Protein AF-A0A935Q345-F1 (afdb_monomer_lite)

Secondary structure (DSSP, 8-state):
--HHHHHHHHHHHHHHHHHHHHHHHHTTSTTSSSTT-HHHHHHHHHHHHHHHHHHHH--TTHHHHHHHHHHHHHHHHHHHHH---S----S-----S-HHHHHHHHHHHHHHHHHHHHHHHHHHHHHHHHHHHTTSPPPHHHHHHHHHHHHHHHHHHHHHHHHHHTTTTTSHHHHHHHHHHHHHHHHHHHHHHHHHTT--HHHHHHHHHHHHHHHHHHHHTSSS--TTHHHHHHHHHHHHHHHHHHHHHHHHHHHHHHHHS-------PPPPTTHHHHHHHTHHHHTTGGGGGGS---HHHHHHHHHHHHHHHHHHHHHHHHHHHHHHHHHHHHHHHHHHTTT----GGGS-HHHHHHHHHTSHHHHHHHHHHHHHHHHHHH---SS---SPPPPPPPSSS-EEEEE--SS-TTHHHHHHHHHHHHHHTT-EEEEGGG---SS-HHHHHHHHHHH-SEEEEE-GGG-HHHHHHHHHHHHTT--EEEEES-GGGS-GGGTTS-EEE-S-SSS-HHHHHHHHHHHHHHHHHHTT-

pLDDT: mean 76.47, std 15.44, range [29.83, 96.5]

Organism: NCBI:txid2954385

Structure (mmCIF, N/CA/C/O backbone):
data_AF-A0A935Q345-F1
#
_entry.id   AF-A0A935Q345-F1
#
loop_
_atom_site.group_PDB
_atom_site.id
_atom_site.type_symbol
_atom_site.label_atom_id
_atom_site.label_alt_id
_atom_site.label_comp_id
_atom_site.label_asym_id
_atom_site.label_entity_id
_atom_site.label_seq_id
_atom_site.pdbx_PDB_ins_code
_atom_site.Cartn_x
_atom_site.Cartn_y
_atom_site.Cartn_z
_atom_site.occupancy
_atom_site.B_iso_or_equiv
_atom_site.auth_seq_id
_atom_site.auth_comp_id
_atom_site.auth_asym_id
_atom_site.auth_atom_id
_atom_site.pdbx_PDB_model_num
ATOM 1 N N . MET A 1 1 ? -4.707 6.059 -9.493 1.00 51.16 1 MET A N 1
ATOM 2 C CA . MET A 1 1 ? -4.215 7.279 -10.174 1.00 51.16 1 MET A CA 1
ATOM 3 C C . MET A 1 1 ? -5.322 8.318 -10.155 1.00 51.16 1 MET A C 1
ATOM 5 O O . MET A 1 1 ? -6.465 7.948 -10.414 1.00 51.16 1 MET A O 1
ATOM 9 N N . THR A 1 2 ? -5.017 9.573 -9.818 1.00 56.34 2 THR A N 1
ATOM 10 C CA . THR A 1 2 ? -6.005 10.661 -9.893 1.00 56.34 2 THR A CA 1
ATOM 11 C C . THR A 1 2 ? -6.375 10.921 -11.357 1.00 56.34 2 THR A C 1
ATOM 13 O O . THR A 1 2 ? -5.609 10.601 -12.268 1.00 56.34 2 THR A O 1
ATOM 16 N N . GLU A 1 3 ? -7.572 11.448 -11.599 1.00 61.59 3 GLU A N 1
ATOM 17 C CA . GLU A 1 3 ? -8.110 11.727 -12.940 1.00 61.59 3 GLU A CA 1
ATOM 18 C C . GLU A 1 3 ? -7.173 12.623 -13.765 1.00 61.59 3 GLU A C 1
ATOM 20 O O . GLU A 1 3 ? -6.855 12.332 -14.916 1.00 61.59 3 GLU A O 1
ATOM 25 N N . SER A 1 4 ? -6.576 13.622 -13.115 1.00 62.12 4 SER A N 1
ATOM 26 C CA . SER A 1 4 ? -5.604 14.514 -13.744 1.00 62.12 4 SER A CA 1
ATOM 27 C C . SER A 1 4 ? -4.287 13.825 -14.150 1.00 62.12 4 SER A C 1
ATOM 29 O O . SER A 1 4 ? -3.643 14.272 -15.095 1.00 62.12 4 SER A O 1
ATOM 31 N N . THR A 1 5 ? -3.866 12.737 -13.488 1.00 59.00 5 THR A N 1
ATOM 32 C CA . THR A 1 5 ? -2.689 11.953 -13.923 1.00 59.00 5 THR A CA 1
ATOM 33 C C . THR A 1 5 ? -3.000 11.140 -15.176 1.00 59.00 5 THR A C 1
ATOM 35 O O . THR A 1 5 ? -2.144 11.012 -16.045 1.00 59.00 5 THR A O 1
ATOM 38 N N . ARG A 1 6 ? -4.227 10.617 -15.299 1.00 65.06 6 ARG A N 1
ATOM 39 C CA . ARG A 1 6 ? -4.654 9.886 -16.502 1.00 65.06 6 ARG A CA 1
ATOM 40 C C . ARG A 1 6 ? -4.692 10.804 -17.722 1.00 65.06 6 ARG A C 1
ATOM 42 O O . ARG A 1 6 ? -4.179 10.422 -18.763 1.00 65.06 6 ARG A O 1
ATOM 49 N N . LEU A 1 7 ? -5.199 12.027 -17.558 1.00 74.88 7 LEU A N 1
ATOM 50 C CA . LEU A 1 7 ? -5.238 13.037 -18.623 1.00 74.88 7 LEU A CA 1
ATOM 51 C C . LEU A 1 7 ? -3.841 13.441 -19.119 1.00 74.88 7 LEU A C 1
ATOM 53 O O . LEU A 1 7 ? -3.642 13.592 -20.317 1.00 74.88 7 LEU A O 1
ATOM 57 N N . GLN A 1 8 ? -2.853 13.574 -18.230 1.00 67.88 8 GLN A N 1
ATOM 58 C CA . GLN A 1 8 ? -1.482 13.923 -18.628 1.00 67.88 8 GLN A CA 1
ATOM 59 C C . GLN A 1 8 ? -0.756 12.778 -19.334 1.00 67.88 8 GLN A C 1
ATOM 61 O O . GLN A 1 8 ? -0.097 13.012 -20.341 1.00 67.88 8 GLN A O 1
ATOM 66 N N . VAL A 1 9 ? -0.888 11.544 -18.835 1.00 69.88 9 VAL A N 1
ATOM 67 C CA . VAL A 1 9 ? -0.326 10.367 -19.517 1.00 69.88 9 VAL A CA 1
ATOM 68 C C . VAL A 1 9 ? -0.977 10.195 -20.889 1.00 69.88 9 VAL A C 1
ATOM 70 O O . VAL A 1 9 ? -0.273 9.947 -21.860 1.00 69.88 9 VAL A O 1
ATOM 73 N N . ALA A 1 10 ? -2.293 10.412 -20.992 1.00 75.06 10 ALA A N 1
ATOM 74 C CA . ALA A 1 10 ? -2.999 10.410 -22.269 1.00 75.06 10 ALA A CA 1
ATOM 75 C C . ALA A 1 10 ? -2.509 11.525 -23.207 1.00 75.06 10 ALA A C 1
ATOM 77 O O . ALA A 1 10 ? -2.316 11.269 -24.388 1.00 75.06 10 ALA A O 1
ATOM 78 N N . ALA A 1 11 ? -2.246 12.732 -22.694 1.00 80.75 11 ALA A N 1
ATOM 79 C CA . ALA A 1 11 ? -1.710 13.834 -23.491 1.00 80.75 11 ALA A CA 1
ATOM 80 C C . ALA A 1 11 ? -0.290 13.547 -24.012 1.00 80.75 11 ALA A C 1
ATOM 82 O O . ALA A 1 11 ? -0.010 13.798 -25.179 1.00 80.75 11 ALA A O 1
ATOM 83 N N . ILE A 1 12 ? 0.592 12.980 -23.180 1.00 78.00 12 ILE A N 1
ATOM 84 C CA . ILE A 1 12 ? 1.952 12.596 -23.597 1.00 78.00 12 ILE A CA 1
ATOM 85 C C . ILE A 1 12 ? 1.898 11.446 -24.612 1.00 78.00 12 ILE A C 1
ATOM 87 O O . ILE A 1 12 ? 2.599 11.486 -25.618 1.00 78.00 12 ILE A O 1
ATOM 91 N N . ALA A 1 13 ? 1.031 10.453 -24.396 1.00 77.25 13 ALA A N 1
ATOM 92 C CA . ALA A 1 13 ? 0.825 9.365 -25.349 1.00 77.25 13 ALA A CA 1
ATOM 93 C C . ALA A 1 13 ? 0.259 9.873 -26.687 1.00 77.25 13 ALA A C 1
ATOM 95 O O . ALA A 1 13 ? 0.694 9.425 -27.747 1.00 77.25 13 ALA A O 1
ATOM 96 N N . ALA A 1 14 ? -0.665 10.837 -26.656 1.00 83.62 14 ALA A N 1
ATOM 97 C CA . ALA A 1 14 ? -1.197 11.479 -27.855 1.00 83.62 14 ALA A CA 1
ATOM 98 C C . ALA A 1 14 ? -0.112 12.268 -28.603 1.00 83.62 14 ALA A C 1
ATOM 100 O O . ALA A 1 14 ? -0.025 12.158 -29.822 1.00 83.62 14 ALA A O 1
ATOM 101 N N . LEU A 1 15 ? 0.751 12.995 -27.882 1.00 85.25 15 LEU A N 1
ATOM 102 C CA . LEU A 1 15 ? 1.887 13.714 -28.463 1.00 85.25 15 LEU A CA 1
ATOM 103 C C . LEU A 1 15 ? 2.872 12.754 -29.146 1.00 85.25 15 LEU A C 1
ATOM 105 O O . LEU A 1 15 ? 3.269 13.004 -30.279 1.00 85.25 15 LEU A O 1
ATOM 109 N N . TYR A 1 16 ? 3.211 11.637 -28.493 1.00 83.75 16 TYR A N 1
ATOM 110 C CA . TYR A 1 16 ? 4.051 10.597 -29.092 1.00 83.75 16 TYR A CA 1
ATOM 111 C C . TYR A 1 16 ? 3.411 9.999 -30.345 1.00 83.75 16 TYR A C 1
ATOM 113 O O . TYR A 1 16 ? 4.070 9.855 -31.365 1.00 83.75 16 TYR A O 1
ATOM 121 N N . THR A 1 17 ? 2.119 9.670 -30.281 1.00 83.31 17 THR A N 1
ATOM 122 C CA . THR A 1 17 ? 1.398 9.068 -31.412 1.00 83.31 17 THR A CA 1
ATOM 123 C C . THR A 1 17 ? 1.340 10.031 -32.596 1.00 83.31 17 THR A C 1
ATOM 125 O O . THR A 1 17 ? 1.537 9.617 -33.733 1.00 83.31 17 THR A O 1
ATOM 128 N N . LEU A 1 18 ? 1.119 11.322 -32.332 1.00 86.31 18 LEU A N 1
ATOM 129 C CA . LEU A 1 18 ? 1.153 12.365 -33.353 1.00 86.31 18 LEU A CA 1
ATOM 130 C C . LEU A 1 18 ? 2.548 12.490 -33.974 1.00 86.31 18 LEU A C 1
ATOM 132 O O . LEU A 1 18 ? 2.658 12.483 -35.195 1.00 86.31 18 LEU A O 1
ATOM 136 N N . TRP A 1 19 ? 3.600 12.559 -33.152 1.00 88.62 19 TRP A N 1
ATOM 137 C CA . TRP A 1 19 ? 4.981 12.575 -33.638 1.00 88.62 19 TRP A CA 1
ATOM 138 C C . TRP A 1 19 ? 5.289 11.338 -34.488 1.00 88.62 19 TRP A C 1
ATOM 140 O O . TRP A 1 19 ? 5.790 11.485 -35.595 1.00 88.62 19 TRP A O 1
ATOM 150 N N . LEU A 1 20 ? 4.910 10.140 -34.033 1.00 83.19 20 LEU A N 1
ATOM 151 C CA . LEU A 1 20 ? 5.153 8.884 -34.743 1.00 83.19 20 LEU A CA 1
ATOM 152 C C . LEU A 1 20 ? 4.458 8.863 -36.109 1.00 83.19 20 LEU A C 1
ATOM 154 O O . LEU A 1 20 ? 5.048 8.423 -37.089 1.00 83.19 20 LEU A O 1
ATOM 158 N N . LEU A 1 21 ? 3.223 9.364 -36.196 1.00 84.50 21 LEU A N 1
ATOM 159 C CA . LEU A 1 21 ? 2.502 9.487 -37.466 1.00 84.50 21 LEU A CA 1
ATOM 160 C C . LEU A 1 21 ? 3.207 10.454 -38.424 1.00 84.50 21 LEU A C 1
ATOM 162 O O . LEU A 1 21 ? 3.351 10.141 -39.601 1.00 84.50 21 LEU A O 1
ATOM 166 N N . VAL A 1 22 ? 3.672 11.604 -37.927 1.00 83.75 22 VAL A N 1
ATOM 167 C CA . VAL A 1 22 ? 4.423 12.578 -38.735 1.00 83.75 22 VAL A CA 1
ATOM 168 C C . VAL A 1 22 ? 5.766 11.995 -39.181 1.00 83.75 22 VAL A C 1
ATOM 170 O O . VAL A 1 22 ? 6.133 12.142 -40.342 1.00 83.75 22 VAL A O 1
ATOM 173 N N . TRP A 1 23 ? 6.465 11.287 -38.295 1.00 83.19 23 TRP A N 1
ATOM 174 C CA . TRP A 1 23 ? 7.739 10.629 -38.580 1.00 83.19 23 TRP A CA 1
ATOM 175 C C . TRP A 1 23 ? 7.591 9.518 -39.634 1.00 83.19 23 TRP A C 1
ATOM 177 O O . TRP A 1 23 ? 8.378 9.475 -40.572 1.00 83.19 23 TRP A O 1
ATOM 187 N N . ILE A 1 24 ? 6.537 8.691 -39.567 1.00 82.69 24 ILE A N 1
ATOM 188 C CA . ILE A 1 24 ? 6.248 7.664 -40.590 1.00 82.69 24 ILE A CA 1
ATOM 189 C C . ILE A 1 24 ? 5.958 8.296 -41.961 1.00 82.69 24 ILE A C 1
ATOM 191 O O . ILE A 1 24 ? 6.326 7.728 -42.985 1.00 82.69 24 ILE A O 1
ATOM 195 N N . VAL A 1 25 ? 5.266 9.440 -41.991 1.00 81.62 25 VAL A N 1
ATOM 196 C CA . VAL A 1 25 ? 4.793 10.062 -43.240 1.00 81.62 25 VAL A CA 1
ATOM 197 C C . VAL A 1 25 ? 5.853 10.946 -43.901 1.00 81.62 25 VAL A C 1
ATOM 199 O O . VAL A 1 25 ? 5.922 10.976 -45.124 1.00 81.62 25 VAL A O 1
ATOM 202 N N . LEU A 1 26 ? 6.651 11.677 -43.118 1.00 77.69 26 LEU A N 1
ATOM 203 C CA . LEU A 1 26 ? 7.578 12.707 -43.611 1.00 77.69 26 LEU A CA 1
ATOM 204 C C . LEU A 1 26 ? 9.056 12.391 -43.349 1.00 77.69 26 LEU A C 1
ATOM 206 O O . LEU A 1 26 ? 9.890 13.231 -43.664 1.00 77.69 26 LEU A O 1
ATOM 210 N N . GLY A 1 27 ? 9.383 11.248 -42.735 1.00 69.06 27 GLY A N 1
ATOM 211 C CA . GLY A 1 27 ? 10.692 10.955 -42.137 1.00 69.06 27 GLY A CA 1
ATOM 212 C C . GLY A 1 27 ? 11.894 11.426 -42.957 1.00 69.06 27 GLY A C 1
ATOM 213 O O . GLY A 1 27 ? 12.613 12.314 -42.502 1.00 69.06 27 GLY A O 1
ATOM 214 N N . ASP A 1 28 ? 12.059 10.885 -44.162 1.00 68.06 28 ASP A N 1
ATOM 215 C CA . ASP A 1 28 ? 13.261 11.077 -44.991 1.00 68.06 28 ASP A CA 1
ATOM 216 C C . ASP A 1 28 ? 13.164 12.250 -45.985 1.00 68.06 28 ASP A C 1
ATOM 218 O O . ASP A 1 28 ? 14.097 12.492 -46.751 1.00 68.06 28 ASP A O 1
ATOM 222 N N . GLU A 1 29 ? 12.051 12.988 -45.998 1.00 73.12 29 GLU A N 1
ATOM 223 C CA . GLU A 1 29 ? 11.863 14.115 -46.918 1.00 73.12 29 GLU A CA 1
ATOM 224 C C . GLU A 1 29 ? 12.791 15.297 -46.560 1.00 73.12 29 GLU A C 1
ATOM 226 O O . GLU A 1 29 ? 13.116 15.497 -45.384 1.00 73.12 29 GLU A O 1
ATOM 231 N N . PRO A 1 30 ? 13.200 16.145 -47.526 1.00 58.59 30 PRO A N 1
ATOM 232 C CA . PRO A 1 30 ? 13.948 17.369 -47.244 1.00 58.59 30 PRO A CA 1
ATOM 233 C C . PRO A 1 30 ? 13.116 18.309 -46.351 1.00 58.59 30 PRO A C 1
ATOM 235 O O . PRO A 1 30 ? 12.157 18.935 -46.799 1.00 58.59 30 PRO A O 1
ATOM 238 N N . GLY A 1 31 ? 13.466 18.386 -45.062 1.00 60.75 31 GLY A N 1
ATOM 239 C CA . GLY A 1 31 ? 12.693 19.094 -44.025 1.00 60.75 31 GLY A CA 1
ATOM 240 C C . GLY A 1 31 ? 11.857 18.189 -43.104 1.00 60.75 31 GLY A C 1
ATOM 241 O O . GLY A 1 31 ? 11.173 18.691 -42.211 1.00 60.75 31 GLY A O 1
ATOM 242 N N . GLY A 1 32 ? 11.921 16.872 -43.300 1.00 62.97 32 GLY A N 1
ATOM 243 C CA . GLY A 1 32 ? 11.366 15.840 -42.432 1.00 62.97 32 GLY A CA 1
ATOM 244 C C . GLY A 1 32 ? 12.091 15.719 -41.091 1.00 62.97 32 GLY A C 1
ATOM 245 O O . GLY A 1 32 ? 13.217 16.187 -40.915 1.00 62.97 32 GLY A O 1
ATOM 246 N N . LEU A 1 33 ? 11.437 15.070 -40.122 1.00 67.19 33 LEU A N 1
ATOM 247 C CA . LEU A 1 33 ? 11.956 14.934 -38.754 1.00 67.19 33 LEU A CA 1
ATOM 248 C C . LEU A 1 33 ? 13.248 14.097 -38.687 1.00 67.19 33 LEU A C 1
ATOM 250 O O . LEU A 1 33 ? 14.104 14.382 -37.855 1.00 67.19 33 LEU A O 1
ATOM 254 N N . ARG A 1 34 ? 13.419 13.117 -39.587 1.00 65.50 34 ARG A N 1
ATOM 255 C CA . ARG A 1 34 ? 14.577 12.209 -39.605 1.00 65.50 34 ARG A CA 1
ATOM 256 C C . ARG A 1 34 ? 15.797 12.823 -40.287 1.00 65.50 34 ARG A C 1
ATOM 258 O O . ARG A 1 34 ? 16.912 12.510 -39.901 1.00 65.50 34 ARG A O 1
ATOM 265 N N . HIS A 1 35 ? 15.595 13.761 -41.216 1.00 63.47 35 HIS A N 1
ATOM 266 C CA . HIS A 1 35 ? 16.662 14.306 -42.058 1.00 63.47 35 HIS A CA 1
ATOM 267 C C . HIS A 1 35 ? 17.822 14.955 -41.279 1.00 63.47 35 HIS A C 1
ATOM 269 O O . HIS A 1 35 ? 18.934 15.016 -41.790 1.00 63.47 35 HIS A O 1
ATOM 275 N N . HIS A 1 36 ? 17.577 15.490 -40.079 1.00 62.00 36 HIS A N 1
ATOM 276 C CA . HIS A 1 36 ? 18.596 16.151 -39.244 1.00 62.00 36 HIS A CA 1
ATOM 277 C C . HIS A 1 36 ? 18.448 15.807 -37.740 1.00 62.00 36 HIS A C 1
ATOM 279 O O . HIS A 1 36 ? 18.962 16.532 -36.892 1.00 62.00 36 HIS A O 1
ATOM 285 N N . HIS A 1 37 ? 17.679 14.768 -37.387 1.00 77.50 37 HIS A N 1
ATOM 286 C CA . HIS A 1 37 ? 17.427 14.311 -36.003 1.00 77.50 37 HIS A CA 1
ATOM 287 C C . HIS A 1 37 ? 17.047 15.402 -34.964 1.00 77.50 37 HIS A C 1
ATOM 289 O O . HIS A 1 37 ? 17.224 15.221 -33.752 1.00 77.50 37 HIS A O 1
ATOM 295 N N . TRP A 1 38 ? 16.510 16.553 -35.403 1.00 78.12 38 TRP A N 1
ATOM 296 C CA . TRP A 1 38 ? 16.135 17.669 -34.515 1.00 78.12 38 TRP A CA 1
ATOM 297 C C . TRP A 1 38 ? 15.094 17.263 -33.483 1.00 78.12 38 TRP A C 1
ATOM 299 O O . TRP A 1 38 ? 15.036 17.827 -32.393 1.00 78.12 38 TRP A O 1
ATOM 309 N N . ASP A 1 39 ? 14.248 16.308 -33.838 1.00 82.81 39 ASP A N 1
ATOM 310 C CA . ASP A 1 39 ? 13.222 15.771 -32.971 1.00 82.81 39 ASP A CA 1
ATOM 311 C C . ASP A 1 39 ? 13.822 15.023 -31.775 1.00 82.81 39 ASP A C 1
ATOM 313 O O . ASP A 1 39 ? 13.424 15.299 -30.641 1.00 82.81 39 ASP A O 1
ATOM 317 N N . GLN A 1 40 ? 14.811 14.150 -31.995 1.00 86.06 40 GLN A N 1
ATOM 318 C CA . GLN A 1 40 ? 15.529 13.435 -30.931 1.00 86.06 40 GLN A CA 1
ATOM 319 C C . GLN A 1 40 ? 16.269 14.409 -30.011 1.00 86.06 40 GLN A C 1
ATOM 321 O O . GLN A 1 40 ? 16.180 14.305 -28.784 1.00 86.06 40 GLN A O 1
ATOM 326 N N . ALA A 1 41 ? 16.950 15.401 -30.593 1.00 86.62 41 ALA A N 1
ATOM 327 C CA . ALA A 1 41 ? 17.640 16.440 -29.834 1.00 86.62 41 ALA A CA 1
ATOM 328 C C . ALA A 1 41 ? 16.665 17.296 -29.007 1.00 86.62 41 ALA A C 1
ATOM 330 O O . ALA A 1 41 ? 16.919 17.583 -27.833 1.00 86.62 41 ALA A O 1
ATOM 331 N N . ALA A 1 42 ? 15.527 17.684 -29.591 1.00 87.44 42 ALA A N 1
ATOM 332 C CA . ALA A 1 42 ? 14.503 18.471 -28.912 1.00 87.44 42 ALA A CA 1
ATOM 333 C C . ALA A 1 42 ? 13.855 17.690 -27.762 1.00 87.44 42 ALA A C 1
ATOM 335 O O . ALA A 1 42 ? 13.680 18.242 -26.674 1.00 87.44 42 ALA A O 1
ATOM 336 N N . ALA A 1 43 ? 13.536 16.410 -27.964 1.00 88.38 43 ALA A N 1
ATOM 337 C CA . ALA A 1 43 ? 12.990 15.555 -26.915 1.00 88.38 43 ALA A CA 1
ATOM 338 C C . ALA A 1 43 ? 13.964 15.414 -25.732 1.00 88.38 43 ALA A C 1
ATOM 340 O O . ALA A 1 43 ? 13.551 15.570 -24.576 1.00 88.38 43 ALA A O 1
ATOM 341 N N . ALA A 1 44 ? 15.261 15.245 -26.007 1.00 90.69 44 ALA A N 1
ATOM 342 C CA . ALA A 1 44 ? 16.288 15.137 -24.977 1.00 90.69 44 ALA A CA 1
ATOM 343 C C . ALA A 1 44 ? 16.448 16.468 -24.226 1.00 90.69 44 ALA A C 1
ATOM 345 O O . ALA A 1 44 ? 16.470 16.494 -22.993 1.00 90.69 44 ALA A O 1
ATOM 346 N N . ALA A 1 45 ? 16.452 17.598 -24.939 1.00 92.25 45 ALA A N 1
ATOM 347 C CA . ALA A 1 45 ? 16.496 18.925 -24.329 1.00 92.25 45 ALA A CA 1
ATOM 348 C C . ALA A 1 45 ? 15.273 19.192 -23.430 1.00 92.25 45 ALA A C 1
ATOM 350 O O . ALA A 1 45 ? 15.415 19.697 -22.313 1.00 92.25 45 ALA A O 1
ATOM 351 N N . VAL A 1 46 ? 14.070 18.804 -23.864 1.00 91.12 46 VAL A N 1
ATOM 352 C CA . VAL A 1 46 ? 12.844 18.918 -23.057 1.00 91.12 46 VAL A CA 1
ATOM 353 C C . VAL A 1 46 ? 12.927 18.038 -21.807 1.00 91.12 46 VAL A C 1
ATOM 355 O O . VAL A 1 46 ? 12.591 18.503 -20.712 1.00 91.12 46 VAL A O 1
ATOM 358 N N . ALA A 1 47 ? 13.416 16.800 -21.930 1.00 90.75 47 ALA A N 1
ATOM 359 C CA . ALA A 1 47 ? 13.651 15.917 -20.790 1.00 90.75 47 ALA A CA 1
ATOM 360 C C . ALA A 1 47 ? 14.654 16.533 -19.797 1.00 90.75 47 ALA A C 1
ATOM 362 O O . ALA A 1 47 ? 14.388 16.541 -18.593 1.00 90.75 47 ALA A O 1
ATOM 363 N N . ALA A 1 48 ? 15.743 17.141 -20.280 1.00 93.38 48 ALA A N 1
ATOM 364 C CA . ALA A 1 48 ? 16.716 17.840 -19.441 1.00 93.38 48 ALA A CA 1
ATOM 365 C C . ALA A 1 48 ? 16.096 19.022 -18.677 1.00 93.38 48 ALA A C 1
ATOM 367 O O . ALA A 1 48 ? 16.268 19.140 -17.462 1.00 93.38 48 ALA A O 1
ATOM 368 N N . VAL A 1 49 ? 15.327 19.880 -19.355 1.00 93.00 49 VAL A N 1
ATOM 369 C CA . VAL A 1 49 ? 14.651 21.025 -18.717 1.00 93.00 49 VAL A CA 1
ATOM 370 C C . VAL A 1 49 ? 13.663 20.549 -17.649 1.00 93.00 49 VAL A C 1
ATOM 372 O O . VAL A 1 49 ? 13.603 21.115 -16.552 1.00 93.00 49 VAL A O 1
ATOM 375 N N . ALA A 1 50 ? 12.917 19.480 -17.929 1.00 89.31 50 ALA A N 1
ATOM 376 C CA . ALA A 1 50 ? 11.994 18.881 -16.972 1.00 89.31 50 ALA A CA 1
ATOM 377 C C . ALA A 1 50 ? 12.725 18.322 -15.742 1.00 89.31 50 ALA A C 1
ATOM 379 O O . ALA A 1 50 ? 12.300 18.568 -14.609 1.00 89.31 50 ALA A O 1
ATOM 380 N N . ALA A 1 51 ? 13.844 17.624 -15.957 1.00 90.69 51 ALA A N 1
ATOM 381 C CA . ALA A 1 51 ? 14.711 17.102 -14.905 1.00 90.69 51 ALA A CA 1
ATOM 382 C C . ALA A 1 51 ? 15.227 18.217 -13.990 1.00 90.69 51 ALA A C 1
ATOM 384 O O . ALA A 1 51 ? 15.124 18.113 -12.766 1.00 90.69 51 ALA A O 1
ATOM 385 N N . LEU A 1 52 ? 15.714 19.308 -14.585 1.00 93.06 52 LEU A N 1
ATOM 386 C CA . LEU A 1 52 ? 16.256 20.458 -13.872 1.00 93.06 52 LEU A CA 1
ATOM 387 C C . LEU A 1 52 ? 15.180 21.158 -13.041 1.00 93.06 52 LEU A C 1
ATOM 389 O O . LEU A 1 52 ? 15.368 21.396 -11.846 1.00 93.06 52 LEU A O 1
ATOM 393 N N . SER A 1 53 ? 14.029 21.433 -13.658 1.00 89.69 53 SER A N 1
ATOM 394 C CA . SER A 1 53 ? 12.872 22.029 -12.984 1.00 89.69 53 SER A CA 1
ATOM 395 C C . SER A 1 53 ? 12.440 21.185 -11.781 1.00 89.69 53 SER A C 1
ATOM 397 O O . SER A 1 53 ? 12.198 21.706 -10.689 1.00 89.69 53 SER A O 1
ATOM 399 N N . MET A 1 54 ? 12.412 19.862 -11.949 1.00 86.44 54 MET A N 1
ATOM 400 C CA . MET A 1 54 ? 12.081 18.929 -10.879 1.00 86.44 54 MET A CA 1
ATOM 401 C C . MET A 1 54 ? 13.138 18.897 -9.779 1.00 86.44 54 MET A C 1
ATOM 403 O O . MET A 1 54 ? 12.773 18.966 -8.604 1.00 86.44 54 MET A O 1
ATOM 407 N N . ALA A 1 55 ? 14.427 18.888 -10.129 1.00 88.31 55 ALA A N 1
ATOM 408 C CA . ALA A 1 55 ? 15.529 18.892 -9.168 1.00 88.31 55 ALA A CA 1
ATOM 409 C C . ALA A 1 55 ? 15.442 20.073 -8.186 1.00 88.31 55 ALA A C 1
ATOM 411 O O . ALA A 1 55 ? 15.810 19.939 -7.020 1.00 88.31 55 ALA A O 1
ATOM 412 N N . TRP A 1 56 ? 14.921 21.220 -8.630 1.00 85.19 56 TRP A N 1
ATOM 413 C CA . TRP A 1 56 ? 14.749 22.406 -7.786 1.00 85.19 56 TRP A CA 1
ATOM 414 C C . TRP A 1 56 ? 13.583 22.273 -6.802 1.00 85.19 56 TRP A C 1
ATOM 416 O O . TRP A 1 56 ? 13.618 22.851 -5.718 1.00 85.19 56 TRP A O 1
ATOM 426 N N . SER A 1 57 ? 12.563 21.492 -7.157 1.00 80.31 57 SER A N 1
ATOM 427 C CA . SER A 1 57 ? 11.337 21.327 -6.367 1.00 80.31 57 SER A CA 1
ATOM 428 C C . SER A 1 57 ? 11.345 20.124 -5.415 1.00 80.31 57 SER A C 1
ATOM 430 O O . SER A 1 57 ? 10.488 20.040 -4.528 1.00 80.31 57 SER A O 1
ATOM 432 N N . THR A 1 58 ? 12.298 19.206 -5.587 1.00 81.25 58 THR A N 1
ATOM 433 C CA . THR A 1 58 ? 12.334 17.882 -4.949 1.00 81.25 58 THR A CA 1
ATOM 434 C C . THR A 1 58 ? 13.375 17.807 -3.825 1.00 81.25 58 THR A C 1
ATOM 436 O O . THR A 1 58 ? 14.436 18.432 -3.875 1.00 81.25 58 THR A O 1
ATOM 439 N N . GLY A 1 59 ? 13.068 17.045 -2.769 1.00 80.62 59 GLY A N 1
ATOM 440 C CA . GLY A 1 59 ? 13.946 16.871 -1.604 1.00 80.62 59 GLY A CA 1
ATOM 441 C C . GLY A 1 59 ? 15.126 15.913 -1.839 1.00 80.62 59 GLY A C 1
ATOM 442 O O . GLY A 1 59 ? 15.236 15.244 -2.868 1.00 80.62 59 GLY A O 1
ATOM 443 N N . ARG A 1 60 ? 16.029 15.805 -0.854 1.00 78.31 60 ARG A N 1
ATOM 444 C CA . ARG A 1 60 ? 17.059 14.746 -0.843 1.00 78.31 60 ARG A CA 1
ATOM 445 C C . ARG A 1 60 ? 16.399 13.382 -0.556 1.00 78.31 60 ARG A C 1
ATOM 447 O O . ARG A 1 60 ? 15.544 13.326 0.326 1.00 78.31 60 ARG A O 1
ATOM 454 N N . PRO A 1 61 ? 16.804 12.283 -1.223 1.00 83.25 61 PRO A N 1
ATOM 455 C CA . PRO A 1 61 ? 17.965 12.157 -2.112 1.00 83.25 61 PRO A CA 1
ATOM 456 C C . PRO A 1 61 ? 17.689 12.428 -3.603 1.00 83.25 61 PRO A C 1
ATOM 458 O O . PRO A 1 61 ? 18.632 12.585 -4.361 1.00 83.25 61 PRO A O 1
ATOM 461 N N . TYR A 1 62 ? 16.442 12.542 -4.060 1.00 87.62 62 TYR A N 1
ATOM 462 C CA . TYR A 1 62 ? 16.137 12.585 -5.503 1.00 87.62 62 TYR A CA 1
ATOM 463 C C . TYR A 1 62 ? 16.623 13.851 -6.229 1.00 87.62 62 TYR A C 1
ATOM 465 O O . TYR A 1 62 ? 16.823 13.822 -7.441 1.00 87.62 62 TYR A O 1
ATOM 473 N N . ARG A 1 63 ? 16.891 14.945 -5.505 1.00 89.69 63 ARG A N 1
ATOM 474 C CA . ARG A 1 63 ? 17.477 16.168 -6.079 1.00 89.69 63 ARG A CA 1
ATOM 475 C C . ARG A 1 63 ? 18.790 15.926 -6.833 1.00 89.69 63 ARG A C 1
ATOM 477 O O . ARG A 1 63 ? 18.940 16.418 -7.946 1.00 89.69 63 ARG A O 1
ATOM 484 N N . GLY A 1 64 ? 19.730 15.181 -6.243 1.00 88.00 64 GLY A N 1
ATOM 485 C CA . GLY A 1 64 ? 21.017 14.897 -6.893 1.00 88.00 64 GLY A CA 1
ATOM 486 C C . GLY A 1 64 ? 20.868 13.957 -8.093 1.00 88.00 64 GLY A C 1
ATOM 487 O O . GLY A 1 64 ? 21.480 14.182 -9.131 1.00 88.00 64 GLY A O 1
ATOM 488 N N . PHE A 1 65 ? 19.970 12.973 -7.983 1.00 92.00 65 PHE A N 1
ATOM 489 C CA . PHE A 1 65 ? 19.626 12.051 -9.069 1.00 92.00 65 PHE A CA 1
ATOM 490 C C . PHE A 1 65 ? 19.102 12.790 -10.313 1.00 92.00 65 PHE A C 1
ATOM 492 O O . PHE A 1 65 ? 19.544 12.518 -11.427 1.00 92.00 65 PHE A O 1
ATOM 499 N N . LEU A 1 66 ? 18.201 13.759 -10.120 1.00 92.81 66 LEU A N 1
ATOM 500 C CA . LEU A 1 66 ? 17.617 14.560 -11.201 1.00 92.81 66 LEU A CA 1
ATOM 501 C C . LEU A 1 66 ? 18.610 15.562 -11.808 1.00 92.81 66 LEU A C 1
ATOM 503 O O . LEU A 1 66 ? 18.613 15.771 -13.020 1.00 92.81 66 LEU A O 1
ATOM 507 N N . ALA A 1 67 ? 19.477 16.158 -10.984 1.00 93.31 67 ALA A N 1
ATOM 508 C CA . ALA A 1 67 ? 20.519 17.064 -11.464 1.00 93.31 67 ALA A CA 1
ATOM 509 C C . ALA A 1 67 ? 21.514 16.345 -12.392 1.00 93.31 67 ALA A C 1
ATOM 511 O O . ALA A 1 67 ? 21.845 16.859 -13.456 1.00 93.31 67 ALA A O 1
ATOM 512 N N . LEU A 1 68 ? 21.933 15.128 -12.035 1.00 94.06 68 LEU A N 1
ATOM 513 C CA . LEU A 1 68 ? 22.833 14.323 -12.867 1.00 94.06 68 LEU A CA 1
ATOM 514 C C . LEU A 1 68 ? 22.158 13.847 -14.164 1.00 94.06 68 LEU A C 1
ATOM 516 O O . LEU A 1 68 ? 22.779 13.885 -15.222 1.00 94.06 68 LEU A O 1
ATOM 520 N N . HIS A 1 69 ? 20.866 13.504 -14.127 1.00 94.12 69 HIS A N 1
ATOM 521 C CA . HIS A 1 69 ? 20.116 13.212 -15.356 1.00 94.12 69 HIS A CA 1
ATOM 522 C C . HIS A 1 69 ? 19.927 14.439 -16.257 1.00 94.12 69 HIS A C 1
ATOM 524 O O . HIS A 1 69 ? 19.851 14.286 -17.469 1.00 94.12 69 HIS A O 1
ATOM 530 N N . THR A 1 70 ? 19.889 15.654 -15.700 1.00 94.94 70 THR A N 1
ATOM 531 C CA . THR A 1 70 ? 19.872 16.882 -16.515 1.00 94.94 70 THR A CA 1
ATOM 532 C C . THR A 1 70 ? 21.121 16.951 -17.389 1.00 94.94 70 THR A C 1
ATOM 534 O O . THR A 1 70 ? 21.017 17.193 -18.586 1.00 94.94 70 THR A O 1
ATOM 537 N N . ILE A 1 71 ? 22.292 16.693 -16.797 1.00 95.44 71 ILE A N 1
ATOM 538 C CA . ILE A 1 71 ? 23.565 16.656 -17.526 1.00 95.44 71 ILE A CA 1
ATOM 539 C C . ILE A 1 71 ? 23.512 15.557 -18.590 1.00 95.44 71 ILE A C 1
ATOM 541 O O . ILE A 1 71 ? 23.804 15.835 -19.747 1.00 95.44 71 ILE A O 1
ATOM 545 N N . ALA A 1 72 ? 23.036 14.358 -18.231 1.00 94.69 72 ALA A N 1
ATOM 546 C CA . ALA A 1 72 ? 22.916 13.246 -19.169 1.00 94.69 72 ALA A CA 1
ATOM 547 C C . ALA A 1 72 ? 22.080 13.603 -20.412 1.00 94.69 72 ALA A C 1
ATOM 549 O O . ALA A 1 72 ? 22.533 13.412 -21.537 1.00 94.69 72 ALA A O 1
ATOM 550 N N . PHE A 1 73 ? 20.882 14.166 -20.231 1.00 94.81 73 PHE A N 1
ATOM 551 C CA . PHE A 1 73 ? 20.007 14.515 -21.353 1.00 94.81 73 PHE A CA 1
ATOM 552 C C . PHE A 1 73 ? 20.497 15.723 -22.164 1.00 94.81 73 PHE A C 1
ATOM 554 O O . PHE A 1 73 ? 20.259 15.763 -23.367 1.00 94.81 73 PHE A O 1
ATOM 561 N N . LEU A 1 74 ? 21.215 16.677 -21.558 1.00 94.62 74 LEU A N 1
ATOM 562 C CA . LEU A 1 74 ? 21.881 17.748 -22.314 1.00 94.62 74 LEU A CA 1
ATOM 563 C C . LEU A 1 74 ? 23.007 17.197 -23.191 1.00 94.62 74 LEU A C 1
ATOM 565 O O . LEU A 1 74 ? 23.120 17.584 -24.352 1.00 94.62 74 LEU A O 1
ATOM 569 N N . SER A 1 75 ? 23.814 16.276 -22.657 1.00 93.12 75 SER A N 1
ATOM 570 C CA . SER A 1 75 ? 24.851 15.589 -23.428 1.00 93.12 75 SER A CA 1
ATOM 571 C C . SER A 1 75 ? 24.242 14.759 -24.558 1.00 93.12 75 SER A C 1
ATOM 573 O O . SER A 1 75 ? 24.740 14.811 -25.678 1.00 93.12 75 SER A O 1
ATOM 575 N N . LEU A 1 76 ? 23.115 14.085 -24.306 1.00 91.75 76 LEU A N 1
ATOM 576 C CA . LEU A 1 76 ? 22.389 13.349 -25.340 1.00 91.75 76 LEU A CA 1
ATOM 577 C C . LEU A 1 76 ? 21.842 14.267 -26.444 1.00 91.75 76 LEU A C 1
ATOM 579 O O . LEU A 1 76 ? 21.981 13.958 -27.622 1.00 91.75 76 LEU A O 1
ATOM 583 N N . ALA A 1 77 ? 21.253 15.410 -26.080 1.00 91.12 77 ALA A N 1
ATOM 584 C CA . ALA A 1 77 ? 20.782 16.393 -27.055 1.00 91.12 77 ALA A CA 1
ATOM 585 C C . ALA A 1 77 ? 21.936 16.925 -27.923 1.00 91.12 77 ALA A C 1
ATOM 587 O O . ALA A 1 77 ? 21.787 17.063 -29.133 1.00 91.12 77 ALA A O 1
ATOM 588 N N . GLY A 1 78 ? 23.096 17.186 -27.311 1.00 86.44 78 GLY A N 1
ATOM 589 C CA . GLY A 1 78 ? 24.304 17.599 -28.025 1.00 86.44 78 GLY A CA 1
ATOM 590 C C . GLY A 1 78 ? 24.840 16.526 -28.976 1.00 86.44 78 GLY A C 1
ATOM 591 O O . GLY A 1 78 ? 25.251 16.863 -30.081 1.00 86.44 78 GLY A O 1
ATOM 592 N N . SER A 1 79 ? 24.796 15.252 -28.573 1.00 88.94 79 SER A N 1
ATOM 593 C CA . SER A 1 79 ? 25.186 14.123 -29.426 1.00 88.94 79 SER A CA 1
ATOM 594 C C . SER A 1 79 ? 24.329 14.072 -30.696 1.00 88.94 79 SER A C 1
ATOM 596 O O . SER A 1 79 ? 24.891 14.104 -31.789 1.00 88.94 79 SER A O 1
ATOM 598 N N . TRP A 1 80 ? 22.996 14.140 -30.574 1.00 86.12 80 TRP A N 1
ATOM 599 C CA . TRP A 1 80 ? 22.080 14.139 -31.726 1.00 86.12 80 TRP A CA 1
ATOM 600 C C . TRP A 1 80 ? 22.243 15.347 -32.659 1.00 86.12 80 TRP A C 1
ATOM 602 O O . TRP A 1 80 ? 22.134 15.192 -33.868 1.00 86.12 80 TRP A O 1
ATOM 612 N N . LEU A 1 81 ? 22.540 16.541 -32.131 1.00 83.75 81 LEU A N 1
ATOM 613 C CA . LEU A 1 81 ? 22.744 17.747 -32.953 1.00 83.75 81 LEU A CA 1
ATOM 614 C C . LEU A 1 81 ? 24.012 17.699 -33.814 1.00 83.75 81 LEU A C 1
ATOM 616 O O . LEU A 1 81 ? 24.104 18.409 -34.813 1.00 83.75 81 LEU A O 1
ATOM 620 N N . ILE A 1 82 ? 25.009 16.928 -33.383 1.00 82.25 82 ILE A N 1
ATOM 621 C CA . ILE A 1 82 ? 26.324 16.820 -34.032 1.00 82.25 82 ILE A CA 1
ATOM 622 C C . ILE A 1 82 ? 26.444 15.480 -34.781 1.00 82.25 82 ILE A C 1
ATOM 624 O O . ILE A 1 82 ? 27.406 15.259 -35.517 1.00 82.25 82 ILE A O 1
ATOM 628 N N . TYR A 1 83 ? 25.456 14.595 -34.617 1.00 77.00 83 TYR A N 1
ATOM 629 C CA . TYR A 1 83 ? 25.395 13.304 -35.279 1.00 77.00 83 TYR A CA 1
ATOM 630 C C . TYR A 1 83 ? 25.315 13.493 -36.797 1.00 77.00 83 TYR A C 1
ATOM 632 O O . TYR A 1 83 ? 24.400 14.135 -37.310 1.00 77.00 83 TYR A O 1
ATOM 640 N N . ALA A 1 84 ? 26.295 12.947 -37.514 1.00 63.69 84 ALA A N 1
ATOM 641 C CA . ALA A 1 84 ? 26.344 12.974 -38.967 1.00 63.69 84 ALA A CA 1
ATOM 642 C C . ALA A 1 84 ? 26.200 11.539 -39.480 1.00 63.69 84 ALA A C 1
ATOM 644 O O . ALA A 1 84 ? 27.093 10.720 -39.261 1.00 63.69 84 ALA A O 1
ATOM 645 N N . GLU A 1 85 ? 25.090 11.232 -40.159 1.00 58.72 85 GLU A N 1
ATOM 646 C CA . GLU A 1 85 ? 24.924 9.942 -40.832 1.00 58.72 85 GLU A CA 1
ATOM 647 C C . GLU A 1 85 ? 26.038 9.757 -41.872 1.00 58.72 85 GLU A C 1
ATOM 649 O O . GLU A 1 85 ? 26.266 10.590 -42.756 1.00 58.72 85 GLU A O 1
ATOM 654 N N . GLY A 1 86 ? 26.767 8.648 -41.756 1.00 48.22 86 GLY A N 1
ATOM 655 C CA . GLY A 1 86 ? 27.800 8.277 -42.709 1.00 48.22 86 GLY A CA 1
ATOM 656 C C . GLY A 1 86 ? 27.230 8.130 -44.124 1.00 48.22 86 GLY A C 1
ATOM 657 O O . GLY A 1 86 ? 26.532 7.171 -44.429 1.00 48.22 86 GLY A O 1
ATOM 658 N N . SER A 1 87 ? 27.628 9.042 -45.014 1.00 40.00 87 SER A N 1
ATOM 659 C CA . SER A 1 87 ? 27.605 8.934 -46.482 1.00 40.00 87 SER A CA 1
ATOM 660 C C . SER A 1 87 ? 26.248 8.742 -47.187 1.00 40.00 87 SER A C 1
ATOM 662 O O . SER A 1 87 ? 25.938 7.667 -47.690 1.00 40.00 87 SER A O 1
ATOM 664 N N . THR A 1 88 ? 25.558 9.849 -47.464 1.00 32.28 88 THR A N 1
ATOM 665 C CA . THR A 1 88 ? 24.966 10.050 -48.800 1.00 32.28 88 THR A CA 1
ATOM 666 C C . THR A 1 88 ? 25.736 11.160 -49.513 1.00 32.28 88 THR A C 1
ATOM 668 O O . THR A 1 88 ? 25.677 12.306 -49.061 1.00 32.28 88 THR A O 1
ATOM 671 N N . PRO A 1 89 ? 26.465 10.885 -50.613 1.00 39.00 89 PRO A N 1
ATOM 672 C CA . PRO A 1 89 ? 27.032 11.935 -51.444 1.00 39.00 89 PRO A CA 1
ATOM 673 C C . PRO A 1 89 ? 25.892 12.554 -52.262 1.00 39.00 89 PRO A C 1
ATOM 675 O O . PRO A 1 89 ? 25.710 12.244 -53.437 1.00 39.00 89 PRO A O 1
ATOM 678 N N . ALA A 1 90 ? 25.084 13.405 -51.632 1.00 36.00 90 ALA A N 1
ATOM 679 C CA . ALA A 1 90 ? 24.230 14.317 -52.370 1.00 36.00 90 ALA A CA 1
ATOM 680 C C . ALA A 1 90 ? 25.135 15.435 -52.896 1.00 36.00 90 ALA A C 1
ATOM 682 O O . ALA A 1 90 ? 25.573 16.318 -52.160 1.00 36.00 90 ALA A O 1
ATOM 683 N N . ALA A 1 91 ? 25.490 15.311 -54.173 1.00 40.31 91 ALA A N 1
ATOM 684 C CA . ALA A 1 91 ? 26.070 16.376 -54.964 1.00 40.31 91 ALA A CA 1
ATOM 685 C C . ALA A 1 91 ? 25.190 17.628 -54.837 1.00 40.31 91 ALA A C 1
ATOM 687 O O . ALA A 1 91 ? 24.078 17.629 -55.346 1.00 40.31 91 ALA A O 1
ATOM 688 N N . ASP A 1 92 ? 25.662 18.606 -54.063 1.00 44.62 92 ASP A N 1
ATOM 689 C CA . ASP A 1 92 ? 25.470 20.055 -54.230 1.00 44.62 92 ASP A CA 1
ATOM 690 C C . ASP A 1 92 ? 25.710 20.759 -52.891 1.00 44.62 92 ASP A C 1
ATOM 692 O O . ASP A 1 92 ? 24.787 21.277 -52.267 1.00 44.62 92 ASP A O 1
ATOM 696 N N . GLN A 1 93 ? 26.964 20.810 -52.428 1.00 41.41 93 GLN A N 1
ATOM 697 C CA . GLN A 1 93 ? 27.341 21.803 -51.422 1.00 41.41 93 GLN A CA 1
ATOM 698 C C . GLN A 1 93 ? 28.677 22.476 -51.745 1.00 41.41 93 GLN A C 1
ATOM 700 O O . GLN A 1 93 ? 29.686 21.851 -52.065 1.00 41.41 93 GLN A O 1
ATOM 705 N N . VAL A 1 94 ? 28.596 23.804 -51.671 1.00 44.31 94 VAL A N 1
ATOM 706 C CA . VAL A 1 94 ? 29.630 24.838 -51.733 1.00 44.31 94 VAL A CA 1
ATOM 707 C C . VAL A 1 94 ? 30.928 24.403 -51.026 1.00 44.31 94 VAL A C 1
ATOM 709 O O . VAL A 1 94 ? 30.859 23.851 -49.928 1.00 44.31 94 VAL A O 1
ATOM 712 N N . PRO A 1 95 ? 32.121 24.676 -51.594 1.00 39.12 95 PRO A N 1
ATOM 713 C CA . PRO A 1 95 ? 33.378 24.216 -51.017 1.00 39.12 95 PRO A CA 1
ATOM 714 C C . PRO A 1 95 ? 33.725 25.019 -49.753 1.00 39.12 95 PRO A C 1
ATOM 716 O O . PRO A 1 95 ? 34.071 26.198 -49.823 1.00 39.12 95 PRO A O 1
ATOM 719 N N . LEU A 1 96 ? 33.659 24.360 -48.597 1.00 43.28 96 LEU A N 1
ATOM 720 C CA . LEU A 1 96 ? 34.303 24.773 -47.345 1.00 43.28 96 LEU A CA 1
ATOM 721 C C . LEU A 1 96 ? 35.521 23.861 -47.077 1.00 43.28 96 LEU A C 1
ATOM 723 O O . LEU A 1 96 ? 35.560 22.740 -47.590 1.00 43.28 96 LEU A O 1
ATOM 727 N N . PRO A 1 97 ? 36.548 24.338 -46.346 1.00 46.44 97 PRO A N 1
ATOM 728 C CA . PRO A 1 97 ? 37.863 23.700 -46.312 1.00 46.44 97 PRO A CA 1
ATOM 729 C C . PRO A 1 97 ? 37.837 22.344 -45.584 1.00 46.44 97 PRO A C 1
ATOM 731 O O . PRO A 1 97 ? 37.243 22.218 -44.519 1.00 46.44 97 PRO A O 1
ATOM 734 N N . ASP A 1 98 ? 38.492 21.353 -46.199 1.00 46.09 98 ASP A N 1
ATOM 735 C CA . ASP A 1 98 ? 38.688 19.953 -45.779 1.00 46.09 98 ASP A CA 1
ATOM 736 C C . ASP A 1 98 ? 37.517 19.266 -45.037 1.00 46.09 98 ASP A C 1
ATOM 738 O O . ASP A 1 98 ? 37.563 19.064 -43.817 1.00 46.09 98 ASP A O 1
ATOM 742 N N . PRO A 1 99 ? 36.495 18.785 -45.777 1.00 53.78 99 PRO A N 1
ATOM 743 C CA . PRO A 1 99 ? 35.334 18.093 -45.206 1.00 53.78 99 PRO A CA 1
ATOM 744 C C . PRO A 1 99 ? 35.682 16.808 -44.436 1.00 53.78 99 PRO A C 1
ATOM 746 O O . PRO A 1 99 ? 34.948 16.418 -43.533 1.00 53.78 99 PRO A O 1
ATOM 749 N N . TYR A 1 100 ? 36.819 16.168 -44.728 1.00 44.25 100 TYR A N 1
ATOM 750 C CA . TYR A 1 100 ? 37.218 14.915 -44.076 1.00 44.25 100 TYR A CA 1
ATOM 751 C C . TYR A 1 100 ? 37.676 15.087 -42.619 1.00 44.25 100 TYR A C 1
ATOM 753 O O . TYR A 1 100 ? 37.380 14.232 -41.790 1.00 44.25 100 TYR A O 1
ATOM 761 N N . LEU A 1 101 ? 38.370 16.181 -42.280 1.00 42.94 101 LEU A N 1
ATOM 762 C CA . LEU A 1 101 ? 38.873 16.431 -40.919 1.00 42.94 101 LEU A CA 1
ATOM 763 C C . LEU A 1 101 ? 37.768 16.929 -39.976 1.00 42.94 101 LEU A C 1
ATOM 765 O O . LEU A 1 101 ? 37.738 16.545 -38.807 1.00 42.94 101 LEU A O 1
ATOM 769 N N . LEU A 1 102 ? 36.837 17.735 -40.495 1.00 51.09 102 LEU A N 1
ATOM 770 C CA . LEU A 1 102 ? 35.663 18.199 -39.751 1.00 51.09 102 LEU A CA 1
ATOM 771 C C . LEU A 1 102 ? 34.655 17.066 -39.500 1.00 51.09 102 LEU A C 1
ATOM 773 O O . LEU A 1 102 ? 34.146 16.964 -38.388 1.00 51.09 102 LEU A O 1
ATOM 777 N N . ALA A 1 103 ? 34.430 16.186 -40.485 1.00 51.09 103 ALA A N 1
ATOM 778 C CA . ALA A 1 103 ? 33.530 15.037 -40.350 1.00 51.09 103 ALA A CA 1
ATOM 779 C C . ALA A 1 103 ? 34.069 13.954 -39.394 1.00 51.09 103 ALA A C 1
ATOM 781 O O . ALA A 1 103 ? 33.308 13.370 -38.623 1.00 51.09 103 ALA A O 1
ATOM 782 N N . LEU A 1 104 ? 35.389 13.706 -39.384 1.00 48.75 104 LEU A N 1
ATOM 783 C CA . LEU A 1 104 ? 35.999 12.803 -38.396 1.00 48.75 104 LEU A CA 1
ATOM 784 C C . LEU A 1 104 ? 35.891 13.368 -36.969 1.00 48.75 104 LEU A C 1
ATOM 786 O O . LEU A 1 104 ? 35.688 12.618 -36.015 1.00 48.75 104 LEU A O 1
ATOM 790 N N . GLY A 1 105 ? 36.039 14.691 -36.826 1.00 59.38 105 GLY A N 1
ATOM 791 C CA . GLY A 1 105 ? 35.931 15.393 -35.548 1.00 59.38 105 GLY A CA 1
ATOM 792 C C . GLY A 1 105 ? 34.503 15.458 -35.002 1.00 59.38 105 GLY A C 1
ATOM 793 O O . GLY A 1 105 ? 34.325 15.377 -33.788 1.00 59.38 105 GLY A O 1
ATOM 794 N N . SER A 1 106 ? 33.488 15.561 -35.867 1.00 67.56 106 SER A N 1
ATOM 795 C CA . SER A 1 106 ? 32.079 15.594 -35.454 1.00 67.56 106 SER A CA 1
ATOM 796 C C . SER A 1 106 ? 31.575 14.235 -34.961 1.00 67.56 106 SER A C 1
ATOM 798 O O . SER A 1 106 ? 30.894 14.194 -33.941 1.00 67.56 106 SER A O 1
ATOM 800 N N . GLY A 1 107 ? 31.967 13.126 -35.603 1.00 72.12 107 GLY A N 1
ATOM 801 C CA . GLY A 1 107 ? 31.605 11.773 -35.150 1.00 72.12 107 GLY A CA 1
ATOM 802 C C . GLY A 1 107 ? 32.179 11.443 -33.768 1.00 72.12 107 GLY A C 1
ATOM 803 O O . GLY A 1 107 ? 31.436 11.156 -32.836 1.00 72.12 107 GLY A O 1
ATOM 804 N N . LEU A 1 108 ? 33.494 11.628 -33.593 1.00 78.25 108 LEU A N 1
ATOM 805 C CA . LEU A 1 108 ? 34.174 11.448 -32.299 1.00 78.25 108 LEU A CA 1
ATOM 806 C C . LEU A 1 108 ? 33.582 12.322 -31.185 1.00 78.25 108 LEU A C 1
ATOM 808 O O . LEU A 1 108 ? 33.503 11.891 -30.035 1.00 78.25 108 LEU A O 1
ATOM 812 N N . LEU A 1 109 ? 33.190 13.558 -31.508 1.00 82.69 109 LEU A N 1
ATOM 813 C CA . LEU A 1 109 ? 32.562 14.463 -30.551 1.00 82.69 109 LEU A CA 1
ATOM 814 C C . LEU A 1 109 ? 31.144 14.007 -30.180 1.00 82.69 109 LEU A C 1
ATOM 816 O O . LEU A 1 109 ? 30.781 14.097 -29.007 1.00 82.69 109 LEU A O 1
ATOM 820 N N . SER A 1 110 ? 30.360 13.511 -31.143 1.00 85.19 110 SER A N 1
ATOM 821 C CA . SER A 1 110 ? 29.023 12.965 -30.887 1.00 85.19 110 SER A CA 1
ATOM 822 C C . SER A 1 110 ? 29.086 11.739 -29.970 1.00 85.19 110 SER A C 1
ATOM 824 O O . SER A 1 110 ? 28.408 11.721 -28.939 1.00 85.19 110 SER A O 1
ATOM 826 N N . ASP A 1 111 ? 29.983 10.791 -30.251 1.00 85.06 111 ASP A N 1
ATOM 827 C CA . ASP A 1 111 ? 30.152 9.578 -29.440 1.00 85.06 111 ASP A CA 1
ATOM 828 C C . ASP A 1 111 ? 30.709 9.901 -28.046 1.00 85.06 111 ASP A C 1
ATOM 830 O O . ASP A 1 111 ? 30.291 9.324 -27.042 1.00 85.06 111 ASP A O 1
ATOM 834 N N . ALA A 1 112 ? 31.596 10.897 -27.934 1.00 87.88 112 ALA A N 1
ATOM 835 C CA . ALA A 1 112 ? 32.082 11.374 -26.638 1.00 87.88 112 ALA A CA 1
ATOM 836 C C . ALA A 1 112 ? 30.970 12.034 -25.801 1.00 87.88 112 ALA A C 1
ATOM 838 O O . ALA A 1 112 ? 30.929 11.867 -24.577 1.00 87.88 112 ALA A O 1
ATOM 839 N N . LEU A 1 113 ? 30.057 12.775 -26.437 1.00 90.44 113 LEU A N 1
ATOM 840 C CA . LEU A 1 113 ? 28.885 13.348 -25.773 1.00 90.44 113 LEU A CA 1
ATOM 841 C C . LEU A 1 113 ? 27.911 12.254 -25.323 1.00 90.44 113 LEU A C 1
ATOM 843 O O . LEU A 1 113 ? 27.366 12.348 -24.219 1.00 90.44 113 LEU A O 1
ATOM 847 N N . TYR A 1 114 ? 27.740 11.193 -26.110 1.00 90.94 114 TYR A N 1
ATOM 848 C CA . TYR A 1 114 ? 26.951 10.037 -25.693 1.00 90.94 114 TYR A CA 1
ATOM 849 C C . TYR A 1 114 ? 27.608 9.268 -24.533 1.00 90.94 114 TYR A C 1
ATOM 851 O O . TYR A 1 114 ? 26.955 8.985 -23.527 1.00 90.94 114 TYR A O 1
ATOM 859 N N . ALA A 1 115 ? 28.924 9.049 -24.570 1.00 89.81 115 ALA A N 1
ATOM 860 C CA . ALA A 1 115 ? 29.666 8.456 -23.455 1.00 89.81 115 ALA A CA 1
ATOM 861 C C . ALA A 1 115 ? 29.507 9.274 -22.157 1.00 89.81 115 ALA A C 1
ATOM 863 O O . ALA A 1 115 ? 29.310 8.718 -21.071 1.00 89.81 115 ALA A O 1
ATOM 864 N N . LEU A 1 116 ? 29.521 10.610 -22.260 1.00 93.19 116 LEU A N 1
ATOM 865 C CA . LEU A 1 116 ? 29.243 11.511 -21.137 1.00 93.19 116 LEU A CA 1
ATOM 866 C C . LEU A 1 116 ? 27.792 11.390 -20.640 1.00 93.19 116 LEU A C 1
ATOM 868 O O . LEU A 1 116 ? 27.554 11.485 -19.430 1.00 93.19 116 LEU A O 1
ATOM 872 N N . CYS A 1 117 ? 26.833 11.145 -21.539 1.00 94.12 117 CYS A N 1
ATOM 873 C CA . CYS A 1 117 ? 25.452 10.825 -21.181 1.00 94.12 117 CYS A CA 1
ATOM 874 C C . CYS A 1 117 ? 25.386 9.548 -20.329 1.00 94.12 117 CYS A C 1
ATOM 876 O O . CYS A 1 117 ? 24.896 9.597 -19.194 1.00 94.12 117 CYS A O 1
ATOM 878 N N . ALA A 1 118 ? 25.954 8.441 -20.820 1.00 92.19 118 ALA A N 1
ATOM 879 C CA . ALA A 1 118 ? 25.982 7.154 -20.123 1.00 92.19 118 ALA A CA 1
ATOM 880 C C . ALA A 1 118 ? 26.690 7.255 -18.759 1.00 92.19 118 ALA A C 1
ATOM 882 O O . ALA A 1 118 ? 26.170 6.791 -17.739 1.00 92.19 118 ALA A O 1
ATOM 883 N N . PHE A 1 119 ? 27.831 7.948 -18.700 1.00 94.44 119 PHE A N 1
ATOM 884 C CA . PHE A 1 119 ? 28.549 8.212 -17.451 1.00 94.44 119 PHE A CA 1
ATOM 885 C C . PHE A 1 119 ? 27.703 9.017 -16.452 1.00 94.44 119 PHE A C 1
ATOM 887 O O . PHE A 1 119 ? 27.615 8.669 -15.272 1.00 94.44 119 PHE A O 1
ATOM 894 N N . SER A 1 120 ? 27.028 10.071 -16.915 1.00 95.38 120 SER A N 1
ATOM 895 C CA . SER A 1 120 ? 26.165 10.902 -16.067 1.00 95.38 120 SER A CA 1
ATOM 896 C C . SER A 1 120 ? 24.965 10.114 -15.528 1.00 95.38 120 SER A C 1
ATOM 898 O O . SER A 1 120 ? 24.611 10.260 -14.352 1.00 95.38 120 SER A O 1
ATOM 900 N N . MET A 1 121 ? 24.375 9.227 -16.341 1.00 94.25 121 MET A N 1
ATOM 901 C CA . MET A 1 121 ? 23.342 8.290 -15.887 1.00 94.25 121 MET A CA 1
ATOM 902 C C . MET A 1 121 ? 23.885 7.325 -14.826 1.00 94.25 121 MET A C 1
ATOM 904 O O . MET A 1 121 ? 23.223 7.107 -13.807 1.00 94.25 121 MET A O 1
ATOM 908 N N . LEU A 1 122 ? 25.100 6.792 -15.003 1.00 94.44 122 LEU A N 1
ATOM 909 C CA . LEU A 1 122 ? 25.725 5.888 -14.032 1.00 94.44 122 LEU A CA 1
ATOM 910 C C . LEU A 1 122 ? 25.934 6.592 -12.693 1.00 94.44 122 LEU A C 1
ATOM 912 O O . LEU A 1 122 ? 25.572 6.053 -11.643 1.00 94.44 122 LEU A O 1
ATOM 916 N N . CYS A 1 123 ? 26.474 7.810 -12.722 1.00 93.62 123 CYS A N 1
ATOM 917 C CA . CYS A 1 123 ? 26.627 8.639 -11.534 1.00 93.62 123 CYS A CA 1
ATOM 918 C C . CYS A 1 123 ? 25.279 8.890 -10.852 1.00 93.62 123 CYS A C 1
ATOM 920 O O . CYS A 1 123 ? 25.198 8.794 -9.628 1.00 93.62 123 CYS A O 1
ATOM 922 N N . ALA A 1 124 ? 24.216 9.170 -11.614 1.00 93.69 124 ALA A N 1
ATOM 923 C CA . ALA A 1 124 ? 22.888 9.406 -11.059 1.00 93.69 124 ALA A CA 1
ATOM 924 C C . ALA A 1 124 ? 22.342 8.181 -10.314 1.00 93.69 124 ALA A C 1
ATOM 926 O O . ALA A 1 124 ? 21.937 8.294 -9.151 1.00 93.69 124 ALA A O 1
ATOM 927 N N . TRP A 1 125 ? 22.357 7.011 -10.956 1.00 93.12 125 TRP A N 1
ATOM 928 C CA . TRP A 1 125 ? 21.877 5.764 -10.361 1.00 93.12 125 TRP A CA 1
ATOM 929 C C . TRP A 1 125 ? 22.739 5.318 -9.181 1.00 93.12 125 TRP A C 1
ATOM 931 O O . TRP A 1 125 ? 22.201 4.937 -8.142 1.00 93.12 125 TRP A O 1
ATOM 941 N N . SER A 1 126 ? 24.061 5.448 -9.285 1.00 89.50 126 SER A N 1
ATOM 942 C CA . SER A 1 126 ? 24.990 5.105 -8.202 1.00 89.50 126 SER A CA 1
ATOM 943 C C . SER A 1 126 ? 24.822 6.024 -6.992 1.00 89.50 126 SER A C 1
ATOM 945 O O . SER A 1 126 ? 24.777 5.552 -5.857 1.00 89.50 126 SER A O 1
ATOM 947 N N . TYR A 1 127 ? 24.657 7.332 -7.217 1.00 91.81 127 TYR A N 1
ATOM 948 C CA . TYR A 1 127 ? 24.359 8.298 -6.159 1.00 91.81 127 TYR A CA 1
ATOM 949 C C . TYR A 1 127 ? 23.063 7.940 -5.423 1.00 91.81 127 TYR A C 1
ATOM 951 O O . TYR A 1 127 ? 23.025 7.946 -4.189 1.00 91.81 127 TYR A O 1
ATOM 959 N N . LEU A 1 128 ? 22.005 7.600 -6.168 1.00 89.69 128 LEU A N 1
ATOM 960 C CA . LEU A 1 128 ? 20.734 7.205 -5.573 1.00 89.69 128 LEU A CA 1
ATOM 961 C C . LEU A 1 128 ? 20.866 5.891 -4.788 1.00 89.69 128 LEU A C 1
ATOM 963 O O . LEU A 1 128 ? 20.360 5.809 -3.668 1.00 89.69 128 LEU A O 1
ATOM 967 N N . ALA A 1 129 ? 21.587 4.904 -5.326 1.00 86.94 129 ALA A N 1
ATOM 968 C CA . ALA A 1 129 ? 21.847 3.634 -4.654 1.00 86.94 129 ALA A CA 1
ATOM 969 C C . ALA A 1 129 ? 22.572 3.850 -3.319 1.00 86.94 129 ALA A C 1
ATOM 971 O O . ALA A 1 129 ? 22.094 3.392 -2.285 1.00 86.94 129 ALA A O 1
ATOM 972 N N . LEU A 1 130 ? 23.664 4.620 -3.313 1.00 86.31 130 LEU A N 1
ATOM 973 C CA . LEU A 1 130 ? 24.431 4.963 -2.108 1.00 86.31 130 LEU A CA 1
ATOM 974 C C . LEU A 1 130 ? 23.573 5.693 -1.066 1.00 86.31 130 LEU A C 1
ATOM 976 O O . LEU A 1 130 ? 23.586 5.352 0.118 1.00 86.31 130 LEU A O 1
ATOM 980 N N . ALA A 1 131 ? 22.782 6.676 -1.503 1.00 85.25 131 ALA A N 1
ATOM 981 C CA . ALA A 1 131 ? 21.927 7.449 -0.609 1.00 85.25 131 ALA A CA 1
ATOM 982 C C . ALA A 1 131 ? 20.816 6.602 0.041 1.00 85.25 131 ALA A C 1
ATOM 984 O O . ALA A 1 131 ? 20.397 6.888 1.167 1.00 85.25 131 ALA A O 1
ATOM 985 N N . LEU A 1 132 ? 20.328 5.576 -0.660 1.00 82.69 132 LEU A N 1
ATOM 986 C CA . LEU A 1 132 ? 19.293 4.666 -0.169 1.00 82.69 132 LEU A CA 1
ATOM 987 C C . LEU A 1 132 ? 19.861 3.501 0.641 1.00 82.69 132 LEU A C 1
ATOM 989 O O . LEU A 1 132 ? 19.213 3.072 1.596 1.00 82.69 132 LEU A O 1
ATOM 993 N N . TRP A 1 133 ? 21.066 3.035 0.312 1.00 81.31 133 TRP A N 1
ATOM 994 C CA . TRP A 1 133 ? 21.749 1.940 1.002 1.00 81.31 133 TRP A CA 1
ATOM 995 C C . TRP A 1 133 ? 21.891 2.214 2.501 1.00 81.31 133 TRP A C 1
ATOM 997 O O . TRP A 1 133 ? 21.581 1.361 3.327 1.00 81.31 133 TRP A O 1
ATOM 1007 N N . HIS A 1 134 ? 22.246 3.448 2.872 1.00 72.69 134 HIS A N 1
ATOM 1008 C CA . HIS A 1 134 ? 22.345 3.853 4.278 1.00 72.69 134 HIS A CA 1
ATOM 1009 C C . HIS A 1 134 ? 21.011 3.845 5.037 1.00 72.69 134 HIS A C 1
ATOM 1011 O O . HIS A 1 134 ? 21.012 3.827 6.264 1.00 72.69 134 HIS A O 1
ATOM 1017 N N . ARG A 1 135 ? 19.874 3.889 4.335 1.00 69.88 135 ARG A N 1
ATOM 1018 C CA . ARG A 1 135 ? 18.540 3.979 4.949 1.00 69.88 135 ARG A CA 1
ATOM 1019 C C . ARG A 1 135 ? 17.801 2.646 4.988 1.00 69.88 135 ARG A C 1
ATOM 1021 O O . ARG A 1 135 ? 16.802 2.542 5.692 1.00 69.88 135 ARG A O 1
ATOM 1028 N N . ARG A 1 136 ? 18.228 1.655 4.201 1.00 68.12 136 ARG A N 1
ATOM 1029 C CA . ARG A 1 136 ? 17.519 0.382 4.026 1.00 68.12 136 ARG A CA 1
ATOM 1030 C C . ARG A 1 136 ? 18.513 -0.770 3.981 1.00 68.12 136 ARG A C 1
ATOM 1032 O O . ARG A 1 136 ? 19.171 -0.982 2.969 1.00 68.12 136 ARG A O 1
ATOM 1039 N N . ALA A 1 137 ? 18.589 -1.533 5.070 1.00 61.56 137 ALA A N 1
ATOM 1040 C CA . ALA A 1 137 ? 19.401 -2.742 5.120 1.00 61.56 137 ALA A CA 1
ATOM 1041 C C . ALA A 1 137 ? 18.795 -3.823 4.208 1.00 61.56 137 ALA A C 1
ATOM 1043 O O . ALA A 1 137 ? 17.640 -4.223 4.381 1.00 61.56 137 ALA A O 1
ATOM 1044 N N . LEU A 1 138 ? 19.571 -4.298 3.233 1.00 67.12 138 LEU A N 1
ATOM 1045 C CA . LEU A 1 138 ? 19.194 -5.463 2.438 1.00 67.12 138 LEU A CA 1
ATOM 1046 C C . LEU A 1 138 ? 19.329 -6.728 3.286 1.00 67.12 138 LEU A C 1
ATOM 1048 O O . LEU A 1 138 ? 20.301 -6.909 4.015 1.00 67.12 138 LEU A O 1
ATOM 1052 N N . THR A 1 139 ? 18.360 -7.632 3.162 1.00 67.38 139 THR A N 1
ATOM 1053 C CA . THR A 1 139 ? 18.478 -8.961 3.777 1.00 67.38 139 THR A CA 1
ATOM 1054 C C . THR A 1 139 ? 19.602 -9.765 3.112 1.00 67.38 139 THR A C 1
ATOM 1056 O O . THR A 1 139 ? 19.794 -9.643 1.896 1.00 67.38 139 THR A O 1
ATOM 1059 N N . PRO A 1 140 ? 20.305 -10.642 3.854 1.00 69.06 140 PRO A N 1
ATOM 1060 C CA . PRO A 1 140 ? 21.380 -11.465 3.293 1.00 69.06 140 PRO A CA 1
ATOM 1061 C C . PRO A 1 140 ? 20.897 -12.343 2.129 1.00 69.06 140 PRO A C 1
ATOM 1063 O O . PRO A 1 140 ? 21.611 -12.517 1.148 1.00 69.06 140 PRO A O 1
ATOM 1066 N N . GLN A 1 141 ? 19.650 -12.821 2.175 1.00 60.41 141 GLN A N 1
ATOM 1067 C CA . GLN A 1 141 ? 19.034 -13.585 1.085 1.00 60.41 141 GLN A CA 1
ATOM 1068 C C . GLN A 1 141 ? 18.869 -12.755 -0.196 1.00 60.41 141 GLN A C 1
ATOM 1070 O O . GLN A 1 141 ? 19.174 -13.235 -1.284 1.00 60.41 141 GLN A O 1
ATOM 1075 N N . THR A 1 142 ? 18.417 -11.499 -0.076 1.00 66.94 142 THR A N 1
ATOM 1076 C CA . THR A 1 142 ? 18.318 -10.592 -1.232 1.00 66.94 142 THR A CA 1
ATOM 1077 C C . THR A 1 142 ? 19.695 -10.344 -1.845 1.00 66.94 142 THR A C 1
ATOM 1079 O O . THR A 1 142 ? 19.816 -10.327 -3.067 1.00 66.94 142 THR A O 1
ATOM 1082 N N . LEU A 1 143 ? 20.723 -10.164 -1.008 1.00 69.94 143 LEU A N 1
ATOM 1083 C CA . LEU A 1 143 ? 22.086 -9.925 -1.474 1.00 69.94 143 LEU A CA 1
ATOM 1084 C C . LEU A 1 143 ? 22.608 -11.112 -2.290 1.00 69.94 143 LEU A C 1
ATOM 1086 O O . LEU A 1 143 ? 23.097 -10.906 -3.392 1.00 69.94 143 LEU A 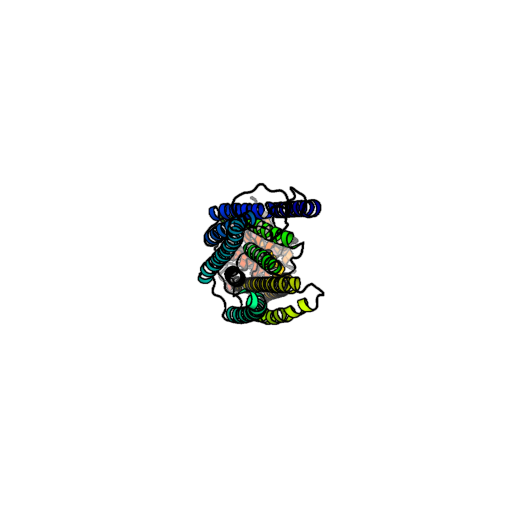O 1
ATOM 1090 N N . VAL A 1 144 ? 22.427 -12.343 -1.797 1.00 69.62 144 VAL A N 1
ATOM 1091 C CA . VAL A 1 144 ? 22.854 -13.563 -2.503 1.00 69.62 144 VAL A CA 1
ATOM 1092 C C . VAL A 1 144 ? 22.201 -13.667 -3.878 1.00 69.62 144 VAL A C 1
ATOM 1094 O O . VAL A 1 144 ? 22.898 -13.889 -4.866 1.00 69.62 144 VAL A O 1
ATOM 1097 N N . VAL A 1 145 ? 20.882 -13.473 -3.976 1.00 65.38 145 VAL A N 1
ATOM 1098 C CA . VAL A 1 145 ? 20.219 -13.594 -5.282 1.00 65.38 145 VAL A CA 1
ATOM 1099 C C . VAL A 1 145 ? 20.593 -12.447 -6.214 1.00 65.38 145 VAL A C 1
ATOM 1101 O O . VAL A 1 145 ? 20.795 -12.675 -7.406 1.00 65.38 145 VAL A O 1
ATOM 1104 N N . PHE A 1 146 ? 20.764 -11.233 -5.689 1.00 72.25 146 PHE A N 1
ATOM 1105 C CA . PHE A 1 146 ? 21.285 -10.130 -6.488 1.00 72.25 146 PHE A CA 1
ATOM 1106 C C . PHE A 1 146 ? 22.671 -10.451 -7.044 1.00 72.25 146 PHE A C 1
ATOM 1108 O O . PHE A 1 146 ? 22.885 -10.283 -8.239 1.00 72.25 146 PHE A O 1
ATOM 1115 N N . THR A 1 147 ? 23.585 -10.973 -6.222 1.00 74.00 147 THR A N 1
ATOM 1116 C CA . THR A 1 147 ? 24.920 -11.378 -6.672 1.00 74.00 147 THR A CA 1
ATOM 1117 C C . THR A 1 147 ? 24.831 -12.424 -7.777 1.00 74.00 147 THR A C 1
ATOM 1119 O O . THR A 1 147 ? 25.410 -12.213 -8.834 1.00 74.00 147 THR A O 1
ATOM 1122 N N . VAL A 1 148 ? 24.051 -13.495 -7.593 1.00 70.50 148 VAL A N 1
ATOM 1123 C CA . VAL A 1 148 ? 23.885 -14.549 -8.612 1.00 70.50 148 VAL A CA 1
ATOM 1124 C C . VAL A 1 148 ? 23.332 -13.985 -9.924 1.00 70.50 148 VAL A C 1
ATOM 1126 O O . VAL A 1 148 ? 23.845 -14.299 -10.998 1.00 70.50 148 VAL A O 1
ATOM 1129 N N . LEU A 1 149 ? 22.315 -13.123 -9.855 1.00 66.81 149 LEU A N 1
ATOM 1130 C CA . LEU A 1 149 ? 21.694 -12.547 -11.044 1.00 66.81 149 LEU A CA 1
ATOM 1131 C C . LEU A 1 149 ? 22.615 -11.542 -11.747 1.00 66.81 149 LEU A C 1
ATOM 1133 O O . LEU A 1 149 ? 22.674 -11.540 -12.974 1.00 66.81 149 LEU A O 1
ATOM 1137 N N . MET A 1 150 ? 23.380 -10.742 -10.999 1.00 74.75 150 MET A N 1
ATOM 1138 C CA . MET A 1 150 ? 24.391 -9.841 -11.562 1.00 74.75 150 MET A CA 1
ATOM 1139 C C . MET A 1 150 ? 25.558 -10.607 -12.184 1.00 74.75 150 MET A C 1
ATOM 1141 O O . MET A 1 150 ? 26.042 -10.209 -13.238 1.00 74.75 150 MET A O 1
ATOM 1145 N N . THR A 1 151 ? 25.980 -11.728 -11.594 1.00 73.75 151 THR A N 1
ATOM 1146 C CA . THR A 1 151 ? 26.982 -12.612 -12.203 1.00 73.75 151 THR A CA 1
ATOM 1147 C C . THR A 1 151 ? 26.462 -13.211 -13.510 1.00 73.75 151 THR A C 1
ATOM 1149 O O . THR A 1 151 ? 27.188 -13.215 -14.501 1.00 73.75 151 THR A O 1
ATOM 1152 N N . GLY A 1 152 ? 25.200 -13.654 -13.554 1.00 68.56 152 GLY A N 1
ATOM 1153 C CA . GLY A 1 152 ? 24.570 -14.149 -14.782 1.00 68.56 152 GLY A CA 1
ATOM 1154 C C . GLY A 1 152 ? 24.454 -13.075 -15.868 1.00 68.56 152 GLY A C 1
ATOM 1155 O O . GLY A 1 152 ? 24.841 -13.309 -17.011 1.00 68.56 152 GLY A O 1
ATOM 1156 N N . LEU A 1 153 ? 23.990 -11.876 -15.506 1.00 70.50 153 LEU A N 1
ATOM 1157 C CA . LEU A 1 153 ? 23.895 -10.741 -16.425 1.00 70.50 153 LEU A CA 1
ATOM 1158 C C . LEU A 1 153 ? 25.284 -10.307 -16.924 1.00 70.50 153 LEU A C 1
ATOM 1160 O O . LEU A 1 153 ? 25.449 -10.042 -18.110 1.00 70.50 153 LEU A O 1
ATOM 1164 N N . GLY A 1 154 ? 26.285 -10.299 -16.041 1.00 73.50 154 GLY A N 1
ATOM 1165 C CA . GLY A 1 154 ? 27.679 -10.019 -16.379 1.00 73.50 154 GLY A CA 1
ATOM 1166 C C . GLY A 1 154 ? 28.257 -11.041 -17.354 1.00 73.50 154 GLY A C 1
ATOM 1167 O O . GLY A 1 154 ? 28.882 -10.648 -18.329 1.00 73.50 154 GLY A O 1
ATOM 1168 N N . ALA A 1 155 ? 27.986 -12.335 -17.165 1.00 71.62 155 ALA A N 1
ATOM 1169 C CA . ALA A 1 155 ? 28.428 -13.377 -18.092 1.00 71.62 155 ALA A CA 1
ATOM 1170 C C . ALA A 1 155 ? 27.797 -13.228 -19.490 1.00 71.62 155 ALA A C 1
ATOM 1172 O O . ALA A 1 155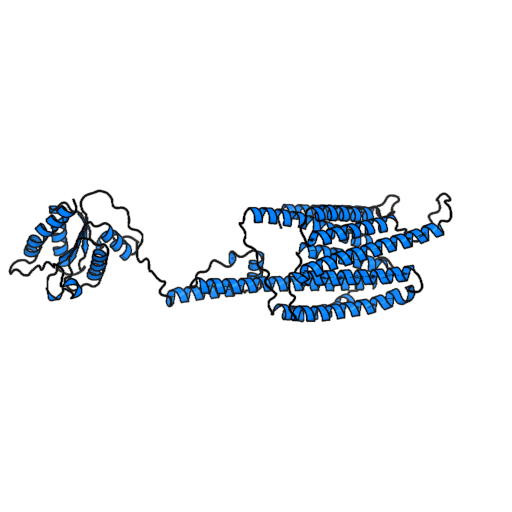 ? 28.500 -13.352 -20.493 1.00 71.62 155 ALA A O 1
ATOM 1173 N N . ILE A 1 156 ? 26.495 -12.914 -19.561 1.00 67.69 156 ILE A N 1
ATOM 1174 C CA . ILE A 1 156 ? 25.797 -12.626 -20.828 1.00 67.69 156 ILE A CA 1
ATOM 1175 C C . ILE A 1 156 ? 26.409 -11.394 -21.498 1.00 67.69 156 ILE A C 1
ATOM 1177 O O . ILE A 1 156 ? 26.724 -11.429 -22.687 1.00 67.69 156 ILE A O 1
ATOM 1181 N N . PHE A 1 157 ? 26.614 -10.326 -20.724 1.00 72.00 157 PHE A N 1
ATOM 1182 C CA . PHE A 1 157 ? 27.201 -9.087 -21.211 1.00 72.00 157 PHE A CA 1
ATOM 1183 C C . PHE A 1 157 ? 28.612 -9.317 -21.754 1.00 72.00 157 PHE A C 1
ATOM 1185 O O . PHE A 1 157 ? 28.885 -8.956 -22.891 1.00 72.00 157 PHE A O 1
ATOM 1192 N N . THR A 1 158 ? 29.486 -9.996 -21.005 1.00 74.62 158 THR A N 1
ATOM 1193 C CA . THR A 1 158 ? 30.845 -10.330 -21.450 1.00 74.62 158 THR A CA 1
ATOM 1194 C C . THR A 1 158 ? 30.832 -11.190 -22.713 1.00 74.62 158 THR A C 1
ATOM 1196 O O . THR A 1 158 ? 31.570 -10.884 -23.645 1.00 74.62 158 THR A O 1
ATOM 1199 N N . GLY A 1 159 ? 29.993 -12.227 -22.799 1.00 70.88 159 GLY A N 1
ATOM 1200 C CA . GLY A 1 159 ? 29.915 -13.086 -23.989 1.00 70.88 159 GLY A CA 1
ATOM 1201 C C . GLY A 1 159 ? 29.460 -12.344 -25.253 1.00 70.88 159 GLY A C 1
ATOM 1202 O O . GLY A 1 159 ? 30.012 -12.555 -26.333 1.00 70.88 159 GLY A O 1
ATOM 1203 N N . PHE A 1 160 ? 28.494 -11.436 -25.117 1.00 69.81 160 PHE A N 1
ATOM 1204 C CA . PHE A 1 160 ? 28.004 -10.624 -26.231 1.00 69.81 160 PHE A CA 1
ATOM 1205 C C . PHE A 1 160 ? 28.982 -9.504 -26.625 1.00 69.81 160 PHE A C 1
ATOM 1207 O O . PHE A 1 160 ? 29.301 -9.334 -27.797 1.00 69.81 160 PHE A O 1
ATOM 1214 N N . TYR A 1 161 ? 29.517 -8.763 -25.655 1.00 71.12 161 TYR A N 1
ATOM 1215 C CA . TYR A 1 161 ? 30.379 -7.613 -25.943 1.00 71.12 161 TYR A CA 1
ATOM 1216 C C . TYR A 1 161 ? 31.750 -7.990 -26.464 1.00 71.12 161 TYR A C 1
ATOM 1218 O O . TYR A 1 161 ? 32.275 -7.320 -27.353 1.00 71.12 161 TYR A O 1
ATOM 1226 N N . THR A 1 162 ? 32.332 -9.067 -25.934 1.00 71.19 162 THR A N 1
ATOM 1227 C CA . THR A 1 162 ? 33.617 -9.552 -26.442 1.00 71.19 162 THR A CA 1
ATOM 1228 C C . THR A 1 162 ? 33.507 -9.948 -27.907 1.00 71.19 162 THR A C 1
ATOM 1230 O O . THR A 1 162 ? 34.421 -9.663 -28.664 1.00 71.19 162 THR A O 1
ATOM 1233 N N . THR A 1 163 ? 32.385 -10.522 -28.345 1.00 72.00 163 THR A N 1
ATOM 1234 C CA . THR A 1 163 ? 32.196 -10.891 -29.754 1.00 72.00 163 THR A CA 1
ATOM 1235 C C . THR A 1 163 ? 31.896 -9.685 -30.645 1.00 72.00 163 THR A C 1
ATOM 1237 O O . THR A 1 163 ? 32.424 -9.624 -31.752 1.00 72.00 163 THR A O 1
ATOM 1240 N N . LEU A 1 164 ? 31.122 -8.707 -30.162 1.00 72.25 164 LEU A N 1
ATOM 1241 C CA . LEU A 1 164 ? 30.742 -7.522 -30.939 1.00 72.25 164 LEU A CA 1
ATOM 1242 C C . LEU A 1 164 ? 31.896 -6.517 -31.125 1.00 72.25 164 LEU A C 1
ATOM 1244 O O . LEU A 1 164 ? 32.033 -5.933 -32.199 1.00 72.25 164 LEU A O 1
ATOM 1248 N N . TYR A 1 165 ? 32.740 -6.329 -30.105 1.00 74.94 165 TYR A N 1
ATOM 1249 C CA . TYR A 1 165 ? 33.794 -5.306 -30.121 1.00 74.94 165 TYR A CA 1
ATOM 1250 C C . TYR A 1 165 ? 35.209 -5.848 -30.316 1.00 74.94 165 TYR A C 1
ATOM 1252 O O . TYR A 1 165 ? 36.097 -5.048 -30.597 1.00 74.94 165 TYR A O 1
ATOM 1260 N N . ALA A 1 166 ? 35.452 -7.167 -30.242 1.00 75.56 166 ALA A N 1
ATOM 1261 C CA . ALA A 1 166 ? 36.799 -7.729 -30.432 1.00 75.56 166 ALA A CA 1
ATOM 1262 C C . ALA A 1 166 ? 37.473 -7.266 -31.731 1.00 75.56 166 ALA A C 1
ATOM 1264 O O . ALA A 1 166 ? 38.683 -7.068 -31.750 1.00 75.56 166 ALA A O 1
ATOM 1265 N N . THR A 1 167 ? 36.698 -7.064 -32.797 1.00 74.50 167 THR A N 1
ATOM 1266 C CA . THR A 1 167 ? 37.191 -6.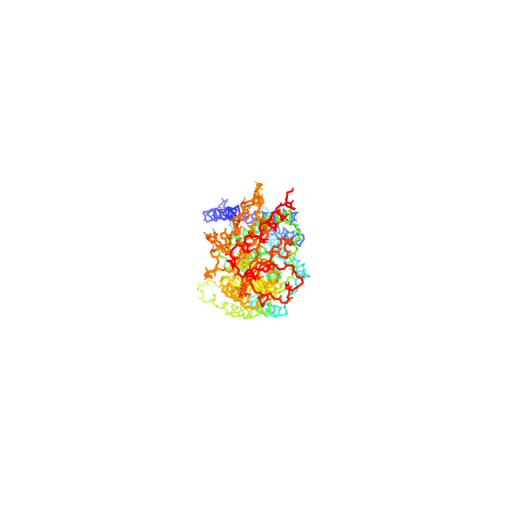630 -34.111 1.00 74.50 167 THR A CA 1
ATOM 1267 C C . THR A 1 167 ? 37.283 -5.109 -34.269 1.00 74.50 167 THR A C 1
ATOM 1269 O O . THR A 1 167 ? 37.844 -4.640 -35.254 1.00 74.50 167 THR A O 1
ATOM 1272 N N . LYS A 1 168 ? 36.752 -4.326 -33.317 1.00 75.12 168 LYS A N 1
ATOM 1273 C CA . LYS A 1 168 ? 36.680 -2.853 -33.371 1.00 75.12 168 LYS A CA 1
ATOM 1274 C C . LYS A 1 168 ? 37.669 -2.155 -32.419 1.00 75.12 168 LYS A C 1
ATOM 1276 O O . LYS A 1 168 ? 37.825 -0.941 -32.494 1.00 75.12 168 LYS A O 1
ATOM 1281 N N . LEU A 1 169 ? 38.386 -2.891 -31.561 1.00 80.31 169 LEU A N 1
ATOM 1282 C CA . LEU A 1 169 ? 39.294 -2.331 -30.538 1.00 80.31 169 LEU A CA 1
ATOM 1283 C C . LEU A 1 169 ? 40.559 -1.645 -31.087 1.00 80.31 169 LEU A C 1
ATOM 1285 O O . LEU A 1 169 ? 41.234 -0.909 -30.356 1.00 80.31 169 LEU A O 1
ATOM 1289 N N . ASP A 1 170 ? 40.894 -1.858 -32.357 1.00 80.12 170 ASP A N 1
ATOM 1290 C CA . ASP A 1 170 ? 42.092 -1.272 -32.960 1.00 80.12 170 ASP A CA 1
ATOM 1291 C C . ASP A 1 170 ? 41.949 0.238 -33.210 1.00 80.12 170 ASP A C 1
ATOM 1293 O O . ASP A 1 170 ? 42.949 0.960 -33.201 1.00 80.12 170 ASP A O 1
ATOM 1297 N N . THR A 1 171 ? 40.719 0.749 -33.338 1.00 81.56 171 THR A N 1
ATOM 1298 C CA . THR A 1 171 ? 40.441 2.172 -33.578 1.00 81.56 171 THR A CA 1
ATOM 1299 C C . THR A 1 171 ? 40.089 2.916 -32.280 1.00 81.56 171 THR A C 1
ATOM 1301 O O . THR A 1 171 ? 39.530 2.326 -31.353 1.00 81.56 171 THR A O 1
ATOM 1304 N N . PRO A 1 172 ? 40.391 4.227 -32.169 1.00 77.88 172 PRO A N 1
ATOM 1305 C CA . PRO A 1 172 ? 39.999 5.017 -30.999 1.00 77.88 172 PRO A CA 1
ATOM 1306 C C . PRO A 1 172 ? 38.475 5.073 -30.814 1.00 77.88 172 PRO A C 1
ATOM 1308 O O . PRO A 1 172 ? 38.016 5.072 -29.675 1.00 77.88 172 PRO A O 1
ATOM 1311 N N . LEU A 1 173 ? 37.715 5.056 -31.915 1.00 76.25 173 LEU A N 1
ATOM 1312 C CA . LEU A 1 173 ? 36.252 5.035 -31.911 1.00 76.25 173 LEU A CA 1
ATOM 1313 C C . LEU A 1 173 ? 35.714 3.738 -31.298 1.00 76.25 173 LEU A C 1
ATOM 1315 O O . LEU A 1 173 ? 34.992 3.774 -30.311 1.00 76.25 173 LEU A O 1
ATOM 1319 N N . GLY A 1 174 ? 36.180 2.578 -31.771 1.00 78.62 174 GLY A N 1
ATOM 1320 C CA . GLY A 1 174 ? 35.703 1.300 -31.244 1.00 78.62 174 GLY A CA 1
ATOM 1321 C C . GLY A 1 174 ? 36.121 1.034 -29.793 1.00 78.62 174 GLY A C 1
ATOM 1322 O O . GLY A 1 174 ? 35.422 0.316 -29.078 1.00 78.62 174 GLY A O 1
ATOM 1323 N N . ARG A 1 175 ? 37.216 1.644 -29.308 1.00 83.81 175 ARG A N 1
ATOM 1324 C CA . ARG A 1 175 ? 37.550 1.650 -27.869 1.00 83.81 175 ARG A CA 1
ATOM 1325 C C . ARG A 1 175 ? 36.591 2.514 -27.055 1.00 83.81 175 ARG A C 1
ATOM 1327 O O . ARG A 1 175 ? 36.254 2.127 -25.937 1.00 83.81 175 ARG A O 1
ATOM 1334 N N . LEU A 1 176 ? 36.190 3.671 -27.584 1.00 83.94 176 LEU A N 1
ATOM 1335 C CA . LEU A 1 176 ? 35.221 4.553 -26.938 1.00 83.94 176 LEU A CA 1
ATOM 1336 C C . LEU A 1 176 ? 33.844 3.884 -26.869 1.00 83.94 176 LEU A C 1
ATOM 1338 O O . LEU A 1 176 ? 33.248 3.865 -25.796 1.00 83.94 176 LEU A O 1
ATOM 1342 N N . ASP A 1 177 ? 33.393 3.250 -27.948 1.00 81.12 177 ASP A N 1
ATOM 1343 C CA . ASP A 1 177 ? 32.126 2.511 -27.975 1.00 81.12 177 ASP A CA 1
ATOM 1344 C C . ASP A 1 177 ? 32.131 1.347 -26.975 1.00 81.12 177 ASP A C 1
ATOM 1346 O O . ASP A 1 177 ? 31.198 1.180 -26.189 1.00 81.12 177 ASP A O 1
ATOM 1350 N N . ALA A 1 178 ? 33.225 0.576 -26.931 1.00 83.88 178 ALA A N 1
ATOM 1351 C CA . ALA A 1 178 ? 33.383 -0.510 -25.968 1.00 83.88 178 ALA A CA 1
ATOM 1352 C C . ALA A 1 178 ? 33.376 -0.003 -24.513 1.00 83.88 178 ALA A C 1
ATOM 1354 O O . ALA A 1 178 ? 32.836 -0.665 -23.625 1.00 83.88 178 ALA A O 1
ATOM 1355 N N . ALA A 1 179 ? 33.959 1.169 -24.245 1.00 86.06 179 ALA A N 1
ATOM 1356 C CA . ALA A 1 179 ? 33.913 1.788 -22.923 1.00 86.06 179 ALA A CA 1
ATOM 1357 C C . ALA A 1 179 ? 32.502 2.292 -22.575 1.00 86.06 179 ALA A C 1
ATOM 1359 O O . ALA A 1 179 ? 32.037 2.080 -21.453 1.00 86.06 179 ALA A O 1
ATOM 1360 N N . THR A 1 180 ? 31.813 2.917 -23.531 1.00 87.81 180 THR A N 1
ATOM 1361 C CA . THR A 1 180 ? 30.446 3.436 -23.373 1.00 87.81 180 THR A CA 1
ATOM 1362 C C . THR A 1 180 ? 29.482 2.321 -23.013 1.00 87.81 180 THR A C 1
ATOM 1364 O O . THR A 1 180 ? 28.781 2.402 -22.010 1.00 87.81 180 THR A O 1
ATOM 1367 N N . ALA A 1 181 ? 29.559 1.208 -23.718 1.00 84.31 181 ALA A N 1
ATOM 1368 C CA . ALA A 1 181 ? 28.811 0.012 -23.401 1.00 84.31 181 ALA A CA 1
ATOM 1369 C C . ALA A 1 181 ? 28.991 -0.521 -21.971 1.00 84.31 181 ALA A C 1
ATOM 1371 O O . ALA A 1 181 ? 28.036 -0.946 -21.316 1.00 84.31 181 ALA A O 1
ATOM 1372 N N . VAL A 1 182 ? 30.227 -0.520 -21.459 1.00 86.19 182 VAL A N 1
ATOM 1373 C CA . VAL A 1 182 ? 30.494 -0.925 -20.070 1.00 86.19 182 VAL A CA 1
ATOM 1374 C C . VAL A 1 182 ? 29.809 0.039 -19.096 1.00 86.19 182 VAL A C 1
ATOM 1376 O O . VAL A 1 182 ? 29.281 -0.401 -18.069 1.00 86.19 182 VAL A O 1
ATOM 1379 N N . LEU A 1 183 ? 29.771 1.337 -19.415 1.00 89.75 183 LEU A N 1
ATOM 1380 C CA . LEU A 1 183 ? 29.028 2.325 -18.629 1.00 89.75 183 LEU A CA 1
ATOM 1381 C C . LEU A 1 183 ? 27.525 2.047 -18.666 1.00 89.75 183 LEU A C 1
ATOM 1383 O O . LEU A 1 183 ? 26.896 2.035 -17.611 1.00 89.75 183 LEU A O 1
ATOM 1387 N N . GLU A 1 184 ? 26.955 1.769 -19.836 1.00 88.31 184 GLU A N 1
ATOM 1388 C CA . GLU A 1 184 ? 25.539 1.418 -19.988 1.00 88.31 184 GLU A CA 1
ATOM 1389 C C . GLU A 1 184 ? 25.154 0.186 -19.165 1.00 88.31 184 GLU A C 1
ATOM 1391 O O . GLU A 1 184 ? 24.150 0.181 -18.449 1.00 88.31 184 GLU A O 1
ATOM 1396 N N . PHE A 1 185 ? 25.988 -0.852 -19.182 1.00 86.19 185 PHE A N 1
ATOM 1397 C CA . PHE A 1 185 ? 25.792 -2.014 -18.323 1.00 86.19 185 PHE A CA 1
ATOM 1398 C C . PHE A 1 185 ? 25.781 -1.633 -16.845 1.00 86.19 185 PHE A C 1
ATOM 1400 O O . PHE A 1 185 ? 24.886 -2.029 -16.093 1.00 86.19 185 PHE A O 1
ATOM 1407 N N . ALA A 1 186 ? 26.756 -0.827 -16.426 1.00 87.50 186 ALA A N 1
ATOM 1408 C CA . ALA A 1 186 ? 26.843 -0.355 -15.055 1.00 87.50 186 ALA A CA 1
ATOM 1409 C C . ALA A 1 186 ? 25.615 0.492 -14.660 1.00 87.50 186 ALA A C 1
ATOM 1411 O O . ALA A 1 186 ? 25.163 0.391 -13.517 1.00 87.50 186 ALA A O 1
ATOM 1412 N N . VAL A 1 187 ? 25.028 1.267 -15.587 1.00 90.62 187 VAL A N 1
ATOM 1413 C CA . VAL A 1 187 ? 23.757 1.990 -15.381 1.00 90.62 187 VAL A CA 1
ATOM 1414 C C . VAL A 1 187 ? 22.640 1.012 -15.029 1.00 90.62 187 VAL A C 1
ATOM 1416 O O . VAL A 1 187 ? 21.950 1.208 -14.024 1.00 90.62 187 VAL A O 1
ATOM 1419 N N . VAL A 1 188 ? 22.478 -0.061 -15.810 1.00 85.44 188 VAL A N 1
ATOM 1420 C CA . VAL A 1 188 ? 21.448 -1.085 -15.565 1.00 85.44 188 VAL A CA 1
ATOM 1421 C C . VAL A 1 188 ? 21.663 -1.753 -14.206 1.00 85.44 188 VAL A C 1
ATOM 1423 O O . VAL A 1 188 ? 20.714 -1.881 -13.430 1.00 85.44 188 VAL A O 1
ATOM 1426 N N . VAL A 1 189 ? 22.904 -2.117 -13.871 1.00 85.75 189 VAL A N 1
ATOM 1427 C CA . VAL A 1 189 ? 23.260 -2.725 -12.576 1.00 85.75 189 VAL A CA 1
ATOM 1428 C C . VAL A 1 189 ? 22.928 -1.791 -11.407 1.00 85.75 189 VAL A C 1
ATOM 1430 O O . VAL A 1 189 ? 22.248 -2.199 -10.460 1.00 85.75 189 VAL A O 1
ATOM 1433 N N . ALA A 1 190 ? 23.356 -0.528 -11.470 1.00 87.81 190 ALA A N 1
ATOM 1434 C CA . ALA A 1 190 ? 23.094 0.466 -10.429 1.00 87.81 190 ALA A CA 1
ATOM 1435 C C . ALA A 1 190 ? 21.590 0.764 -10.286 1.00 87.81 190 ALA A C 1
ATOM 1437 O O . ALA A 1 190 ? 21.077 0.933 -9.175 1.00 87.81 190 ALA A O 1
ATOM 1438 N N . GLY A 1 191 ? 20.861 0.773 -11.401 1.00 85.31 191 GLY A N 1
ATOM 1439 C CA . GLY A 1 191 ? 19.414 0.924 -11.422 1.00 85.31 191 GLY A CA 1
ATOM 1440 C C . GLY A 1 191 ? 18.671 -0.248 -10.789 1.00 85.31 191 GLY A C 1
ATOM 1441 O O . GLY A 1 191 ? 17.810 -0.046 -9.930 1.00 85.31 191 GLY A O 1
ATOM 1442 N N . LEU A 1 192 ? 19.035 -1.482 -11.139 1.00 82.62 192 LEU A N 1
ATOM 1443 C CA . LEU A 1 192 ? 18.464 -2.688 -10.533 1.00 82.62 192 LEU A CA 1
ATOM 1444 C C . LEU A 1 192 ? 18.763 -2.763 -9.029 1.00 82.62 192 LEU A C 1
ATOM 1446 O O . LEU A 1 192 ? 17.891 -3.147 -8.246 1.00 82.62 192 LEU A O 1
ATOM 1450 N N . LEU A 1 193 ? 19.946 -2.319 -8.598 1.00 83.62 193 LEU A N 1
ATOM 1451 C CA . LEU A 1 193 ? 20.266 -2.179 -7.178 1.00 83.62 193 LEU A CA 1
ATOM 1452 C C . LEU A 1 193 ? 19.318 -1.191 -6.477 1.00 83.62 193 LEU A C 1
ATOM 1454 O O . LEU A 1 193 ? 18.817 -1.477 -5.390 1.00 83.62 193 LEU A O 1
ATOM 1458 N N . CYS A 1 194 ? 19.003 -0.057 -7.109 1.00 83.81 194 CYS A N 1
ATOM 1459 C CA . CYS A 1 194 ? 18.018 0.892 -6.583 1.00 83.81 194 CYS A CA 1
ATOM 1460 C C . CYS A 1 194 ? 16.618 0.271 -6.454 1.00 83.81 194 CYS A C 1
ATOM 1462 O O . CYS A 1 194 ? 15.924 0.524 -5.466 1.00 83.81 194 CYS A O 1
ATOM 1464 N N . VAL A 1 195 ? 16.206 -0.568 -7.412 1.00 77.75 195 VAL A N 1
ATOM 1465 C CA . VAL A 1 195 ? 14.938 -1.319 -7.344 1.00 77.75 195 VAL A CA 1
ATOM 1466 C C . VAL A 1 195 ? 14.909 -2.221 -6.109 1.00 77.75 195 VAL A C 1
ATOM 1468 O O . VAL A 1 195 ? 13.926 -2.206 -5.369 1.00 77.75 195 VAL A O 1
ATOM 1471 N N . LEU A 1 196 ? 16.006 -2.920 -5.803 1.00 74.50 196 LEU A N 1
ATOM 1472 C CA . LEU A 1 196 ? 16.118 -3.722 -4.576 1.00 74.50 196 LEU A CA 1
ATOM 1473 C C . LEU A 1 196 ? 16.074 -2.886 -3.295 1.00 74.50 196 LEU A C 1
ATOM 1475 O O . LEU A 1 196 ? 15.553 -3.343 -2.279 1.00 74.50 196 LEU A O 1
ATOM 1479 N N . LEU A 1 197 ? 16.559 -1.648 -3.353 1.00 76.81 197 LEU A N 1
ATOM 1480 C CA . LEU A 1 197 ? 16.464 -0.670 -2.268 1.00 76.81 197 LEU A CA 1
ATOM 1481 C C . LEU A 1 197 ? 15.072 -0.013 -2.173 1.00 76.81 197 LEU A C 1
ATOM 1483 O O . LEU A 1 197 ? 14.900 0.960 -1.432 1.00 76.81 197 LEU A O 1
ATOM 1487 N N . ARG A 1 198 ? 14.055 -0.556 -2.861 1.00 75.00 198 ARG A N 1
ATOM 1488 C CA . ARG A 1 198 ? 12.635 -0.163 -2.798 1.00 75.00 198 ARG A CA 1
ATOM 1489 C C . ARG A 1 198 ? 12.354 1.271 -3.268 1.00 75.00 198 ARG A C 1
ATOM 1491 O O . ARG A 1 198 ? 11.574 1.997 -2.637 1.00 75.00 198 ARG A O 1
ATOM 1498 N N . VAL A 1 199 ? 13.001 1.730 -4.341 1.00 73.94 199 VAL A N 1
ATOM 1499 C CA . VAL A 1 199 ? 12.685 3.054 -4.913 1.00 73.94 199 VAL A CA 1
ATOM 1500 C C . VAL A 1 199 ? 11.198 3.189 -5.290 1.00 73.94 199 VAL A C 1
ATOM 1502 O O . VAL A 1 199 ? 10.539 2.196 -5.604 1.00 73.94 199 VAL A O 1
ATOM 1505 N N . PRO A 1 200 ? 10.631 4.411 -5.273 1.00 75.56 200 PRO A N 1
ATOM 1506 C CA . PRO A 1 200 ? 9.252 4.645 -5.683 1.00 75.56 200 PRO A CA 1
ATOM 1507 C C . PRO A 1 200 ? 8.987 4.145 -7.106 1.00 75.56 200 PRO A C 1
ATOM 1509 O O . PRO A 1 200 ? 9.825 4.312 -7.985 1.00 75.56 200 PRO A O 1
ATOM 1512 N N . ALA A 1 201 ? 7.774 3.646 -7.366 1.00 69.62 201 ALA A N 1
ATOM 1513 C CA . ALA A 1 201 ? 7.383 3.128 -8.683 1.00 69.62 201 ALA A CA 1
ATOM 1514 C C . ALA A 1 201 ? 7.661 4.096 -9.851 1.00 69.62 201 ALA A C 1
ATOM 1516 O O . ALA A 1 201 ? 7.993 3.664 -10.944 1.00 69.62 201 ALA A O 1
ATOM 1517 N N . LEU A 1 202 ? 7.564 5.409 -9.625 1.00 77.81 202 LEU A N 1
ATOM 1518 C CA . LEU A 1 202 ? 7.871 6.417 -10.646 1.00 77.81 202 LEU A CA 1
ATOM 1519 C C . LEU A 1 202 ? 9.364 6.445 -11.016 1.00 77.81 202 LEU A C 1
ATOM 1521 O O . LEU A 1 202 ? 9.695 6.607 -12.182 1.00 77.81 202 LEU A O 1
ATOM 1525 N N . VAL A 1 203 ? 10.258 6.204 -10.055 1.00 82.62 203 VAL A N 1
ATOM 1526 C CA . VAL A 1 203 ? 11.701 6.058 -10.304 1.00 82.62 203 VAL A CA 1
ATOM 1527 C C . VAL A 1 203 ? 11.992 4.731 -11.013 1.00 82.62 203 VAL A C 1
ATOM 1529 O O . VAL A 1 203 ? 12.850 4.666 -11.887 1.00 82.62 203 VAL A O 1
ATOM 1532 N N . VAL A 1 204 ? 11.229 3.672 -10.729 1.00 77.25 204 VAL A N 1
ATOM 1533 C CA . VAL A 1 204 ? 11.331 2.415 -11.493 1.00 77.25 204 VAL A CA 1
ATOM 1534 C C . VAL A 1 204 ? 11.003 2.643 -12.973 1.00 77.25 204 VAL A C 1
ATOM 1536 O O . VAL A 1 204 ? 11.715 2.144 -13.836 1.00 77.25 204 VAL A O 1
ATOM 1539 N N . TRP A 1 205 ? 9.993 3.458 -13.293 1.00 80.69 205 TRP A N 1
ATOM 1540 C CA . TRP A 1 205 ? 9.693 3.815 -14.685 1.00 80.69 205 TRP A CA 1
ATOM 1541 C C . TRP A 1 205 ? 10.816 4.609 -15.360 1.00 80.69 205 TRP A C 1
ATOM 1543 O O . TRP A 1 205 ? 11.054 4.406 -16.548 1.00 80.69 205 TRP A O 1
ATOM 1553 N N . THR A 1 206 ? 11.558 5.441 -14.618 1.00 87.62 206 THR A N 1
ATOM 1554 C CA . THR A 1 206 ? 12.764 6.079 -15.174 1.00 87.62 206 THR A CA 1
ATOM 1555 C C . THR A 1 206 ? 13.862 5.067 -15.494 1.00 87.62 206 THR A C 1
ATOM 1557 O O . THR A 1 206 ? 14.550 5.247 -16.489 1.00 87.62 206 THR A O 1
ATOM 1560 N N . LEU A 1 207 ? 13.984 3.970 -14.730 1.00 84.25 207 LEU A N 1
ATOM 1561 C CA . LEU A 1 207 ? 14.914 2.882 -15.058 1.00 84.25 207 LEU A CA 1
ATOM 1562 C C . LEU A 1 207 ? 14.495 2.148 -16.328 1.00 84.25 207 LEU A C 1
ATOM 1564 O O . LEU A 1 207 ? 15.329 1.899 -17.188 1.00 84.25 207 LEU A O 1
ATOM 1568 N N . VAL A 1 208 ? 13.206 1.817 -16.453 1.00 79.88 208 VAL A N 1
ATOM 1569 C CA . VAL A 1 208 ? 12.670 1.172 -17.663 1.00 79.88 208 VAL A CA 1
ATOM 1570 C C . VAL A 1 208 ? 12.949 2.040 -18.888 1.00 79.88 208 VAL A C 1
ATOM 1572 O O . VAL A 1 208 ? 13.408 1.533 -19.904 1.00 79.88 208 VAL A O 1
ATOM 1575 N N . ALA A 1 209 ? 12.747 3.352 -18.772 1.00 84.75 209 ALA A N 1
ATOM 1576 C CA . ALA A 1 209 ? 13.072 4.293 -19.832 1.00 84.75 209 ALA A CA 1
ATOM 1577 C C . ALA A 1 209 ? 14.577 4.335 -20.160 1.00 84.75 209 ALA A C 1
ATOM 1579 O O . ALA A 1 209 ? 14.934 4.261 -21.332 1.00 84.75 209 ALA A O 1
ATOM 1580 N N . SER A 1 210 ? 15.462 4.379 -19.154 1.00 89.06 210 SER A N 1
ATOM 1581 C CA . SER A 1 210 ? 16.918 4.299 -19.364 1.00 89.06 210 SER A CA 1
ATOM 1582 C C . SER A 1 210 ? 17.337 2.998 -20.055 1.00 89.06 210 SER A C 1
ATOM 1584 O O . SER A 1 210 ? 18.187 3.024 -20.935 1.00 89.06 210 SER A O 1
ATOM 1586 N N . VAL A 1 211 ? 16.718 1.869 -19.701 1.00 83.50 211 VAL A N 1
ATOM 1587 C CA . VAL A 1 211 ? 16.986 0.565 -20.329 1.00 83.50 211 VAL A CA 1
ATOM 1588 C C . VAL A 1 211 ? 16.528 0.544 -21.785 1.00 83.50 211 VAL A C 1
ATOM 1590 O O . VAL A 1 211 ? 17.221 -0.033 -22.611 1.00 83.50 211 VAL A O 1
ATOM 1593 N N . ILE A 1 212 ? 15.401 1.182 -22.116 1.00 81.69 212 ILE A N 1
ATOM 1594 C CA . ILE A 1 212 ? 14.941 1.313 -23.508 1.00 81.69 212 ILE A CA 1
ATOM 1595 C C . ILE A 1 212 ? 15.929 2.140 -24.337 1.00 81.69 212 ILE A C 1
ATOM 1597 O O . ILE A 1 212 ? 16.210 1.758 -25.467 1.00 81.69 212 ILE A O 1
ATOM 1601 N N . LEU A 1 213 ? 16.471 3.230 -23.779 1.00 86.00 213 LEU A N 1
ATOM 1602 C CA . LEU A 1 213 ? 17.474 4.064 -24.454 1.00 86.00 213 LEU A CA 1
ATOM 1603 C C . LEU A 1 213 ? 18.771 3.289 -24.709 1.00 86.00 213 LEU A C 1
ATOM 1605 O O . LEU A 1 213 ? 19.206 3.203 -25.849 1.00 86.00 213 LEU A O 1
ATOM 1609 N N . ILE A 1 214 ? 19.312 2.642 -23.671 1.00 84.00 214 ILE A N 1
ATOM 1610 C CA . ILE A 1 214 ? 20.515 1.798 -23.764 1.00 84.00 214 ILE A CA 1
ATOM 1611 C C . ILE A 1 214 ? 20.309 0.667 -24.774 1.00 84.00 214 ILE A C 1
ATOM 1613 O O . ILE A 1 214 ? 21.123 0.445 -25.659 1.00 84.00 214 ILE A O 1
ATOM 1617 N N . ALA A 1 215 ? 19.192 -0.056 -24.680 1.00 75.56 215 ALA A N 1
ATOM 1618 C CA . ALA A 1 215 ? 18.912 -1.140 -25.612 1.00 75.56 215 ALA A CA 1
ATOM 1619 C C . ALA A 1 215 ? 18.724 -0.617 -27.050 1.00 75.56 215 ALA A C 1
ATOM 1621 O O . ALA A 1 215 ? 19.041 -1.326 -28.005 1.00 75.56 215 ALA A O 1
ATOM 1622 N N . GLY A 1 216 ? 18.231 0.617 -27.198 1.00 75.25 216 GLY A N 1
ATOM 1623 C CA . GLY A 1 216 ? 18.155 1.332 -28.464 1.00 75.25 216 GLY A CA 1
ATOM 1624 C C . GLY A 1 216 ? 19.529 1.547 -29.102 1.00 75.25 216 GLY A C 1
ATOM 1625 O O . GLY A 1 216 ? 19.701 1.247 -30.281 1.00 75.25 216 GLY A O 1
ATOM 1626 N N . ASP A 1 217 ? 20.506 2.008 -28.321 1.00 79.25 217 ASP A N 1
ATOM 1627 C CA . ASP A 1 217 ? 21.899 2.198 -28.755 1.00 79.25 217 ASP A CA 1
ATOM 1628 C C . ASP A 1 217 ? 22.563 0.882 -29.186 1.00 79.25 217 ASP A C 1
ATOM 1630 O O . ASP A 1 217 ? 23.126 0.765 -30.275 1.00 79.25 217 ASP A O 1
ATOM 1634 N N . MET A 1 218 ? 22.370 -0.179 -28.398 1.00 70.31 218 MET A N 1
ATOM 1635 C CA . MET A 1 218 ? 22.896 -1.512 -28.717 1.00 70.31 218 MET A CA 1
ATOM 1636 C C . MET A 1 218 ? 22.393 -2.073 -30.054 1.00 70.31 218 MET A C 1
ATOM 1638 O O . MET A 1 218 ? 23.058 -2.905 -30.667 1.00 70.31 218 MET A O 1
ATOM 1642 N N . ALA A 1 219 ? 21.199 -1.679 -30.496 1.00 66.94 219 ALA A N 1
ATOM 1643 C CA . ALA A 1 219 ? 20.679 -2.074 -31.801 1.00 66.94 219 ALA A CA 1
ATOM 1644 C C . ALA A 1 219 ? 21.210 -1.185 -32.940 1.00 66.94 219 ALA A C 1
ATOM 1646 O O . ALA A 1 219 ? 21.208 -1.625 -34.089 1.00 66.94 219 ALA A O 1
ATOM 1647 N N . TYR A 1 220 ? 21.670 0.028 -32.622 1.00 66.94 220 TYR A N 1
ATOM 1648 C CA . TYR A 1 220 ? 22.272 0.983 -33.550 1.00 66.94 220 TYR A CA 1
ATOM 1649 C C . TYR A 1 220 ? 23.725 0.609 -33.903 1.00 66.94 220 TYR A C 1
ATOM 1651 O O . TYR A 1 220 ? 24.166 0.821 -35.027 1.00 66.94 220 TYR A O 1
ATOM 1659 N N . SER A 1 221 ? 24.456 -0.035 -32.986 1.00 62.06 221 SER A N 1
ATOM 1660 C CA . SER A 1 221 ? 25.857 -0.463 -33.181 1.00 62.06 221 SER A CA 1
ATOM 1661 C C . SER A 1 221 ? 26.050 -1.721 -34.053 1.00 62.06 221 SER A C 1
ATOM 1663 O O . SER A 1 221 ? 27.184 -2.177 -34.266 1.00 62.06 221 SER A O 1
ATOM 1665 N N . MET A 1 222 ? 24.954 -2.279 -34.576 1.00 62.34 222 MET A N 1
ATOM 1666 C CA . MET A 1 222 ? 24.920 -3.472 -35.425 1.00 62.34 222 MET A CA 1
ATOM 1667 C C . MET A 1 222 ? 24.980 -3.095 -36.914 1.00 62.34 222 MET A C 1
ATOM 1669 O O . MET A 1 222 ? 24.444 -2.070 -37.316 1.00 62.34 222 MET A O 1
ATOM 1673 N N . ASP A 1 223 ? 25.549 -3.966 -37.756 1.00 60.16 223 ASP A N 1
ATOM 1674 C CA . ASP A 1 223 ? 25.778 -3.692 -39.193 1.00 60.16 223 ASP A CA 1
ATOM 1675 C C . ASP A 1 223 ? 24.499 -3.396 -40.011 1.00 60.16 223 ASP A C 1
ATOM 1677 O O . ASP A 1 223 ? 24.573 -2.913 -41.139 1.00 60.16 223 ASP A O 1
ATOM 1681 N N . VAL A 1 224 ? 23.316 -3.692 -39.460 1.00 63.62 224 VAL A N 1
ATOM 1682 C CA . VAL A 1 224 ? 22.010 -3.382 -40.056 1.00 63.62 224 VAL A CA 1
ATOM 1683 C C . VAL A 1 224 ? 21.130 -2.715 -39.002 1.00 63.62 224 VAL A C 1
ATOM 1685 O O . VAL A 1 224 ? 20.562 -3.395 -38.141 1.00 63.62 224 VAL A O 1
ATOM 1688 N N . VAL A 1 225 ? 20.992 -1.392 -39.099 1.00 65.62 225 VAL A N 1
ATOM 1689 C CA . VAL A 1 225 ? 20.140 -0.590 -38.212 1.00 65.62 225 VAL A CA 1
ATOM 1690 C C . VAL A 1 225 ? 18.668 -0.746 -38.626 1.00 65.62 225 VAL A C 1
ATOM 1692 O O . VAL A 1 225 ? 18.315 -0.461 -39.774 1.00 65.62 225 VAL A O 1
ATOM 1695 N N . PRO A 1 226 ? 17.770 -1.214 -37.737 1.00 67.06 226 PRO A N 1
ATOM 1696 C CA . PRO A 1 226 ? 16.350 -1.306 -38.052 1.00 67.06 226 PRO A CA 1
ATOM 1697 C C . PRO A 1 226 ? 15.729 0.088 -38.238 1.00 67.06 226 PRO A C 1
ATOM 1699 O O . PRO A 1 226 ? 15.948 0.955 -37.394 1.00 67.06 226 PRO A O 1
ATOM 1702 N N . PRO A 1 227 ? 14.846 0.296 -39.231 1.00 66.56 227 PRO A N 1
ATOM 1703 C CA . PRO A 1 227 ? 14.246 1.608 -39.487 1.00 66.56 227 PRO A CA 1
ATOM 1704 C C . PRO A 1 227 ? 13.394 2.136 -38.321 1.00 66.56 227 PRO A C 1
ATOM 1706 O O . PRO A 1 227 ? 13.148 3.326 -38.233 1.00 66.56 227 PRO A O 1
ATOM 1709 N N . VAL A 1 228 ? 12.951 1.270 -37.403 1.00 73.00 228 VAL A N 1
ATOM 1710 C CA . VAL A 1 228 ? 12.086 1.627 -36.261 1.00 73.00 228 VAL A CA 1
ATOM 1711 C C . VAL A 1 228 ? 12.889 2.116 -35.042 1.00 73.00 228 VAL A C 1
ATOM 1713 O O . VAL A 1 228 ? 12.296 2.524 -34.043 1.00 73.00 228 VAL A O 1
ATOM 1716 N N . ILE A 1 229 ? 14.225 2.072 -35.073 1.00 74.56 229 ILE A N 1
ATOM 1717 C CA . ILE A 1 229 ? 15.036 2.316 -33.872 1.00 74.56 229 ILE A CA 1
ATOM 1718 C C . ILE A 1 229 ? 14.890 3.743 -33.325 1.00 74.56 229 ILE A C 1
ATOM 1720 O O . ILE A 1 229 ? 14.798 3.925 -32.110 1.00 74.56 229 ILE A O 1
ATOM 1724 N N . ASP A 1 230 ? 14.732 4.731 -34.207 1.00 77.94 230 ASP A N 1
ATOM 1725 C CA . ASP A 1 230 ? 14.517 6.134 -33.836 1.00 77.94 230 ASP A CA 1
ATOM 1726 C C . ASP A 1 230 ? 13.226 6.301 -33.017 1.00 77.94 230 ASP A C 1
ATOM 1728 O O . ASP A 1 230 ? 13.182 7.028 -32.020 1.00 77.94 230 ASP A O 1
ATOM 1732 N N . ALA A 1 231 ? 12.171 5.559 -33.369 1.00 80.19 231 ALA A N 1
ATOM 1733 C CA . ALA A 1 231 ? 10.921 5.547 -32.613 1.00 80.19 231 ALA A CA 1
ATOM 1734 C C . ALA A 1 231 ? 11.094 4.941 -31.211 1.00 80.19 231 ALA A C 1
ATOM 1736 O O . ALA A 1 231 ? 10.507 5.433 -30.246 1.00 80.19 231 ALA A O 1
ATOM 1737 N N . VAL A 1 232 ? 11.932 3.909 -31.071 1.00 78.31 232 VAL A N 1
ATOM 1738 C CA . VAL A 1 232 ? 12.246 3.293 -29.769 1.00 78.31 232 VAL A CA 1
ATOM 1739 C C . VAL A 1 232 ? 13.000 4.274 -28.868 1.00 78.31 232 VAL A C 1
ATOM 1741 O O . VAL A 1 232 ? 12.648 4.418 -27.693 1.00 78.31 232 VAL A O 1
ATOM 1744 N N . TRP A 1 233 ? 13.976 4.997 -29.421 1.00 83.06 233 TRP A N 1
ATOM 1745 C CA . TRP A 1 233 ? 14.695 6.062 -28.721 1.00 83.06 233 TRP A CA 1
ATOM 1746 C C . TRP A 1 233 ? 13.752 7.158 -28.228 1.00 83.06 233 TRP A C 1
ATOM 1748 O O . TRP A 1 233 ? 13.723 7.467 -27.034 1.00 83.06 233 TRP A O 1
ATOM 1758 N N . MET A 1 234 ? 12.910 7.678 -29.122 1.00 84.19 234 MET A N 1
ATOM 1759 C CA . MET A 1 234 ? 11.937 8.721 -28.798 1.00 84.19 234 MET A CA 1
ATOM 1760 C C . MET A 1 234 ? 10.966 8.270 -27.698 1.00 84.19 234 MET A C 1
ATOM 1762 O O . MET A 1 234 ? 10.677 9.010 -26.750 1.00 84.19 234 MET A O 1
ATOM 1766 N N . PHE A 1 235 ? 10.495 7.023 -27.775 1.00 83.56 235 PHE A N 1
ATOM 1767 C CA . PHE A 1 235 ? 9.638 6.429 -26.755 1.00 83.56 235 PHE A CA 1
ATOM 1768 C C . PHE A 1 235 ? 10.325 6.364 -25.386 1.00 83.56 235 PHE A C 1
ATOM 1770 O O . PHE A 1 235 ? 9.708 6.716 -24.378 1.00 83.56 235 PHE A O 1
ATOM 1777 N N . GLY A 1 236 ? 11.601 5.968 -25.337 1.00 83.25 236 GLY A N 1
ATOM 1778 C CA . GLY A 1 236 ? 12.401 5.966 -24.111 1.00 83.25 236 GLY A CA 1
ATOM 1779 C C . GLY A 1 236 ? 12.469 7.352 -23.462 1.00 83.25 236 GLY A C 1
ATOM 1780 O O . GLY A 1 236 ? 12.173 7.496 -22.273 1.00 83.25 236 GLY A O 1
ATOM 1781 N N . GLN A 1 237 ? 12.763 8.395 -24.243 1.00 90.12 237 GLN A N 1
ATOM 1782 C CA . GLN A 1 237 ? 12.849 9.775 -23.745 1.00 90.12 237 GLN A CA 1
ATOM 1783 C C . GLN A 1 237 ? 11.500 10.284 -23.204 1.00 90.12 237 GLN A C 1
ATOM 1785 O O . GLN A 1 237 ? 11.429 10.864 -22.115 1.00 90.12 237 GLN A O 1
ATOM 1790 N N . LEU A 1 238 ? 10.402 10.012 -23.916 1.00 87.31 238 LEU A N 1
ATOM 1791 C CA . LEU A 1 238 ? 9.052 10.416 -23.505 1.00 87.31 238 LEU A CA 1
ATOM 1792 C C . LEU A 1 238 ? 8.545 9.643 -22.286 1.00 87.31 238 LEU A C 1
ATOM 1794 O O . LEU A 1 238 ? 7.897 10.232 -21.416 1.00 87.31 238 LEU A O 1
ATOM 1798 N N . LEU A 1 239 ? 8.861 8.349 -22.181 1.00 83.06 239 LEU A N 1
ATOM 1799 C CA . LEU A 1 239 ? 8.551 7.547 -20.998 1.00 83.06 239 LEU A CA 1
ATOM 1800 C C . LEU A 1 239 ? 9.280 8.094 -19.767 1.00 83.06 239 LEU A C 1
ATOM 1802 O O . LEU A 1 239 ? 8.680 8.209 -18.693 1.00 83.06 239 LEU A O 1
ATOM 1806 N N . TRP A 1 240 ? 10.545 8.487 -19.929 1.00 90.44 240 TRP A N 1
ATOM 1807 C CA . TRP A 1 240 ? 11.328 9.106 -18.864 1.00 90.44 240 TRP A CA 1
ATOM 1808 C C . TRP A 1 240 ? 10.717 10.441 -18.412 1.00 90.44 240 TRP A C 1
ATOM 1810 O O . TRP A 1 240 ? 10.474 10.651 -17.219 1.00 90.44 240 TRP A O 1
ATOM 1820 N N . PHE A 1 241 ? 10.377 11.313 -19.367 1.00 89.56 241 PHE A N 1
ATOM 1821 C CA . PHE A 1 241 ? 9.693 12.582 -19.106 1.00 89.56 241 PHE A CA 1
ATOM 1822 C C . PHE A 1 241 ? 8.356 12.375 -18.372 1.00 89.56 241 PHE A C 1
ATOM 1824 O O . PHE A 1 241 ? 8.084 13.026 -17.356 1.00 89.56 241 PHE A O 1
ATOM 1831 N N . ALA A 1 242 ? 7.535 11.426 -18.831 1.00 85.56 242 ALA A N 1
ATOM 1832 C CA . ALA A 1 242 ? 6.250 11.103 -18.215 1.00 85.56 242 ALA A CA 1
ATOM 1833 C C . ALA A 1 242 ? 6.406 10.621 -16.763 1.00 85.56 242 ALA A C 1
ATOM 1835 O O . ALA A 1 242 ? 5.651 11.048 -15.880 1.00 85.56 242 ALA A O 1
ATOM 1836 N N . ALA A 1 243 ? 7.400 9.768 -16.499 1.00 83.19 243 ALA A N 1
ATOM 1837 C CA . ALA A 1 243 ? 7.682 9.245 -15.166 1.00 83.19 243 ALA A CA 1
ATOM 1838 C C . ALA A 1 243 ? 8.007 10.369 -14.167 1.00 83.19 243 ALA A C 1
ATOM 1840 O O . ALA A 1 243 ? 7.490 10.384 -13.043 1.00 83.19 243 ALA A O 1
ATOM 1841 N N . ILE A 1 244 ? 8.788 11.362 -14.593 1.00 86.69 244 ILE A N 1
ATOM 1842 C CA . ILE A 1 244 ? 9.190 12.492 -13.750 1.00 86.69 244 ILE A CA 1
ATOM 1843 C C . ILE A 1 244 ? 8.060 13.486 -13.535 1.00 86.69 244 ILE A C 1
ATOM 1845 O O . ILE A 1 244 ? 7.829 13.910 -12.401 1.00 86.69 244 ILE A O 1
ATOM 1849 N N . MET A 1 245 ? 7.280 13.792 -14.571 1.00 82.44 245 MET A N 1
ATOM 1850 C CA . MET A 1 245 ? 6.083 14.623 -14.415 1.00 82.44 245 MET A CA 1
ATOM 1851 C C . MET A 1 245 ? 5.094 14.016 -13.406 1.00 82.44 245 MET A C 1
ATOM 1853 O O . MET A 1 245 ? 4.433 14.745 -12.656 1.00 82.44 245 MET A O 1
ATOM 1857 N N . GLY A 1 246 ? 5.052 12.683 -13.306 1.00 74.25 246 GLY A N 1
ATOM 1858 C CA . GLY A 1 246 ? 4.329 11.969 -12.256 1.00 74.25 246 GLY A CA 1
ATOM 1859 C C . GLY A 1 246 ? 4.863 12.224 -10.837 1.00 74.25 246 GLY A C 1
ATOM 1860 O O . GLY A 1 246 ? 4.066 12.309 -9.896 1.00 74.25 246 GLY A O 1
ATOM 1861 N N . MET A 1 247 ? 6.181 12.387 -10.656 1.00 74.88 247 MET A N 1
ATOM 1862 C CA . MET A 1 247 ? 6.800 12.600 -9.335 1.00 74.88 247 MET A CA 1
ATOM 1863 C C . MET A 1 247 ? 6.413 13.947 -8.725 1.00 74.88 247 MET A C 1
ATOM 1865 O O . MET A 1 247 ? 6.029 13.990 -7.554 1.00 74.88 247 MET A O 1
ATOM 1869 N N . ARG A 1 248 ? 6.399 15.022 -9.528 1.00 71.31 248 ARG A N 1
ATOM 1870 C CA . ARG A 1 248 ? 6.045 16.388 -9.089 1.00 71.31 248 ARG A CA 1
ATOM 1871 C C . ARG A 1 248 ? 4.735 16.453 -8.316 1.00 71.31 248 ARG A C 1
ATOM 1873 O O . ARG A 1 248 ? 4.618 17.140 -7.304 1.00 71.31 248 ARG A O 1
ATOM 1880 N N . ARG A 1 249 ? 3.723 15.739 -8.805 1.00 64.62 249 ARG A N 1
ATOM 1881 C CA . ARG A 1 249 ? 2.375 15.757 -8.224 1.00 64.62 249 ARG A CA 1
ATOM 1882 C C . ARG A 1 249 ? 2.240 14.858 -7.012 1.00 64.62 249 ARG A C 1
ATOM 1884 O O . ARG A 1 249 ? 1.479 15.199 -6.109 1.00 64.62 249 ARG A O 1
ATOM 1891 N N . ARG A 1 250 ? 2.967 13.739 -6.975 1.00 66.75 250 ARG A N 1
ATOM 1892 C CA . ARG A 1 250 ? 2.991 12.874 -5.796 1.00 66.75 250 ARG A CA 1
ATOM 1893 C C . ARG A 1 250 ? 3.573 13.623 -4.603 1.00 66.75 250 ARG A C 1
ATOM 1895 O O . ARG A 1 250 ? 2.925 13.655 -3.566 1.00 66.75 250 ARG A O 1
ATOM 1902 N N . GLU A 1 251 ? 4.698 14.313 -4.782 1.00 65.81 251 GLU A N 1
ATOM 1903 C CA . GLU A 1 251 ? 5.279 15.138 -3.717 1.00 65.81 251 GLU A CA 1
ATOM 1904 C C . GLU A 1 251 ? 4.355 16.292 -3.306 1.00 65.81 251 GLU A C 1
ATOM 1906 O O . GLU A 1 251 ? 4.174 16.531 -2.116 1.00 65.81 251 GLU A O 1
ATOM 1911 N N . ALA A 1 252 ? 3.717 16.980 -4.260 1.00 60.41 252 ALA A N 1
ATOM 1912 C CA . ALA A 1 252 ? 2.754 18.040 -3.945 1.00 60.41 252 ALA A CA 1
ATOM 1913 C C . ALA A 1 252 ? 1.541 17.512 -3.152 1.00 60.41 252 ALA A C 1
ATOM 1915 O O . ALA A 1 252 ? 1.106 18.137 -2.186 1.00 60.41 252 ALA A O 1
ATOM 1916 N N . SER A 1 253 ? 1.023 16.336 -3.520 1.00 58.75 253 SER A N 1
ATOM 1917 C CA . SER A 1 253 ? -0.086 15.684 -2.818 1.00 58.75 253 SER A CA 1
ATOM 1918 C C . SER A 1 253 ? 0.321 15.147 -1.445 1.00 58.75 253 SER A C 1
ATOM 1920 O O . SER A 1 253 ? -0.493 15.187 -0.527 1.00 58.75 253 SER A O 1
ATOM 1922 N N . GLU A 1 254 ? 1.535 14.615 -1.298 1.00 62.25 254 GLU A N 1
ATOM 1923 C CA . GLU A 1 254 ? 2.058 14.115 -0.023 1.00 62.25 254 GLU A CA 1
ATOM 1924 C C . GLU A 1 254 ? 2.345 15.274 0.941 1.00 62.25 254 GLU A C 1
ATOM 1926 O O . GLU A 1 254 ? 1.964 15.182 2.104 1.00 62.25 254 GLU A O 1
ATOM 1931 N N . ARG A 1 255 ? 2.882 16.406 0.461 1.00 60.44 255 ARG A N 1
ATOM 1932 C CA . ARG A 1 255 ? 3.035 17.639 1.260 1.00 60.44 255 ARG A CA 1
ATOM 1933 C C . ARG A 1 255 ? 1.687 18.201 1.717 1.00 60.44 255 ARG A C 1
ATOM 1935 O O . ARG A 1 255 ? 1.552 18.563 2.880 1.00 60.44 255 ARG A O 1
ATOM 1942 N N . ALA A 1 256 ? 0.679 18.216 0.841 1.00 57.59 256 ALA A N 1
ATOM 1943 C CA . ALA A 1 256 ? -0.674 18.646 1.202 1.00 57.59 256 ALA A CA 1
ATOM 1944 C C . ALA A 1 256 ? -1.324 17.720 2.248 1.00 57.59 256 ALA A C 1
ATOM 1946 O O . ALA A 1 256 ? -1.988 18.196 3.164 1.00 57.59 256 ALA A O 1
ATOM 1947 N N . ARG A 1 257 ? -1.096 16.400 2.154 1.00 55.03 257 ARG A N 1
ATOM 1948 C CA . ARG A 1 257 ? -1.590 15.421 3.138 1.00 55.03 257 ARG A CA 1
ATOM 1949 C C . ARG A 1 257 ? -0.856 15.499 4.474 1.00 55.03 257 ARG A C 1
ATOM 1951 O O . ARG A 1 257 ? -1.514 15.447 5.506 1.00 55.03 257 ARG A O 1
ATOM 1958 N N . ALA A 1 258 ? 0.464 15.665 4.465 1.00 54.31 258 ALA A N 1
ATOM 1959 C CA . ALA A 1 258 ? 1.268 15.827 5.676 1.00 54.31 258 ALA A CA 1
ATOM 1960 C C . ALA A 1 258 ? 0.931 17.122 6.437 1.00 54.31 258 ALA A C 1
ATOM 1962 O O . ALA A 1 258 ? 1.004 17.149 7.657 1.00 54.31 258 ALA A O 1
ATOM 1963 N N . ALA A 1 259 ? 0.498 18.175 5.736 1.00 56.25 259 ALA A N 1
ATOM 1964 C CA . ALA A 1 259 ? -0.026 19.386 6.369 1.00 56.25 259 ALA A CA 1
ATOM 1965 C C . ALA A 1 259 ? -1.397 19.173 7.047 1.00 56.25 259 ALA A C 1
ATOM 1967 O O . ALA A 1 259 ? -1.744 19.914 7.960 1.00 56.25 259 ALA A O 1
ATOM 1968 N N . SER A 1 260 ? -2.169 18.166 6.615 1.00 49.66 260 SER A N 1
ATOM 1969 C CA . SER A 1 260 ? -3.496 17.839 7.169 1.00 49.66 260 SER A CA 1
ATOM 1970 C C . SER A 1 260 ? -3.498 16.709 8.206 1.00 49.66 260 SER A C 1
ATOM 1972 O O . SER A 1 260 ? -4.414 16.627 9.018 1.00 49.66 260 SER A O 1
ATOM 1974 N N . ALA A 1 261 ? -2.493 15.831 8.184 1.00 45.62 261 ALA A N 1
ATOM 1975 C CA . ALA A 1 261 ? -2.366 14.689 9.079 1.00 45.62 261 ALA A CA 1
ATOM 1976 C C . ALA A 1 261 ? -1.172 14.928 10.005 1.00 45.62 261 ALA A C 1
ATOM 1978 O O . ALA A 1 261 ? -0.022 14.791 9.589 1.00 45.62 261 ALA A O 1
ATOM 1979 N N . GLY A 1 262 ? -1.450 15.331 11.245 1.00 37.72 262 GLY A N 1
ATOM 1980 C CA . GLY A 1 262 ? -0.433 15.545 12.267 1.00 37.72 262 GLY A CA 1
ATOM 1981 C C . GLY A 1 262 ? 0.428 14.298 12.476 1.00 37.72 262 GLY A C 1
ATOM 1982 O O . GLY A 1 262 ? -0.021 13.337 13.083 1.00 37.72 262 GLY A O 1
ATOM 1983 N N . GLY A 1 263 ? 1.654 14.353 11.952 1.00 38.72 263 GLY A N 1
ATOM 1984 C CA . GLY A 1 263 ? 2.842 13.625 12.397 1.00 38.72 263 GLY A CA 1
ATOM 1985 C C . GLY A 1 263 ? 2.677 12.169 12.834 1.00 38.72 263 GLY A C 1
ATOM 1986 O O . GLY A 1 263 ? 2.944 11.869 13.989 1.00 38.72 263 GLY A O 1
ATOM 1987 N N . GLU A 1 264 ? 2.384 11.251 11.913 1.00 33.56 264 GLU A N 1
ATOM 1988 C CA . GLU A 1 264 ? 2.754 9.840 12.098 1.00 33.56 264 GLU A CA 1
ATOM 1989 C C . GLU A 1 264 ? 3.776 9.429 11.035 1.00 33.56 264 GLU A C 1
ATOM 1991 O O . GLU A 1 264 ? 3.495 9.328 9.838 1.00 33.56 264 GLU A O 1
ATOM 1996 N N . THR A 1 265 ? 5.013 9.246 11.489 1.00 32.56 265 THR A N 1
ATOM 1997 C CA . THR A 1 265 ? 6.149 8.774 10.702 1.00 32.56 265 THR A CA 1
ATOM 1998 C C . THR A 1 265 ? 6.039 7.267 10.500 1.00 32.56 265 THR A C 1
ATOM 2000 O O . THR A 1 265 ? 6.096 6.500 11.456 1.00 32.56 265 THR A O 1
ATOM 2003 N N . ALA A 1 266 ? 5.890 6.837 9.246 1.00 34.12 266 ALA A N 1
ATOM 2004 C CA . ALA A 1 266 ? 5.935 5.428 8.876 1.00 34.12 266 ALA A CA 1
ATOM 2005 C C . ALA A 1 266 ? 7.366 4.888 9.047 1.00 34.12 266 ALA A C 1
ATOM 2007 O O . ALA A 1 266 ? 8.260 5.228 8.268 1.00 34.12 266 ALA A O 1
ATOM 2008 N N . ASP A 1 267 ? 7.561 4.069 10.080 1.00 29.83 267 ASP A N 1
ATOM 2009 C CA . ASP A 1 267 ? 8.821 3.394 10.373 1.00 29.83 267 ASP A CA 1
ATOM 2010 C C . ASP A 1 267 ? 9.286 2.488 9.224 1.00 29.83 267 ASP A C 1
ATOM 2012 O O . ASP A 1 267 ? 8.507 1.840 8.517 1.00 29.83 267 ASP A O 1
ATOM 2016 N N . ALA A 1 268 ? 10.605 2.467 9.044 1.00 35.75 268 ALA A N 1
ATOM 2017 C CA . ALA A 1 268 ? 11.310 1.680 8.048 1.00 35.75 268 ALA A CA 1
ATOM 2018 C C . ALA A 1 268 ? 11.403 0.208 8.490 1.00 35.75 268 ALA A C 1
ATOM 2020 O O . ALA A 1 268 ? 12.352 -0.186 9.162 1.00 35.75 268 ALA A O 1
ATOM 2021 N N . GLU A 1 269 ? 10.435 -0.620 8.096 1.00 39.03 269 GLU A N 1
ATOM 2022 C CA . GLU A 1 269 ? 10.476 -2.067 8.353 1.00 39.03 269 GLU A CA 1
ATOM 2023 C C . GLU A 1 269 ? 11.110 -2.853 7.188 1.00 39.03 269 GLU A C 1
ATOM 2025 O O . GLU A 1 269 ? 10.811 -2.646 6.006 1.00 39.03 269 GLU A O 1
ATOM 2030 N N . GLY A 1 270 ? 12.030 -3.756 7.548 1.00 38.53 270 GLY A N 1
ATOM 2031 C CA . GLY A 1 270 ? 12.768 -4.637 6.642 1.00 38.53 270 GLY A CA 1
ATOM 2032 C C . GLY A 1 270 ? 11.926 -5.769 6.041 1.00 38.53 270 GLY A C 1
ATOM 2033 O O . GLY A 1 270 ? 10.843 -6.095 6.523 1.00 38.53 270 GLY A O 1
ATOM 2034 N N . ARG A 1 271 ? 12.448 -6.372 4.963 1.00 41.72 271 ARG A N 1
ATOM 2035 C CA . ARG A 1 271 ? 11.824 -7.491 4.230 1.00 41.72 271 ARG A CA 1
ATOM 2036 C C . ARG A 1 271 ? 11.549 -8.696 5.129 1.00 41.72 271 ARG A C 1
ATOM 2038 O O . ARG A 1 271 ? 12.374 -9.041 5.976 1.00 41.72 271 ARG A O 1
ATOM 2045 N N . SER A 1 272 ? 10.432 -9.386 4.890 1.00 41.91 272 SER A N 1
ATOM 2046 C CA . SER A 1 272 ? 10.182 -10.685 5.514 1.00 41.91 272 SER A CA 1
ATOM 2047 C C . SER A 1 272 ? 11.070 -11.750 4.854 1.00 41.91 272 SER A C 1
ATOM 2049 O O . SER A 1 272 ? 11.313 -11.709 3.648 1.00 41.91 272 SER A O 1
ATOM 2051 N N . GLY A 1 273 ? 11.563 -12.728 5.623 1.00 37.69 273 GLY A N 1
ATOM 2052 C CA . GLY A 1 273 ? 12.438 -13.807 5.125 1.00 37.69 273 GLY A CA 1
ATOM 2053 C C . GLY A 1 273 ? 11.803 -14.745 4.081 1.00 37.69 273 GLY A C 1
ATOM 2054 O O . GLY A 1 273 ? 12.460 -15.664 3.604 1.00 37.69 273 GLY A O 1
ATOM 2055 N N . LEU A 1 274 ? 10.535 -14.519 3.716 1.00 40.41 274 LEU A N 1
ATOM 2056 C CA . LEU A 1 274 ? 9.804 -15.227 2.658 1.00 40.41 274 LEU A CA 1
ATOM 2057 C C . LEU A 1 274 ? 10.041 -14.607 1.268 1.00 40.41 274 LEU A C 1
ATOM 2059 O O . LEU A 1 274 ? 9.926 -15.295 0.254 1.00 40.41 274 LEU A O 1
ATOM 2063 N N . SER A 1 275 ? 10.467 -13.339 1.235 1.00 42.41 275 SER A N 1
ATOM 2064 C CA . SER A 1 275 ? 10.919 -12.613 0.043 1.00 42.41 275 SER A CA 1
ATOM 2065 C C . SER A 1 275 ? 12.045 -13.360 -0.687 1.00 42.41 275 SER A C 1
ATOM 2067 O O . SER A 1 275 ? 12.021 -13.492 -1.908 1.00 42.41 275 SER A O 1
ATOM 2069 N N . GLY A 1 276 ? 12.978 -13.965 0.058 1.00 41.66 276 GLY A N 1
ATOM 2070 C CA . GLY A 1 276 ? 14.092 -14.733 -0.506 1.00 41.66 276 GLY A CA 1
ATOM 2071 C C . GLY A 1 276 ? 13.674 -15.986 -1.284 1.00 41.66 276 GLY A C 1
ATOM 2072 O O . GLY A 1 276 ? 14.344 -16.347 -2.245 1.00 41.66 276 GLY A O 1
ATOM 2073 N N . ILE A 1 277 ? 12.553 -16.622 -0.923 1.00 43.84 277 ILE A N 1
ATOM 2074 C CA . ILE A 1 277 ? 12.067 -17.855 -1.571 1.00 43.84 277 ILE A CA 1
ATOM 2075 C C . ILE A 1 277 ? 11.367 -17.535 -2.901 1.00 43.84 277 ILE A C 1
ATOM 2077 O O . ILE A 1 277 ? 11.583 -18.233 -3.890 1.00 43.84 277 ILE A O 1
ATOM 2081 N N . LEU A 1 278 ? 10.601 -16.439 -2.966 1.00 46.25 278 LEU A N 1
ATOM 2082 C CA . LEU A 1 278 ? 10.031 -15.932 -4.224 1.00 46.25 278 LEU A CA 1
ATOM 2083 C C . LEU A 1 278 ? 11.110 -15.398 -5.174 1.00 46.25 278 LEU A C 1
ATOM 2085 O O . LEU A 1 278 ? 11.008 -15.572 -6.386 1.00 46.25 278 LEU A O 1
ATOM 2089 N N . ILE A 1 279 ? 12.175 -14.821 -4.618 1.00 49.09 279 ILE A N 1
ATOM 2090 C CA . ILE A 1 279 ? 13.355 -14.405 -5.372 1.00 49.09 279 ILE A CA 1
ATOM 2091 C C . ILE A 1 279 ? 14.180 -15.624 -5.855 1.00 49.09 279 ILE A C 1
ATOM 2093 O O . ILE A 1 279 ? 14.739 -15.596 -6.944 1.00 49.09 279 ILE A O 1
ATOM 2097 N N . LEU A 1 280 ? 14.195 -16.750 -5.133 1.00 44.25 280 LEU A N 1
ATOM 2098 C CA . LEU A 1 280 ? 14.769 -18.006 -5.645 1.00 44.25 280 LEU A CA 1
ATOM 2099 C C . LEU A 1 280 ? 13.940 -18.606 -6.794 1.00 44.25 280 LEU A C 1
ATOM 2101 O O . LEU A 1 280 ? 14.503 -19.106 -7.765 1.00 44.25 280 LEU A O 1
ATOM 2105 N N . LEU A 1 281 ? 12.609 -18.513 -6.720 1.00 46.28 281 LEU A N 1
ATOM 2106 C CA . LEU A 1 281 ? 11.703 -18.909 -7.807 1.00 46.28 281 LEU A CA 1
ATOM 2107 C C . LEU A 1 281 ? 11.899 -18.058 -9.076 1.00 46.28 281 LEU A C 1
ATOM 2109 O O . LEU A 1 281 ? 11.648 -18.542 -10.179 1.00 46.28 281 LEU A O 1
ATOM 2113 N N . SER A 1 282 ? 12.436 -16.838 -8.957 1.00 51.31 282 SER A N 1
ATOM 2114 C CA . SER A 1 282 ? 12.763 -15.981 -10.104 1.00 51.31 282 SER A CA 1
ATOM 2115 C C . SER A 1 282 ? 14.055 -16.339 -10.827 1.00 51.31 282 SER A C 1
ATOM 2117 O O . SER A 1 282 ? 14.254 -15.913 -11.969 1.00 51.31 282 SER A O 1
ATOM 2119 N N . LEU A 1 283 ? 14.916 -17.161 -10.223 1.00 48.50 283 LEU A N 1
ATOM 2120 C CA . LEU A 1 283 ? 16.031 -17.792 -10.930 1.00 48.50 283 LEU A CA 1
ATOM 2121 C C . LEU A 1 283 ? 15.504 -18.664 -12.086 1.00 48.50 283 LEU A C 1
ATOM 2123 O O . LEU A 1 283 ? 16.097 -18.702 -13.163 1.00 48.50 283 LEU A O 1
ATOM 2127 N N . GLY A 1 284 ? 14.311 -19.248 -11.904 1.00 44.53 284 GLY A N 1
ATOM 2128 C CA . GLY A 1 284 ? 13.553 -19.946 -12.943 1.00 44.53 284 GLY A CA 1
ATOM 2129 C C . GLY A 1 284 ? 13.216 -19.074 -14.150 1.00 44.53 284 GLY A C 1
ATOM 2130 O O . GLY A 1 284 ? 13.054 -19.586 -15.246 1.00 44.53 284 GLY A O 1
ATOM 2131 N N . SER A 1 285 ? 13.177 -17.754 -13.987 1.00 50.34 285 SER A N 1
ATOM 2132 C CA . SER A 1 285 ? 12.792 -16.828 -15.048 1.00 50.34 285 SER A CA 1
ATOM 2133 C C . SER A 1 285 ? 13.981 -16.155 -15.762 1.00 50.34 285 SER A C 1
ATOM 2135 O O . SER A 1 285 ? 13.868 -15.820 -16.939 1.00 50.34 285 SER A O 1
ATOM 2137 N N . ALA A 1 286 ? 15.171 -16.123 -15.146 1.00 47.69 286 ALA A N 1
ATOM 2138 C CA . ALA A 1 286 ? 16.434 -15.954 -15.880 1.00 47.69 286 ALA A CA 1
ATOM 2139 C C . ALA A 1 286 ? 16.714 -17.164 -16.799 1.00 47.69 286 ALA A C 1
ATOM 2141 O O . ALA A 1 286 ? 17.214 -17.002 -17.910 1.00 47.69 286 ALA A O 1
ATOM 2142 N N . LEU A 1 287 ? 16.277 -18.362 -16.389 1.00 46.91 287 LEU A N 1
ATOM 2143 C CA . LEU A 1 287 ? 16.271 -19.577 -17.215 1.00 46.91 287 LEU A CA 1
ATOM 2144 C C . LEU A 1 287 ? 15.229 -19.551 -18.352 1.00 46.91 287 LEU A C 1
ATOM 2146 O O . LEU A 1 287 ? 15.312 -20.385 -19.249 1.00 46.91 287 LEU A O 1
ATOM 2150 N N . LEU A 1 288 ? 14.287 -18.594 -18.355 1.00 50.03 288 LEU A N 1
ATOM 2151 C CA . LEU A 1 288 ? 13.360 -18.342 -19.469 1.00 50.03 288 LEU A CA 1
ATOM 2152 C C . LEU A 1 288 ? 13.928 -17.364 -20.518 1.00 50.03 288 LEU A C 1
ATOM 2154 O O . LEU A 1 288 ? 13.356 -17.257 -21.597 1.00 50.03 288 LEU A O 1
ATOM 2158 N N . SER A 1 289 ? 15.058 -16.689 -20.267 1.00 53.31 289 SER A N 1
ATOM 2159 C CA . SER A 1 289 ? 15.732 -15.837 -21.268 1.00 53.31 289 SER A CA 1
ATOM 2160 C C . SER A 1 289 ? 16.011 -16.539 -22.616 1.00 53.31 289 SER A C 1
ATOM 2162 O O . SER A 1 289 ? 15.829 -15.893 -23.650 1.00 53.31 289 SER A O 1
ATOM 2164 N N . PRO A 1 290 ? 16.345 -17.847 -22.672 1.00 54.91 290 PRO A N 1
ATOM 2165 C CA . PRO A 1 290 ? 16.496 -18.578 -23.930 1.00 54.91 290 PRO A CA 1
ATOM 2166 C C . PRO A 1 290 ? 15.202 -18.708 -24.747 1.00 54.91 290 PRO A C 1
ATOM 2168 O O . PRO A 1 290 ? 15.283 -18.959 -25.944 1.00 54.91 290 PRO A O 1
ATOM 2171 N N . LEU A 1 291 ? 14.009 -18.512 -24.163 1.00 53.19 291 LEU A N 1
ATOM 2172 C CA . LEU A 1 291 ? 12.743 -18.557 -24.916 1.00 53.19 291 LEU A CA 1
ATOM 2173 C C . LEU A 1 291 ? 12.620 -17.418 -25.931 1.00 53.19 291 LEU A C 1
ATOM 2175 O O . LEU A 1 291 ? 12.029 -17.619 -26.989 1.00 53.19 291 LEU A O 1
ATOM 2179 N N . VAL A 1 292 ? 13.254 -16.268 -25.672 1.00 58.69 292 VAL A N 1
ATOM 2180 C CA . VAL A 1 292 ? 13.372 -15.171 -26.652 1.00 58.69 292 VAL A CA 1
ATOM 2181 C C . VAL A 1 292 ? 14.151 -15.632 -27.891 1.00 58.69 292 VAL A C 1
ATOM 2183 O O . VAL A 1 292 ? 13.881 -15.177 -29.000 1.00 58.69 292 VAL A O 1
ATOM 2186 N N . TRP A 1 293 ? 15.067 -16.594 -27.738 1.00 56.16 293 TRP A N 1
ATOM 2187 C CA . TRP A 1 293 ? 15.881 -17.118 -28.836 1.00 56.16 293 TRP A CA 1
ATOM 2188 C C . TRP A 1 293 ? 15.092 -17.969 -29.839 1.00 56.16 293 TRP A C 1
ATOM 2190 O O . TRP A 1 293 ? 15.507 -18.075 -30.998 1.00 56.16 293 TRP A O 1
ATOM 2200 N N . PHE A 1 294 ? 13.957 -18.532 -29.407 1.00 57.56 294 PHE A N 1
ATOM 2201 C CA . PHE A 1 294 ? 13.032 -19.305 -30.242 1.00 57.56 294 PHE A CA 1
ATOM 2202 C C . PHE A 1 294 ? 12.043 -18.427 -31.018 1.00 57.56 294 PHE A C 1
ATOM 2204 O O . PHE A 1 294 ? 11.357 -18.932 -31.906 1.00 57.56 294 PHE A O 1
ATOM 2211 N N . VAL A 1 295 ? 11.975 -17.121 -30.730 1.00 60.00 295 VAL A N 1
ATOM 2212 C CA . VAL A 1 295 ? 11.188 -16.183 -31.535 1.00 60.00 295 VAL A CA 1
ATOM 2213 C C . VAL A 1 295 ? 11.932 -15.941 -32.857 1.00 60.00 295 VAL A C 1
ATOM 2215 O O . VAL A 1 295 ? 13.108 -15.560 -32.828 1.00 60.00 295 VAL A O 1
ATOM 2218 N N . PRO A 1 296 ? 11.294 -16.157 -34.024 1.00 54.31 296 PRO A N 1
ATOM 2219 C CA . PRO A 1 296 ? 11.892 -15.844 -35.317 1.00 54.31 296 PRO A CA 1
ATOM 2220 C C . PRO A 1 296 ? 11.989 -14.320 -35.481 1.00 54.31 296 PRO A C 1
ATOM 2222 O O . PRO A 1 296 ? 11.074 -13.663 -35.967 1.00 54.31 296 PRO A O 1
ATOM 2225 N N . SER A 1 297 ? 13.105 -13.754 -35.028 1.00 63.72 297 SER A N 1
ATOM 2226 C CA . SER A 1 297 ? 13.462 -12.340 -35.143 1.00 63.72 297 SER A CA 1
ATOM 2227 C C . SER A 1 297 ? 14.911 -12.191 -35.612 1.00 63.72 297 SER A C 1
ATOM 2229 O O . SER A 1 297 ? 15.732 -13.101 -35.438 1.00 63.72 297 SER A O 1
ATOM 2231 N N . ALA A 1 298 ? 15.229 -11.048 -36.230 1.00 62.06 298 ALA A N 1
ATOM 2232 C CA . ALA A 1 298 ? 16.600 -10.728 -36.617 1.00 62.06 298 ALA A CA 1
ATOM 2233 C C . ALA A 1 298 ? 17.519 -10.755 -35.384 1.00 62.06 298 ALA A C 1
ATOM 2235 O O . ALA A 1 298 ? 17.096 -10.398 -34.282 1.00 62.06 298 ALA A O 1
ATOM 2236 N N . ALA A 1 299 ? 18.773 -11.182 -35.564 1.00 63.97 299 ALA A N 1
ATOM 2237 C CA . ALA A 1 299 ? 19.732 -11.359 -34.469 1.00 63.97 299 ALA A CA 1
ATOM 2238 C C . ALA A 1 299 ? 19.890 -10.095 -33.598 1.00 63.97 299 ALA A C 1
ATOM 2240 O O . ALA A 1 299 ? 20.047 -10.204 -32.384 1.00 63.97 299 ALA A O 1
ATOM 2241 N N . THR A 1 300 ? 19.741 -8.916 -34.208 1.00 60.59 300 THR A N 1
ATOM 2242 C CA . THR A 1 300 ? 19.722 -7.594 -33.565 1.00 60.59 300 THR A CA 1
ATOM 2243 C C . THR A 1 300 ? 18.631 -7.457 -32.497 1.00 60.59 300 THR A C 1
ATOM 2245 O O . THR A 1 300 ? 18.898 -7.048 -31.369 1.00 60.59 300 THR A O 1
ATOM 2248 N N . TRP A 1 301 ? 17.404 -7.886 -32.793 1.00 64.19 301 TRP A N 1
ATOM 2249 C CA . TRP A 1 301 ? 16.270 -7.777 -31.871 1.00 64.19 301 TRP A CA 1
ATOM 2250 C C . TRP A 1 301 ? 16.332 -8.769 -30.707 1.00 64.19 301 TRP A C 1
ATOM 2252 O O . TRP A 1 301 ? 15.742 -8.527 -29.654 1.00 64.19 301 TRP A O 1
ATOM 2262 N N . LYS A 1 302 ? 17.053 -9.885 -30.859 1.00 68.25 302 LYS A N 1
ATOM 2263 C CA . LYS A 1 302 ? 17.147 -10.909 -29.806 1.00 68.25 302 LYS A CA 1
ATOM 2264 C C . LYS A 1 302 ? 17.821 -10.374 -28.548 1.00 68.25 302 LYS A C 1
ATOM 2266 O O . LYS A 1 302 ? 17.365 -10.669 -27.445 1.00 68.25 302 LYS A O 1
ATOM 2271 N N . VAL A 1 303 ? 18.867 -9.568 -28.707 1.00 66.19 303 VAL A N 1
ATOM 2272 C CA . VAL A 1 303 ? 19.617 -8.968 -27.594 1.00 66.19 303 VAL A CA 1
ATOM 2273 C C . VAL A 1 303 ? 18.763 -7.915 -26.896 1.00 66.19 303 VAL A C 1
ATOM 2275 O O . VAL A 1 303 ? 18.565 -7.995 -25.683 1.00 66.19 303 VAL A O 1
ATOM 2278 N N . PHE A 1 304 ? 18.161 -7.017 -27.683 1.00 64.56 304 PHE A N 1
ATOM 2279 C CA . PHE A 1 304 ? 17.221 -5.999 -27.215 1.00 64.56 304 PHE A CA 1
ATOM 2280 C C . PHE A 1 304 ? 16.099 -6.607 -26.358 1.00 64.56 304 PHE A C 1
ATOM 2282 O O . PHE A 1 304 ? 15.906 -6.230 -25.199 1.00 64.56 304 PHE A O 1
ATOM 2289 N N . PHE A 1 305 ? 15.392 -7.610 -26.890 1.00 69.25 305 PHE A N 1
ATOM 2290 C CA . PHE A 1 305 ? 14.287 -8.248 -26.174 1.00 69.25 305 PHE A CA 1
ATOM 2291 C C . PHE A 1 305 ? 14.750 -9.059 -24.964 1.00 69.25 305 PHE A C 1
ATOM 2293 O O . PHE A 1 305 ? 14.018 -9.124 -23.980 1.00 69.25 305 PHE A O 1
ATOM 2300 N N . SER A 1 306 ? 15.954 -9.634 -24.991 1.00 69.00 306 SER A N 1
ATOM 2301 C CA . SER A 1 306 ? 16.493 -10.384 -23.851 1.00 69.00 306 SER A CA 1
ATOM 2302 C C . SER A 1 306 ? 16.772 -9.473 -22.655 1.00 69.00 306 SER A C 1
ATOM 2304 O O . SER A 1 306 ? 16.337 -9.779 -21.545 1.00 69.00 306 SER A O 1
ATOM 2306 N N . VAL A 1 307 ? 17.429 -8.328 -22.870 1.00 68.62 307 VAL A N 1
ATOM 2307 C CA . VAL A 1 307 ? 17.707 -7.353 -21.799 1.00 68.62 307 VAL A CA 1
ATOM 2308 C C . VAL A 1 307 ? 16.401 -6.784 -21.242 1.00 68.62 307 VAL A C 1
ATOM 2310 O O . VAL A 1 307 ? 16.197 -6.788 -20.024 1.00 68.62 307 VAL A O 1
ATOM 2313 N N . LEU A 1 308 ? 15.477 -6.371 -22.118 1.00 67.94 308 LEU A N 1
ATOM 2314 C CA . LEU A 1 308 ? 14.184 -5.826 -21.704 1.00 67.94 308 LEU A CA 1
ATOM 2315 C C . LEU A 1 308 ? 13.354 -6.856 -20.925 1.00 67.94 308 LEU A C 1
ATOM 2317 O O . LEU A 1 308 ? 12.769 -6.518 -19.896 1.00 67.94 308 LEU A O 1
ATOM 2321 N N . PHE A 1 309 ? 13.331 -8.112 -21.378 1.00 71.31 309 PHE A N 1
ATOM 2322 C CA . PHE A 1 309 ? 12.615 -9.194 -20.707 1.00 71.31 309 PHE A CA 1
ATOM 2323 C C . PHE A 1 309 ? 13.184 -9.466 -19.312 1.00 71.31 309 PHE A C 1
ATOM 2325 O O . PHE A 1 309 ? 12.417 -9.516 -18.351 1.00 71.31 309 PHE A O 1
ATOM 2332 N N . ILE A 1 310 ? 14.511 -9.574 -19.174 1.00 70.88 310 ILE A N 1
ATOM 2333 C CA . ILE A 1 310 ? 15.171 -9.806 -17.880 1.00 70.88 310 ILE A CA 1
ATOM 2334 C C . ILE A 1 310 ? 14.867 -8.665 -16.903 1.00 70.88 310 ILE A C 1
ATOM 2336 O O . ILE A 1 310 ? 14.486 -8.920 -15.758 1.00 70.88 310 ILE A O 1
ATOM 2340 N N . VAL A 1 311 ? 14.985 -7.409 -17.342 1.00 67.06 311 VAL A N 1
ATOM 2341 C CA . VAL A 1 311 ? 14.697 -6.245 -16.493 1.00 67.06 311 VAL A CA 1
ATOM 2342 C C . VAL A 1 311 ? 13.217 -6.191 -16.113 1.00 67.06 311 VAL A C 1
ATOM 2344 O O . VAL A 1 311 ? 12.900 -6.023 -14.935 1.00 67.06 311 VAL A O 1
ATOM 2347 N N . ALA A 1 312 ? 12.303 -6.358 -17.072 1.00 65.56 312 ALA A N 1
ATOM 2348 C CA . ALA A 1 312 ? 10.862 -6.307 -16.824 1.00 65.56 312 ALA A CA 1
ATOM 2349 C C . ALA A 1 312 ? 10.416 -7.393 -15.836 1.00 65.56 312 ALA A C 1
ATOM 2351 O O . ALA A 1 312 ? 9.650 -7.129 -14.906 1.00 65.56 312 ALA A O 1
ATOM 2352 N N . LEU A 1 313 ? 10.939 -8.603 -16.002 1.00 70.62 313 LEU A N 1
ATOM 2353 C CA . LEU A 1 313 ? 10.719 -9.735 -15.115 1.00 70.62 313 LEU A CA 1
ATOM 2354 C C . LEU A 1 313 ? 11.254 -9.464 -13.702 1.00 70.62 313 LEU A C 1
ATOM 2356 O O . LEU A 1 313 ? 10.530 -9.658 -12.726 1.00 70.62 313 LEU A O 1
ATOM 2360 N N . MET A 1 314 ? 12.488 -8.966 -13.590 1.00 70.75 314 MET A N 1
ATOM 2361 C CA . MET A 1 314 ? 13.112 -8.619 -12.312 1.00 70.75 314 MET A CA 1
ATOM 2362 C C . MET A 1 314 ? 12.308 -7.549 -11.567 1.00 70.75 314 MET A C 1
ATOM 2364 O O . MET A 1 314 ? 12.004 -7.701 -10.384 1.00 70.75 314 MET A O 1
ATOM 2368 N N . VAL A 1 315 ? 11.905 -6.487 -12.267 1.00 64.81 315 VAL A N 1
ATOM 2369 C CA . VAL A 1 315 ? 11.063 -5.418 -11.716 1.00 64.81 315 VAL A CA 1
ATOM 2370 C C . VAL A 1 315 ? 9.712 -5.965 -11.255 1.00 64.81 315 VAL A C 1
ATOM 2372 O O . VAL A 1 315 ? 9.284 -5.672 -10.139 1.00 64.81 315 VAL A O 1
ATOM 2375 N N . THR A 1 316 ? 9.055 -6.778 -12.086 1.00 65.38 316 THR A N 1
ATOM 2376 C CA . THR A 1 316 ? 7.747 -7.379 -11.779 1.00 65.38 316 THR A CA 1
ATOM 2377 C C . THR A 1 316 ? 7.828 -8.242 -10.530 1.00 65.38 316 THR A C 1
ATOM 2379 O O . THR A 1 316 ? 6.994 -8.136 -9.633 1.00 65.38 316 THR A O 1
ATOM 2382 N N . LEU A 1 317 ? 8.867 -9.062 -10.432 1.00 69.56 317 LEU A N 1
ATOM 2383 C CA . LEU A 1 317 ? 9.071 -9.934 -9.295 1.00 69.56 317 LEU A CA 1
ATOM 2384 C C . LEU A 1 317 ? 9.353 -9.149 -8.011 1.00 69.56 317 LEU A C 1
ATOM 2386 O O . LEU A 1 317 ? 8.718 -9.413 -6.988 1.00 69.56 317 LEU A O 1
ATOM 2390 N N . VAL A 1 318 ? 10.277 -8.184 -8.047 1.00 68.56 318 VAL A N 1
ATOM 2391 C CA . VAL A 1 318 ? 10.571 -7.343 -6.877 1.00 68.56 318 VAL A CA 1
ATOM 2392 C C . VAL A 1 318 ? 9.302 -6.629 -6.420 1.00 68.56 318 VAL A C 1
ATOM 2394 O O . VAL A 1 318 ? 8.996 -6.629 -5.229 1.00 68.56 318 VAL A O 1
ATOM 2397 N N . TRP A 1 319 ? 8.510 -6.120 -7.365 1.00 66.81 319 TRP A N 1
ATOM 2398 C CA . TRP A 1 319 ? 7.234 -5.476 -7.082 1.00 66.81 319 TRP A CA 1
ATOM 2399 C C . TRP A 1 319 ? 6.221 -6.420 -6.414 1.00 66.81 319 TRP A C 1
ATOM 2401 O O . TRP A 1 319 ? 5.630 -6.047 -5.399 1.00 66.81 319 TRP A O 1
ATOM 2411 N N . ILE A 1 320 ? 6.042 -7.646 -6.927 1.00 65.94 320 ILE A N 1
ATOM 2412 C CA . ILE A 1 320 ? 5.170 -8.665 -6.310 1.00 65.94 320 ILE A CA 1
ATOM 2413 C C . ILE A 1 320 ? 5.652 -8.992 -4.894 1.00 65.94 320 ILE A C 1
ATOM 2415 O O . ILE A 1 320 ? 4.851 -9.093 -3.963 1.00 65.94 320 ILE A O 1
ATOM 2419 N N . THR A 1 321 ? 6.963 -9.131 -4.724 1.00 69.19 321 THR A N 1
ATOM 2420 C CA . THR A 1 321 ? 7.565 -9.563 -3.464 1.00 69.19 321 THR A CA 1
ATOM 2421 C C . THR A 1 321 ? 7.437 -8.494 -2.382 1.00 69.19 321 THR A C 1
ATOM 2423 O O . THR A 1 321 ? 6.997 -8.789 -1.273 1.00 69.19 321 THR A O 1
ATOM 2426 N N . ASP A 1 322 ? 7.741 -7.235 -2.704 1.00 67.12 322 ASP A N 1
ATOM 2427 C CA . ASP A 1 322 ? 7.574 -6.127 -1.760 1.00 67.12 322 ASP A CA 1
ATOM 2428 C C . ASP A 1 322 ? 6.103 -5.936 -1.376 1.00 67.12 322 ASP A C 1
ATOM 2430 O O . ASP A 1 322 ? 5.782 -5.684 -0.216 1.00 67.12 322 ASP A O 1
ATOM 2434 N N . ARG A 1 323 ? 5.188 -6.132 -2.331 1.00 67.00 323 ARG A N 1
ATOM 2435 C CA . ARG A 1 323 ? 3.748 -6.060 -2.081 1.00 67.00 323 ARG A CA 1
ATOM 2436 C C . ARG A 1 323 ? 3.263 -7.130 -1.107 1.00 67.00 323 ARG A C 1
ATOM 2438 O O . ARG A 1 323 ? 2.372 -6.863 -0.299 1.00 67.00 323 ARG A O 1
ATOM 2445 N N . PHE A 1 324 ? 3.821 -8.330 -1.210 1.00 71.56 324 PHE A N 1
ATOM 2446 C CA . PHE A 1 324 ? 3.528 -9.426 -0.299 1.00 71.56 324 PHE A CA 1
ATOM 2447 C C . PHE A 1 324 ? 4.097 -9.153 1.098 1.00 71.56 324 PHE A C 1
ATOM 2449 O O . PHE A 1 324 ? 3.382 -9.316 2.085 1.00 71.56 324 PHE A O 1
ATOM 2456 N N . ASP A 1 325 ? 5.332 -8.653 1.185 1.00 71.44 325 ASP A N 1
ATOM 2457 C CA . ASP A 1 325 ? 5.957 -8.263 2.454 1.00 71.44 325 ASP A CA 1
ATOM 2458 C C . ASP A 1 325 ? 5.120 -7.223 3.212 1.00 71.44 325 ASP A C 1
ATOM 2460 O O . ASP A 1 325 ? 4.863 -7.396 4.404 1.00 71.44 325 ASP A O 1
ATOM 2464 N N . ASP A 1 326 ? 4.639 -6.180 2.526 1.00 70.00 326 ASP A N 1
ATOM 2465 C CA . ASP A 1 326 ? 3.781 -5.152 3.126 1.00 70.00 326 ASP A CA 1
ATOM 2466 C C . ASP A 1 326 ? 2.479 -5.751 3.690 1.00 70.00 326 ASP A C 1
ATOM 2468 O O . ASP A 1 326 ? 2.010 -5.353 4.761 1.00 70.00 326 ASP A O 1
ATOM 2472 N N . ALA A 1 327 ? 1.896 -6.729 2.988 1.00 74.81 327 ALA A N 1
ATOM 2473 C CA . ALA A 1 327 ? 0.688 -7.420 3.431 1.00 74.81 327 ALA A CA 1
ATOM 2474 C C . ALA A 1 327 ? 0.947 -8.300 4.663 1.00 74.81 327 ALA A C 1
ATOM 2476 O O . ALA A 1 327 ? 0.141 -8.300 5.594 1.00 74.81 327 ALA A O 1
ATOM 2477 N N . VAL A 1 328 ? 2.084 -9.001 4.712 1.00 79.00 328 VAL A N 1
ATOM 2478 C CA . VAL A 1 328 ? 2.498 -9.812 5.870 1.00 79.00 328 VAL A CA 1
ATOM 2479 C C . VAL A 1 328 ? 2.825 -8.929 7.078 1.00 79.00 328 VAL A C 1
ATOM 2481 O O . VAL A 1 328 ? 2.420 -9.242 8.199 1.00 79.00 328 VAL A O 1
ATOM 2484 N N . ALA A 1 329 ? 3.513 -7.803 6.875 1.00 76.62 329 ALA A N 1
ATOM 2485 C CA . ALA A 1 329 ? 3.804 -6.841 7.937 1.00 76.62 329 ALA A CA 1
ATOM 2486 C C . ALA A 1 329 ? 2.515 -6.233 8.510 1.00 76.62 329 ALA A C 1
ATOM 2488 O O . ALA A 1 329 ? 2.362 -6.119 9.729 1.00 76.62 329 ALA A O 1
ATOM 2489 N N . PHE A 1 330 ? 1.555 -5.895 7.643 1.00 82.75 330 PHE A N 1
ATOM 2490 C CA . PHE A 1 330 ? 0.221 -5.480 8.069 1.00 82.75 330 PHE A CA 1
ATOM 2491 C C . PHE A 1 330 ? -0.489 -6.584 8.856 1.00 82.75 330 PHE A C 1
ATOM 2493 O O . PHE A 1 330 ? -1.002 -6.307 9.934 1.00 82.75 330 PHE A O 1
ATOM 2500 N N . LEU A 1 331 ? -0.474 -7.830 8.370 1.00 83.94 331 LEU A N 1
ATOM 2501 C CA . LEU A 1 331 ? -1.087 -8.972 9.052 1.00 83.94 331 LEU A CA 1
ATOM 2502 C C . LEU A 1 331 ? -0.530 -9.138 10.471 1.00 83.94 331 LEU A C 1
ATOM 2504 O O . LEU A 1 331 ? -1.295 -9.252 11.426 1.00 83.94 331 LEU A O 1
ATOM 2508 N N . ARG A 1 332 ? 0.800 -9.097 10.623 1.00 84.50 332 ARG A N 1
ATOM 2509 C CA . ARG A 1 332 ? 1.465 -9.196 11.929 1.00 84.50 332 ARG A CA 1
ATOM 2510 C C . ARG A 1 332 ? 0.998 -8.088 12.873 1.00 84.50 332 ARG A C 1
ATOM 2512 O O . ARG A 1 332 ? 0.635 -8.388 14.009 1.00 84.50 332 ARG A O 1
ATOM 2519 N N . ARG A 1 333 ? 0.989 -6.833 12.412 1.00 84.06 333 ARG A N 1
ATOM 2520 C CA . ARG A 1 333 ? 0.533 -5.685 13.214 1.00 84.06 333 ARG A CA 1
ATOM 2521 C C . ARG A 1 333 ? -0.944 -5.794 13.571 1.00 84.06 333 ARG A C 1
ATOM 2523 O O . ARG A 1 333 ? -1.292 -5.604 14.731 1.00 84.06 333 ARG A O 1
ATOM 2530 N N . TYR A 1 334 ? -1.783 -6.169 12.610 1.00 83.69 334 TYR A N 1
ATOM 2531 C CA . TYR A 1 334 ? -3.214 -6.362 12.809 1.00 83.69 334 TYR A CA 1
ATOM 2532 C C . TYR A 1 334 ? -3.478 -7.411 13.891 1.00 83.69 334 TYR A C 1
ATOM 2534 O O . TYR A 1 334 ? -4.130 -7.109 14.885 1.00 83.69 334 TYR A O 1
ATOM 2542 N N . VAL A 1 335 ? -2.894 -8.608 13.770 1.00 83.94 335 VAL A N 1
ATOM 2543 C CA . VAL A 1 335 ? -3.052 -9.689 14.759 1.00 83.94 335 VAL A CA 1
ATOM 2544 C C . VAL A 1 335 ? -2.535 -9.265 16.138 1.00 83.94 335 VAL A C 1
ATOM 2546 O O . VAL A 1 335 ? -3.218 -9.478 17.139 1.00 83.94 335 VAL A O 1
ATOM 2549 N N . GLN A 1 336 ? -1.370 -8.613 16.217 1.00 84.62 336 GLN A N 1
ATOM 2550 C CA . GLN A 1 336 ? -0.847 -8.088 17.486 1.00 84.62 336 GLN A CA 1
ATOM 2551 C C . GLN A 1 336 ? -1.779 -7.044 18.113 1.00 84.62 336 GLN A C 1
ATOM 2553 O O . GLN A 1 336 ? -1.962 -7.038 19.332 1.00 84.62 336 GLN A O 1
ATOM 2558 N N . GLN A 1 337 ? -2.381 -6.177 17.299 1.00 83.81 337 GLN A N 1
ATOM 2559 C CA . GLN A 1 337 ? -3.336 -5.175 17.756 1.00 83.81 337 GLN A CA 1
ATOM 2560 C C . GLN A 1 337 ? -4.630 -5.819 18.256 1.00 83.81 337 GLN A C 1
ATOM 2562 O O . GLN A 1 337 ? -5.105 -5.438 19.326 1.00 83.81 337 GLN A O 1
ATOM 2567 N N . VAL A 1 338 ? -5.148 -6.842 17.566 1.00 81.94 338 VAL A N 1
ATOM 2568 C CA . VAL A 1 338 ? -6.310 -7.626 18.022 1.00 81.94 338 VAL A CA 1
ATOM 2569 C C . VAL A 1 338 ? -6.025 -8.282 19.375 1.00 81.94 338 VAL A C 1
ATOM 2571 O O . VAL A 1 338 ? -6.824 -8.174 20.304 1.00 81.94 338 VAL A O 1
ATOM 2574 N N . LEU A 1 339 ? -4.857 -8.910 19.533 1.00 80.56 339 LEU A N 1
ATOM 2575 C CA . LEU A 1 339 ? -4.465 -9.553 20.792 1.00 80.56 339 LEU A CA 1
ATOM 2576 C C . LEU A 1 339 ? -4.324 -8.540 21.942 1.00 80.56 339 LEU A C 1
ATOM 2578 O O . LEU A 1 339 ? -4.824 -8.781 23.040 1.00 80.56 339 LEU A O 1
ATOM 2582 N N . ARG A 1 340 ? -3.695 -7.380 21.700 1.00 80.38 340 ARG A N 1
ATOM 2583 C CA . ARG A 1 340 ? -3.514 -6.328 22.722 1.00 80.38 340 ARG A CA 1
ATOM 2584 C C . ARG A 1 340 ? -4.819 -5.654 23.137 1.00 80.38 340 ARG A C 1
ATOM 2586 O O . ARG A 1 340 ? -4.969 -5.275 24.294 1.00 80.38 340 ARG A O 1
ATOM 2593 N N . SER A 1 341 ? -5.767 -5.518 22.220 1.00 77.81 341 SER A N 1
ATOM 2594 C CA . SER A 1 341 ? -7.051 -4.848 22.456 1.00 77.81 341 SER A CA 1
ATOM 2595 C C . SER A 1 341 ? -8.146 -5.793 22.967 1.00 77.81 341 SER A C 1
ATOM 2597 O O . SER A 1 341 ? -9.332 -5.499 22.844 1.00 77.81 341 SER A O 1
ATOM 2599 N N . ARG A 1 342 ? -7.764 -6.927 23.576 1.00 74.56 342 ARG A N 1
ATOM 2600 C CA . ARG A 1 342 ? -8.696 -7.945 24.094 1.00 74.56 342 ARG A CA 1
ATOM 2601 C C . ARG A 1 342 ? -9.676 -8.438 23.025 1.00 74.56 342 ARG A C 1
ATOM 2603 O O . ARG A 1 342 ? -10.879 -8.529 23.268 1.00 74.56 342 ARG A O 1
ATOM 2610 N N . LEU A 1 343 ? -9.148 -8.762 21.846 1.00 75.12 343 LEU A N 1
ATOM 2611 C CA . LEU A 1 343 ? -9.905 -9.293 20.711 1.00 75.12 343 LEU A CA 1
ATOM 2612 C C . LEU A 1 343 ? -10.893 -8.283 20.093 1.00 75.12 343 LEU A C 1
ATOM 2614 O O . LEU A 1 343 ? -11.840 -8.674 19.412 1.00 75.12 343 LEU A O 1
ATOM 2618 N N . LEU A 1 344 ? -10.688 -6.978 20.311 1.00 70.00 344 LEU A N 1
ATOM 2619 C CA . LEU A 1 344 ? -11.324 -5.925 19.517 1.00 70.00 344 LEU A CA 1
ATOM 2620 C C . LEU A 1 344 ? -10.536 -5.730 18.220 1.00 70.00 344 LEU A C 1
ATOM 2622 O O . LEU A 1 344 ? -9.312 -5.754 18.205 1.00 70.00 344 LEU A O 1
ATOM 2626 N N . SER A 1 345 ? -11.219 -5.549 17.099 1.00 74.06 345 SER A N 1
ATOM 2627 C CA . SER A 1 345 ? -10.526 -5.232 15.854 1.00 74.06 345 SER A CA 1
ATOM 2628 C C . SER A 1 345 ? -11.420 -4.450 14.917 1.00 74.06 345 SER A C 1
ATOM 2630 O O . SER A 1 345 ? -12.595 -4.782 14.744 1.00 74.06 345 SER A O 1
ATOM 2632 N N . ASP A 1 346 ? -10.840 -3.422 14.308 1.00 76.81 346 ASP A N 1
ATOM 2633 C CA . ASP A 1 346 ? -11.440 -2.754 13.164 1.00 76.81 346 ASP A CA 1
ATOM 2634 C C . ASP A 1 346 ? -11.401 -3.683 11.950 1.00 76.81 346 ASP A C 1
ATOM 2636 O O . ASP A 1 346 ? -10.589 -4.612 11.869 1.00 76.81 346 ASP A O 1
ATOM 2640 N N . ASP A 1 347 ? -12.283 -3.452 10.980 1.00 81.38 347 ASP A N 1
ATOM 2641 C CA . ASP A 1 347 ? -12.279 -4.249 9.760 1.00 81.38 347 ASP A CA 1
ATOM 2642 C C . ASP A 1 347 ? -10.971 -4.015 8.984 1.00 81.38 347 ASP A C 1
ATOM 2644 O O . ASP A 1 347 ? -10.649 -2.884 8.606 1.00 81.38 347 ASP A O 1
ATOM 2648 N N . TRP A 1 348 ? -10.224 -5.090 8.704 1.00 82.81 348 TRP A N 1
ATOM 2649 C CA . TRP A 1 348 ? -9.002 -5.027 7.897 1.00 82.81 348 TRP A CA 1
ATOM 2650 C C . TRP A 1 348 ? -9.268 -4.449 6.502 1.00 82.81 348 TRP A C 1
ATOM 2652 O O . TRP A 1 348 ? -8.355 -3.921 5.867 1.00 82.81 348 TRP A O 1
ATOM 2662 N N . ARG A 1 349 ? -10.518 -4.477 6.021 1.00 83.69 349 ARG A N 1
ATOM 2663 C CA . ARG A 1 349 ? -10.935 -3.827 4.771 1.00 83.69 349 ARG A CA 1
ATOM 2664 C C . ARG A 1 349 ? -10.808 -2.304 4.814 1.00 83.69 349 ARG A C 1
ATOM 2666 O O . ARG A 1 349 ? -10.829 -1.693 3.747 1.00 83.69 349 ARG A O 1
ATOM 2673 N N . GLY A 1 350 ? -10.617 -1.691 5.982 1.00 78.94 350 GLY A N 1
ATOM 2674 C CA . GLY A 1 350 ? -10.207 -0.291 6.132 1.00 78.94 350 GLY A CA 1
ATOM 2675 C C . GLY A 1 350 ? -8.745 -0.022 5.746 1.00 78.94 350 GLY A C 1
ATOM 2676 O O . GLY A 1 350 ? -8.360 1.136 5.596 1.00 78.94 350 GLY A O 1
ATOM 2677 N N . ALA A 1 351 ? -7.933 -1.066 5.537 1.00 77.00 351 ALA A N 1
ATOM 2678 C CA . ALA A 1 351 ? -6.535 -0.931 5.146 1.00 77.00 351 ALA A CA 1
ATOM 2679 C C . ALA A 1 351 ? -6.368 -0.161 3.820 1.00 77.00 351 ALA A C 1
ATOM 2681 O O . ALA A 1 351 ? -7.258 -0.183 2.954 1.00 77.00 351 ALA A O 1
ATOM 2682 N N . PRO A 1 352 ? -5.194 0.469 3.602 1.00 74.44 352 PRO A N 1
ATOM 2683 C CA . PRO A 1 352 ? -4.867 1.109 2.337 1.00 74.44 352 PRO A CA 1
ATOM 2684 C C . PRO A 1 352 ? -5.165 0.186 1.146 1.00 74.44 352 PRO A C 1
ATOM 2686 O O . PRO A 1 352 ? -4.887 -1.017 1.219 1.00 74.44 352 PRO A O 1
ATOM 2689 N N . PRO A 1 353 ? -5.660 0.725 0.011 1.00 67.69 353 PRO A N 1
ATOM 2690 C CA . PRO A 1 353 ? -6.106 -0.072 -1.136 1.00 67.69 353 PRO A CA 1
ATOM 2691 C C . PRO A 1 353 ? -5.036 -1.038 -1.634 1.00 67.69 353 PRO A C 1
ATOM 2693 O O . PRO A 1 353 ? -5.350 -2.091 -2.177 1.00 67.69 353 PRO A O 1
ATOM 2696 N N . GLY A 1 354 ? -3.766 -0.694 -1.420 1.00 64.31 354 GLY A N 1
ATOM 2697 C CA . GLY A 1 354 ? -2.683 -1.554 -1.815 1.00 64.31 354 GLY A CA 1
ATOM 2698 C C . GLY A 1 354 ? -2.606 -2.874 -1.046 1.00 64.31 354 GLY A C 1
ATOM 2699 O O . GLY A 1 354 ? -2.573 -3.947 -1.648 1.00 64.31 354 GLY A O 1
ATOM 2700 N N . ILE A 1 355 ? -2.622 -2.773 0.278 1.00 74.81 355 ILE A N 1
ATOM 2701 C CA . ILE A 1 355 ? -2.574 -3.913 1.195 1.00 74.81 355 ILE A CA 1
ATOM 2702 C C . ILE A 1 355 ? -3.859 -4.729 1.067 1.00 74.81 355 ILE A C 1
ATOM 2704 O O . ILE A 1 355 ? -3.801 -5.945 0.926 1.00 74.81 355 ILE A O 1
ATOM 2708 N N . ARG A 1 356 ? -5.016 -4.060 1.008 1.00 76.25 356 ARG A N 1
ATOM 2709 C CA . ARG A 1 356 ? -6.318 -4.713 0.831 1.00 76.25 356 ARG A CA 1
ATOM 2710 C C . ARG A 1 356 ? -6.360 -5.605 -0.410 1.00 76.25 356 ARG A C 1
ATOM 2712 O O . ARG A 1 356 ? -6.747 -6.764 -0.305 1.00 76.25 356 ARG A O 1
ATOM 2719 N N . ASN A 1 357 ? -5.915 -5.096 -1.560 1.00 71.44 357 ASN A N 1
ATOM 2720 C CA . ASN A 1 357 ? -5.905 -5.879 -2.796 1.00 71.44 357 ASN A CA 1
ATOM 2721 C C . ASN A 1 357 ? -4.952 -7.080 -2.699 1.00 71.44 357 ASN A C 1
ATOM 2723 O O . ASN A 1 357 ? -5.284 -8.151 -3.194 1.00 71.44 357 ASN A O 1
ATOM 2727 N N . ALA A 1 358 ? -3.795 -6.916 -2.044 1.00 71.38 358 ALA A N 1
ATOM 2728 C CA . ALA A 1 358 ? -2.842 -8.006 -1.834 1.00 71.38 358 ALA A CA 1
ATOM 2729 C C . ALA A 1 358 ? -3.412 -9.096 -0.911 1.00 71.38 358 ALA A C 1
ATOM 2731 O O . ALA A 1 358 ? -3.299 -10.281 -1.211 1.00 71.38 358 ALA A O 1
ATOM 2732 N N . LEU A 1 359 ? -4.077 -8.710 0.182 1.00 78.50 359 LEU A N 1
ATOM 2733 C CA . LEU A 1 359 ? -4.746 -9.642 1.094 1.00 78.50 359 LEU A CA 1
ATOM 2734 C C . LEU A 1 359 ? -5.882 -10.405 0.396 1.00 78.50 359 LEU A C 1
ATOM 2736 O O . LEU A 1 359 ? -6.053 -11.600 0.629 1.00 78.50 359 LEU A O 1
ATOM 2740 N N . GLN A 1 360 ? -6.632 -9.744 -0.488 1.00 80.06 360 GLN A N 1
ATOM 2741 C CA . GLN A 1 360 ? -7.682 -10.387 -1.283 1.00 80.06 360 GLN A CA 1
ATOM 2742 C C . GLN A 1 360 ? -7.107 -11.371 -2.307 1.00 80.06 360 GLN A C 1
ATOM 2744 O O . GLN A 1 360 ? -7.554 -12.514 -2.371 1.00 80.06 360 GLN A O 1
ATOM 2749 N N . SER A 1 361 ? -6.095 -10.962 -3.080 1.00 77.06 361 SER A N 1
ATOM 2750 C CA . SER A 1 361 ? -5.520 -11.806 -4.135 1.00 77.06 361 SER A CA 1
ATOM 2751 C C . SER A 1 361 ? -4.789 -13.033 -3.587 1.00 77.06 361 SER A C 1
ATOM 2753 O O . SER A 1 361 ? -4.759 -14.071 -4.238 1.00 77.06 361 SER A O 1
ATOM 2755 N N . THR A 1 362 ? -4.226 -12.934 -2.381 1.00 77.75 362 THR A N 1
ATOM 2756 C CA . THR A 1 362 ? -3.520 -14.032 -1.696 1.00 77.75 362 THR A CA 1
ATOM 2757 C C . THR A 1 362 ? -4.425 -14.885 -0.805 1.00 77.75 362 THR A C 1
ATOM 2759 O O . THR A 1 362 ? -3.939 -15.825 -0.183 1.00 77.75 362 THR A O 1
ATOM 2762 N N . ARG A 1 363 ? -5.725 -14.563 -0.705 1.00 82.75 363 ARG A N 1
ATOM 2763 C CA . ARG A 1 363 ? -6.689 -15.150 0.252 1.00 82.75 363 ARG A CA 1
ATOM 2764 C C . ARG A 1 363 ? -6.335 -14.969 1.737 1.00 82.75 363 ARG A C 1
ATOM 2766 O O . ARG A 1 363 ? -7.068 -15.453 2.596 1.00 82.75 363 ARG A O 1
ATOM 2773 N N . LEU A 1 364 ? -5.291 -14.206 2.069 1.00 82.19 364 LEU A N 1
ATOM 2774 C CA . LEU A 1 364 ? -4.975 -13.813 3.449 1.00 82.19 364 LEU A CA 1
ATOM 2775 C C . LEU A 1 364 ? -6.110 -13.002 4.096 1.00 82.19 364 LEU A C 1
ATOM 2777 O O . LEU A 1 364 ? -6.295 -13.063 5.307 1.00 82.19 364 LEU A O 1
ATOM 2781 N N . GLY A 1 365 ? -6.909 -12.287 3.299 1.00 84.12 365 GLY A N 1
ATOM 2782 C CA . GLY A 1 365 ? -8.117 -11.611 3.777 1.00 84.12 365 GLY A CA 1
ATOM 2783 C C . GLY A 1 365 ? -9.177 -12.579 4.313 1.00 84.12 365 GLY A C 1
ATOM 2784 O O . GLY A 1 365 ? -9.815 -12.288 5.317 1.00 84.12 365 GLY A O 1
ATOM 2785 N N . THR A 1 366 ? -9.318 -13.758 3.702 1.00 87.25 366 THR A N 1
ATOM 2786 C CA . THR A 1 366 ? -10.237 -14.803 4.180 1.00 87.25 366 THR A CA 1
ATOM 2787 C C . THR A 1 366 ? -9.764 -15.385 5.510 1.00 87.25 366 THR A C 1
ATOM 2789 O O . THR A 1 366 ? -10.570 -15.561 6.415 1.00 87.25 366 THR A O 1
ATOM 2792 N N . LEU A 1 367 ? -8.452 -15.601 5.663 1.00 87.19 367 LEU A N 1
ATOM 2793 C CA . LEU A 1 367 ? -7.855 -16.017 6.938 1.00 87.19 367 LEU A CA 1
ATOM 2794 C C . LEU A 1 367 ? -8.067 -14.969 8.041 1.00 87.19 367 LEU A C 1
ATOM 2796 O O . LEU A 1 367 ? -8.310 -15.325 9.189 1.00 87.19 367 LEU A O 1
ATOM 2800 N N . LEU A 1 368 ? -7.998 -13.677 7.704 1.00 87.31 368 LEU A N 1
ATOM 2801 C CA . LEU A 1 368 ? -8.313 -12.594 8.639 1.00 87.31 368 LEU A CA 1
ATOM 2802 C C . LEU A 1 368 ? -9.790 -12.577 9.041 1.00 87.31 368 LEU A C 1
ATOM 2804 O O . LEU A 1 368 ? -10.093 -12.343 10.210 1.00 87.31 368 LEU A O 1
ATOM 2808 N N . ASP A 1 369 ? -10.696 -12.833 8.095 1.00 88.88 369 ASP A N 1
ATOM 2809 C CA . ASP A 1 369 ? -12.131 -12.944 8.369 1.00 88.88 369 ASP A CA 1
ATOM 2810 C C . ASP A 1 369 ? -12.423 -14.135 9.303 1.00 88.88 369 ASP A C 1
ATOM 2812 O O . ASP A 1 369 ? -13.165 -13.984 10.275 1.00 88.88 369 ASP A O 1
ATOM 2816 N N . GLU A 1 370 ? -11.785 -15.286 9.068 1.00 90.12 370 GLU A N 1
ATOM 2817 C CA . GLU A 1 370 ? -11.883 -16.475 9.924 1.00 90.12 370 GLU A CA 1
ATOM 2818 C C . GLU A 1 370 ? -11.301 -16.219 11.321 1.00 90.12 370 GLU A C 1
ATOM 2820 O O . GLU A 1 370 ? -11.985 -16.426 12.323 1.00 90.12 370 GLU A O 1
ATOM 2825 N N . PHE A 1 371 ? -10.089 -15.659 11.402 1.00 88.50 371 PHE A N 1
ATOM 2826 C CA . PHE A 1 371 ? -9.456 -15.274 12.665 1.00 88.50 371 PHE A CA 1
ATOM 2827 C C . PHE A 1 371 ? -10.328 -14.308 13.472 1.00 88.50 371 PHE A C 1
ATOM 2829 O O . PHE A 1 371 ? -10.489 -14.479 14.678 1.00 88.50 371 PHE A O 1
ATOM 2836 N N . ARG A 1 372 ? -10.920 -13.299 12.824 1.00 87.19 372 ARG A N 1
ATOM 2837 C CA . ARG A 1 372 ? -11.821 -12.342 13.481 1.00 87.19 372 ARG A CA 1
ATOM 2838 C C . ARG A 1 372 ? -13.108 -13.019 13.954 1.00 87.19 372 ARG A C 1
ATOM 2840 O O . ARG A 1 372 ? -13.590 -12.699 15.044 1.00 87.19 372 ARG A O 1
ATOM 2847 N N . GLY A 1 373 ? -13.649 -13.951 13.171 1.00 87.19 373 GLY A N 1
ATOM 2848 C CA . GLY A 1 373 ? -14.789 -14.780 13.562 1.00 87.19 373 GLY A CA 1
ATOM 2849 C C . GLY A 1 373 ? -14.498 -15.582 14.831 1.00 87.19 373 GLY A C 1
ATOM 2850 O O . GLY A 1 373 ? -15.245 -15.478 15.806 1.00 87.19 373 GLY A O 1
ATOM 2851 N N . GLU A 1 374 ? -13.374 -16.295 14.859 1.00 87.81 374 GLU A N 1
ATOM 2852 C CA . GLU A 1 374 ? -12.943 -17.091 16.013 1.00 87.81 374 GLU A CA 1
ATOM 2853 C C . GLU A 1 374 ? -12.590 -16.224 17.228 1.00 87.81 374 GLU A C 1
ATOM 2855 O O . GLU A 1 374 ? -13.005 -16.526 18.343 1.00 87.81 374 GLU A O 1
ATOM 2860 N N . ALA A 1 375 ? -11.924 -15.084 17.031 1.00 83.19 375 ALA A N 1
ATOM 2861 C CA . ALA A 1 375 ? -11.659 -14.119 18.097 1.00 83.19 375 ALA A CA 1
ATOM 2862 C C . ALA A 1 375 ? -12.961 -13.585 18.723 1.00 83.19 375 ALA A C 1
ATOM 2864 O O . ALA A 1 375 ? -13.049 -13.421 19.941 1.00 83.19 375 ALA A O 1
ATOM 2865 N N . THR A 1 376 ? -13.996 -13.360 17.906 1.00 82.06 376 THR A N 1
ATOM 2866 C CA . THR A 1 376 ? -15.316 -12.916 18.379 1.00 82.06 376 THR A CA 1
ATOM 2867 C C . THR A 1 376 ? -16.029 -14.019 19.164 1.00 82.06 376 THR A C 1
ATOM 2869 O O . THR A 1 376 ? -16.594 -13.740 20.222 1.00 82.06 376 THR A O 1
ATOM 2872 N N . ARG A 1 377 ? -15.969 -15.273 18.690 1.00 82.75 377 ARG A N 1
ATOM 2873 C CA . ARG A 1 377 ? -16.512 -16.443 19.404 1.00 82.75 377 ARG A CA 1
ATOM 2874 C C . ARG A 1 377 ? -15.815 -16.652 20.742 1.00 82.75 377 ARG A C 1
ATOM 2876 O O . ARG A 1 377 ? -16.479 -16.673 21.769 1.00 82.75 377 ARG A O 1
ATOM 2883 N N . LEU A 1 378 ? -14.483 -16.689 20.746 1.00 80.88 378 LEU A N 1
ATOM 2884 C CA . LEU A 1 378 ? -13.675 -16.843 21.956 1.00 80.88 378 LEU A CA 1
ATOM 2885 C C . LEU A 1 378 ? -13.970 -15.742 22.980 1.00 80.88 378 LEU A C 1
ATOM 2887 O O . LEU A 1 378 ? -14.087 -16.010 24.175 1.00 80.88 378 LEU A O 1
ATOM 2891 N N . ARG A 1 379 ? -14.131 -14.498 22.516 1.00 74.44 379 ARG A N 1
ATOM 2892 C CA . ARG A 1 379 ? -14.520 -13.381 23.376 1.00 74.44 379 ARG A CA 1
ATOM 2893 C C . ARG A 1 379 ? -15.893 -13.592 24.013 1.00 74.44 379 ARG A C 1
ATOM 2895 O O . ARG A 1 379 ? -16.033 -13.322 25.198 1.00 74.44 379 ARG A O 1
ATOM 2902 N N . ARG A 1 380 ? -16.886 -14.024 23.235 1.00 73.31 380 ARG A N 1
ATOM 2903 C CA . ARG A 1 380 ? -18.248 -14.274 23.724 1.00 73.31 380 ARG A CA 1
ATOM 2904 C C . ARG A 1 380 ? -18.290 -15.444 24.710 1.00 73.31 380 ARG A C 1
ATOM 2906 O O . ARG A 1 380 ? -19.003 -15.363 25.700 1.00 73.31 380 ARG A O 1
ATOM 2913 N N . ASP A 1 381 ? -17.529 -16.499 24.432 1.00 75.75 381 ASP A N 1
ATOM 2914 C CA . ASP A 1 381 ? -17.679 -17.787 25.112 1.00 75.75 381 ASP A CA 1
ATOM 2915 C C . ASP A 1 381 ? -16.757 -17.942 26.341 1.00 75.75 381 ASP A C 1
ATOM 2917 O O . ASP A 1 381 ? -17.066 -18.732 27.229 1.00 75.75 381 ASP A O 1
ATOM 2921 N N . VAL A 1 382 ? -15.632 -17.212 26.424 1.00 65.69 382 VAL A N 1
ATOM 2922 C CA . VAL A 1 382 ? -14.592 -17.441 27.459 1.00 65.69 382 VAL A CA 1
ATOM 2923 C C . VAL A 1 382 ? -14.228 -16.191 28.273 1.00 65.69 382 VAL A C 1
ATOM 2925 O O . VAL A 1 382 ? -13.816 -16.305 29.428 1.00 65.69 382 VAL A O 1
ATOM 2928 N N . LEU A 1 383 ? -14.359 -14.983 27.717 1.00 56.97 383 LEU A N 1
ATOM 2929 C CA . LEU A 1 383 ? -13.907 -13.752 28.374 1.00 56.97 383 LEU A CA 1
ATOM 2930 C C . LEU A 1 383 ? -15.069 -13.019 29.058 1.00 56.97 383 LEU A C 1
ATOM 2932 O O . LEU A 1 383 ? -15.813 -12.290 28.410 1.00 56.97 383 LEU A O 1
ATOM 2936 N N . PHE A 1 384 ? -15.150 -13.113 30.391 1.00 58.97 384 PHE A N 1
ATOM 2937 C CA . PHE A 1 384 ? -15.873 -12.133 31.213 1.00 58.97 384 PHE A CA 1
ATOM 2938 C C . PHE A 1 384 ? -15.303 -10.731 30.927 1.00 58.97 384 PHE A C 1
ATOM 2940 O O . PHE A 1 384 ? -14.187 -10.381 31.327 1.00 58.97 384 PHE A O 1
ATOM 2947 N N . LEU A 1 385 ? -16.049 -9.934 30.161 1.00 51.66 385 LEU A N 1
ATOM 2948 C CA . LEU A 1 385 ? -15.639 -8.632 29.632 1.00 51.66 385 LEU A CA 1
ATOM 2949 C C . LEU A 1 385 ? -15.721 -7.526 30.691 1.00 51.66 385 LEU A C 1
ATOM 2951 O O . LEU A 1 385 ? -16.492 -6.586 30.555 1.00 51.66 385 LEU A O 1
ATOM 2955 N N . GLY A 1 386 ? -14.868 -7.579 31.715 1.00 58.22 386 GLY A N 1
ATOM 2956 C CA . GLY A 1 386 ? -14.699 -6.466 32.659 1.00 58.22 386 GLY A CA 1
ATOM 2957 C C . GLY A 1 386 ? -16.017 -5.965 33.275 1.00 58.22 386 GLY A C 1
ATOM 2958 O O . GLY A 1 386 ? -16.911 -6.757 33.539 1.00 58.22 386 GLY A O 1
ATOM 2959 N N . ARG A 1 387 ? -16.124 -4.651 33.547 1.00 51.28 387 ARG A N 1
ATOM 2960 C CA . ARG A 1 387 ? -17.348 -4.036 34.094 1.00 51.28 387 ARG A CA 1
ATOM 2961 C C . ARG A 1 387 ? -18.490 -4.170 33.087 1.00 51.28 387 ARG A C 1
ATOM 2963 O O . ARG A 1 387 ? -18.624 -3.336 32.193 1.00 51.28 387 ARG A O 1
ATOM 2970 N N . GLU A 1 388 ? -19.309 -5.192 33.265 1.00 57.81 388 GLU A N 1
ATOM 2971 C CA . GLU A 1 388 ? -20.600 -5.309 32.610 1.00 57.81 388 GLU A CA 1
ATOM 2972 C C . GLU A 1 388 ? -21.437 -4.088 33.019 1.00 57.81 388 GLU A C 1
ATOM 2974 O O . GLU A 1 388 ? -21.821 -3.929 34.179 1.00 57.81 388 GLU A O 1
ATOM 2979 N N . ARG A 1 389 ? -21.652 -3.148 32.089 1.00 59.06 389 ARG A N 1
ATOM 2980 C CA . ARG A 1 389 ? -22.714 -2.151 32.257 1.00 59.06 389 ARG A CA 1
ATOM 2981 C C . ARG A 1 389 ? -24.015 -2.882 31.964 1.00 59.06 389 ARG A C 1
ATOM 2983 O O . ARG A 1 389 ? -24.500 -2.829 30.842 1.00 59.06 389 ARG A O 1
ATOM 2990 N N . LEU A 1 390 ? -24.493 -3.608 32.975 1.00 65.38 390 LEU A N 1
ATOM 2991 C CA . LEU A 1 390 ? -25.744 -4.369 32.935 1.00 65.38 390 LEU A CA 1
ATOM 2992 C C . LEU A 1 390 ? -26.931 -3.481 32.549 1.00 65.38 390 LEU A C 1
ATOM 2994 O O . LEU A 1 390 ? -27.858 -3.971 31.919 1.00 65.38 390 LEU A O 1
ATOM 2998 N N . TYR A 1 391 ? -26.862 -2.186 32.882 1.00 74.75 391 TYR A N 1
ATOM 2999 C CA . TYR A 1 391 ? -27.960 -1.250 32.696 1.00 74.75 391 TYR A CA 1
ATOM 3000 C C . TYR A 1 391 ? -27.556 0.044 31.981 1.00 74.75 391 TYR A C 1
ATOM 3002 O O . TYR A 1 391 ? -26.429 0.540 32.127 1.00 74.75 391 TYR A O 1
ATOM 3010 N N . GLY A 1 392 ? -28.493 0.603 31.217 1.00 76.56 392 GLY A N 1
ATOM 3011 C CA . GLY A 1 392 ? -28.378 1.898 30.555 1.00 76.56 392 GLY A CA 1
ATOM 3012 C C . GLY A 1 392 ? -28.364 3.081 31.537 1.00 76.56 392 GLY A C 1
ATOM 3013 O O . GLY A 1 392 ? -28.657 2.929 32.728 1.00 76.56 392 GLY A O 1
ATOM 3014 N N . PRO A 1 393 ? -28.010 4.295 31.066 1.00 80.56 393 PRO A N 1
ATOM 3015 C CA .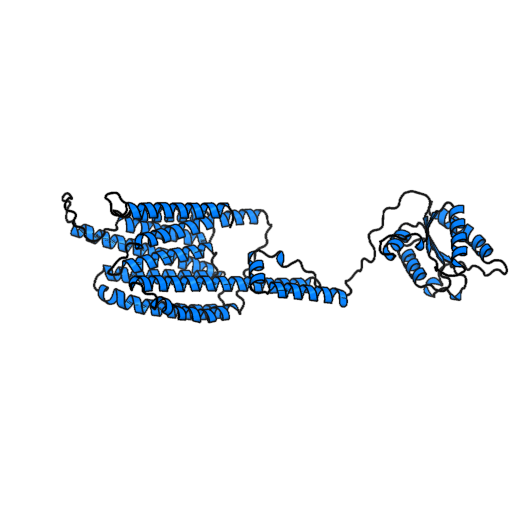 PRO A 1 393 ? -28.106 5.495 31.892 1.00 80.56 393 PRO A CA 1
ATOM 3016 C C . PRO A 1 393 ? -29.555 5.703 32.371 1.00 80.56 393 PRO A C 1
ATOM 3018 O O . PRO A 1 393 ? -30.492 5.374 31.636 1.00 80.56 393 PRO A O 1
ATOM 3021 N N . PRO A 1 394 ? -29.769 6.246 33.580 1.00 81.44 394 PRO A N 1
ATOM 3022 C CA . PRO A 1 394 ? -31.115 6.446 34.089 1.00 81.44 394 PRO A CA 1
ATOM 3023 C C . PRO A 1 394 ? -31.914 7.438 33.241 1.00 81.44 394 PRO A C 1
ATOM 3025 O O . PRO A 1 394 ? -31.386 8.469 32.821 1.00 81.44 394 PRO A O 1
ATOM 3028 N N . ARG A 1 395 ? -33.193 7.144 33.004 1.00 81.25 395 ARG A N 1
ATOM 3029 C CA . ARG A 1 395 ? -34.123 8.050 32.321 1.00 81.25 395 ARG A CA 1
ATOM 3030 C C . ARG A 1 395 ? -34.482 9.223 33.236 1.00 81.25 395 ARG A C 1
ATOM 3032 O O . ARG A 1 395 ? -34.659 9.048 34.442 1.00 81.25 395 ARG A O 1
ATOM 3039 N N . GLU A 1 396 ? -34.606 10.416 32.654 1.00 72.31 396 GLU A N 1
ATOM 3040 C CA . GLU A 1 396 ? -35.054 11.602 33.387 1.00 72.31 396 GLU A CA 1
ATOM 3041 C C . GLU A 1 396 ? -36.465 11.396 33.940 1.00 72.31 396 GLU A C 1
ATOM 3043 O O . GLU A 1 396 ? -37.377 10.925 33.255 1.00 72.31 396 GLU A O 1
ATOM 3048 N N . ARG A 1 397 ? -36.639 11.755 35.209 1.00 68.81 397 ARG A N 1
ATOM 3049 C CA . ARG A 1 397 ? -37.916 11.645 35.898 1.00 68.81 397 ARG A CA 1
ATOM 3050 C C . ARG A 1 397 ? -38.779 12.877 35.620 1.00 68.81 397 ARG A C 1
ATOM 3052 O O . ARG A 1 397 ? -38.337 14.003 35.821 1.00 68.81 397 ARG A O 1
ATOM 3059 N N . ALA A 1 398 ? -40.040 12.660 35.249 1.00 64.81 398 ALA A N 1
ATOM 3060 C CA . ALA A 1 398 ? -41.035 13.727 35.166 1.00 64.81 398 ALA A CA 1
ATOM 3061 C C . ALA A 1 398 ? -41.450 14.225 36.567 1.00 64.81 398 ALA A C 1
ATOM 3063 O O . ALA A 1 398 ? -41.647 13.421 37.483 1.00 64.81 398 ALA A O 1
ATOM 3064 N N . ALA A 1 399 ? -41.611 15.542 36.729 1.00 65.12 399 ALA A N 1
ATOM 3065 C CA . ALA A 1 399 ? -42.116 16.147 37.963 1.00 65.12 399 ALA A CA 1
ATOM 3066 C C . ALA A 1 399 ? -43.570 15.711 38.232 1.00 65.12 399 ALA A C 1
ATOM 3068 O O . ALA A 1 399 ? -44.407 15.746 37.330 1.00 65.12 399 ALA A O 1
ATOM 3069 N N . GLY A 1 400 ? -43.876 15.291 39.462 1.00 75.81 400 GLY A N 1
ATOM 3070 C CA . GLY A 1 400 ? -45.197 14.780 39.834 1.00 75.81 400 GLY A CA 1
ATOM 3071 C C . GLY A 1 400 ? -45.236 14.194 41.247 1.00 75.81 400 GLY A C 1
ATOM 3072 O O . GLY A 1 400 ? -44.270 14.322 41.997 1.00 75.81 400 GLY A O 1
ATOM 3073 N N . SER A 1 401 ? -46.351 13.543 41.594 1.00 82.69 401 SER A N 1
ATOM 3074 C CA . SER A 1 401 ? -46.543 12.858 42.881 1.00 82.69 401 SER A CA 1
ATOM 3075 C C . SER A 1 401 ? -45.434 11.831 43.161 1.00 82.69 401 SER A C 1
ATOM 3077 O O . SER A 1 401 ? -44.954 11.208 42.202 1.00 82.69 401 SER A O 1
ATOM 3079 N N . PRO A 1 402 ? -45.079 11.581 44.436 1.00 91.12 402 PRO A N 1
ATOM 3080 C CA . PRO A 1 402 ? -44.113 10.552 44.796 1.00 91.12 402 PRO A CA 1
ATOM 3081 C C . PRO A 1 402 ? -44.451 9.189 44.179 1.00 91.12 402 PRO A C 1
ATOM 3083 O O . PRO A 1 402 ? -45.622 8.829 44.052 1.00 91.12 402 PRO A O 1
ATOM 3086 N N . VAL A 1 403 ? -43.442 8.438 43.752 1.00 92.56 403 VAL A N 1
ATOM 3087 C CA . VAL A 1 403 ? -43.576 7.160 43.049 1.00 92.56 403 VAL A CA 1
ATOM 3088 C C . VAL A 1 403 ? -43.056 6.036 43.936 1.00 92.56 403 VAL A C 1
ATOM 3090 O O . VAL A 1 403 ? -41.894 6.039 44.335 1.00 92.56 403 VAL A O 1
ATOM 3093 N N . CYS A 1 404 ? -43.905 5.044 44.187 1.00 94.25 404 CYS A N 1
ATOM 3094 C CA . CYS A 1 404 ? -43.555 3.824 44.905 1.00 94.25 404 CYS A CA 1
ATOM 3095 C C . CYS A 1 404 ? -43.349 2.679 43.915 1.00 94.25 404 CYS A C 1
ATOM 3097 O O . CYS A 1 404 ? -44.276 2.355 43.171 1.00 94.25 404 CYS A O 1
ATOM 3099 N N . PHE A 1 405 ? -42.194 2.015 43.942 1.00 94.88 405 PHE A N 1
ATOM 3100 C CA . PHE A 1 405 ? -42.013 0.760 43.205 1.00 94.88 405 PHE A CA 1
ATOM 3101 C C . PHE A 1 405 ? -42.273 -0.442 44.118 1.00 94.88 405 PHE A C 1
ATOM 3103 O O . PHE A 1 405 ? -41.683 -0.556 45.192 1.00 94.88 405 PHE A O 1
ATOM 3110 N N . ILE A 1 406 ? -43.190 -1.320 43.712 1.00 95.06 406 ILE A N 1
ATOM 3111 C CA . ILE A 1 406 ? -43.587 -2.509 44.469 1.00 95.06 406 ILE A CA 1
ATOM 3112 C C . ILE A 1 406 ? -42.866 -3.731 43.904 1.00 95.06 406 ILE A C 1
ATOM 3114 O O . ILE A 1 406 ? -43.088 -4.127 42.758 1.00 95.06 406 ILE A O 1
ATOM 3118 N N . VAL A 1 407 ? -42.069 -4.359 44.762 1.00 94.19 407 VAL A N 1
ATOM 3119 C CA . VAL A 1 407 ? -41.295 -5.572 44.502 1.00 94.19 407 VAL A CA 1
ATOM 3120 C C . VAL A 1 407 ? -41.914 -6.703 45.319 1.00 94.19 407 VAL A C 1
ATOM 3122 O O . VAL A 1 407 ? -41.932 -6.653 46.545 1.00 94.19 407 VAL A O 1
ATOM 3125 N N . MET A 1 408 ? -42.470 -7.726 44.676 1.00 93.19 408 MET A N 1
ATOM 3126 C CA . MET A 1 408 ? -43.120 -8.828 45.398 1.00 93.19 408 MET A CA 1
ATOM 3127 C C . MET A 1 408 ? -43.210 -10.099 44.547 1.00 93.19 408 MET A C 1
ATOM 3129 O O . MET A 1 408 ? -43.207 -9.997 43.321 1.00 93.19 408 MET A O 1
ATOM 3133 N N . PRO A 1 409 ? -43.370 -11.294 45.146 1.00 89.88 409 PRO A N 1
ATOM 3134 C CA . PRO A 1 409 ? -43.588 -12.518 44.398 1.00 89.88 409 PRO A CA 1
ATOM 3135 C C . PRO A 1 409 ? -44.850 -12.409 43.545 1.00 89.88 409 PRO A C 1
ATOM 3137 O O . PRO A 1 409 ? -45.905 -11.947 43.995 1.00 89.88 409 PRO A O 1
ATOM 3140 N N . PHE A 1 410 ? -44.743 -12.874 42.308 1.00 83.06 410 PHE A N 1
ATOM 3141 C CA . PHE A 1 410 ? -45.856 -12.986 41.375 1.00 83.06 410 PHE A CA 1
ATOM 3142 C C . PHE A 1 410 ? -46.382 -14.426 41.364 1.00 83.06 410 PHE A C 1
ATOM 3144 O O . PHE A 1 410 ? -45.663 -15.365 41.707 1.00 83.06 410 PHE A O 1
ATOM 3151 N N . GLY A 1 411 ? -47.651 -14.597 40.990 1.00 79.00 411 GLY A N 1
ATOM 3152 C CA . GLY A 1 411 ? -48.263 -15.919 40.822 1.00 79.00 411 GLY A CA 1
ATOM 3153 C C . GLY A 1 411 ? -48.582 -16.681 42.113 1.00 79.00 411 GLY A C 1
ATOM 3154 O O . GLY A 1 411 ? -49.008 -17.826 42.024 1.00 79.00 411 GLY A O 1
ATOM 3155 N N . GLN A 1 412 ? -48.409 -16.077 43.294 1.00 86.69 412 GLN A N 1
ATOM 3156 C CA . GLN A 1 412 ? -48.898 -16.664 44.545 1.00 86.69 412 GLN A CA 1
ATOM 3157 C C . GLN A 1 412 ? -50.369 -16.294 44.754 1.00 86.69 412 GLN A C 1
ATOM 3159 O O . GLN A 1 412 ? -50.791 -15.191 44.399 1.00 86.69 412 GLN A O 1
ATOM 3164 N N . GLU A 1 413 ? -51.140 -17.180 45.388 1.00 87.50 413 GLU A N 1
ATOM 3165 C CA . GLU A 1 413 ? -52.578 -16.971 45.639 1.00 87.50 413 GLU A CA 1
ATOM 3166 C C . GLU A 1 413 ? -52.866 -15.667 46.403 1.00 87.50 413 GLU A C 1
ATOM 3168 O O . GLU A 1 413 ? -53.872 -15.001 46.171 1.00 87.50 413 GLU A O 1
ATOM 3173 N N . TRP A 1 414 ? -51.950 -15.258 47.283 1.00 88.38 414 TRP A N 1
ATOM 3174 C CA . TRP A 1 414 ? -52.067 -14.050 48.100 1.00 88.38 414 TRP A CA 1
ATOM 3175 C C . TRP A 1 414 ? -51.533 -12.777 47.421 1.00 88.38 414 TRP A C 1
ATOM 3177 O O . TRP A 1 414 ? -51.832 -11.674 47.888 1.00 88.38 414 TRP A O 1
ATOM 3187 N N . SER A 1 415 ? -50.765 -12.891 46.328 1.00 89.06 415 SER A N 1
ATOM 3188 C CA . SER A 1 415 ? -50.074 -11.753 45.699 1.00 89.06 415 SER A CA 1
ATOM 3189 C C . SER A 1 415 ? -51.043 -10.663 45.234 1.00 89.06 415 SER A C 1
ATOM 3191 O O . SER A 1 415 ? -50.757 -9.476 45.373 1.00 89.06 415 SER A O 1
ATOM 3193 N N . ALA A 1 416 ? -52.203 -11.044 44.693 1.00 89.62 416 ALA A N 1
ATOM 3194 C CA . ALA A 1 416 ? -53.181 -10.088 44.174 1.00 89.62 416 ALA A CA 1
ATOM 3195 C C . ALA A 1 416 ? -53.801 -9.216 45.279 1.00 89.62 416 ALA A C 1
ATOM 3197 O O . ALA A 1 416 ? -54.060 -8.029 45.068 1.00 89.62 416 ALA A O 1
ATOM 3198 N N . ASP A 1 417 ?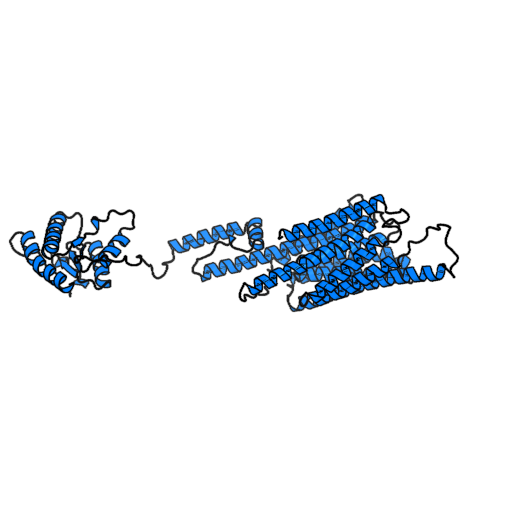 -54.033 -9.793 46.457 1.00 92.38 417 ASP A N 1
ATOM 3199 C CA . ASP A 1 417 ? -54.608 -9.076 47.593 1.00 92.38 417 ASP A CA 1
ATOM 3200 C C . ASP A 1 417 ? -53.575 -8.170 48.263 1.00 92.38 417 ASP A C 1
ATOM 3202 O O . ASP A 1 417 ? -53.883 -7.007 48.520 1.00 92.38 417 ASP A O 1
ATOM 3206 N N . VAL A 1 418 ? -52.341 -8.656 48.464 1.00 93.00 418 VAL A N 1
ATOM 3207 C CA . VAL A 1 418 ? -51.229 -7.827 48.962 1.00 93.00 418 VAL A CA 1
ATOM 3208 C C . VAL A 1 418 ? -51.038 -6.618 48.053 1.00 93.00 418 VAL A C 1
ATOM 3210 O O . VAL A 1 418 ? -51.110 -5.490 48.531 1.00 93.00 418 VAL A O 1
ATOM 3213 N N . HIS A 1 419 ? -50.900 -6.825 46.740 1.00 93.12 419 HIS A N 1
ATOM 3214 C CA . HIS A 1 419 ? -50.729 -5.728 45.787 1.00 93.12 419 HIS A CA 1
ATOM 3215 C C . HIS A 1 419 ? -51.853 -4.687 45.890 1.00 93.12 419 HIS A C 1
ATOM 3217 O O . HIS A 1 419 ? -51.584 -3.491 45.974 1.00 93.12 419 HIS A O 1
ATOM 3223 N N . ARG A 1 420 ? -53.115 -5.130 45.955 1.00 93.44 420 ARG A N 1
ATOM 3224 C CA . ARG A 1 420 ? -54.272 -4.230 46.085 1.00 93.44 420 ARG A CA 1
ATOM 3225 C C . ARG A 1 420 ? -54.220 -3.401 47.369 1.00 93.44 420 ARG A C 1
ATOM 3227 O O . ARG A 1 420 ? -54.610 -2.237 47.351 1.00 93.44 420 ARG A O 1
ATOM 3234 N N . ILE A 1 421 ? -53.771 -3.990 48.475 1.00 95.12 421 ILE A N 1
ATOM 3235 C CA . ILE A 1 421 ? -53.625 -3.299 49.763 1.00 95.12 421 ILE A CA 1
ATOM 3236 C C . ILE A 1 421 ? -52.497 -2.263 49.691 1.00 95.12 421 ILE A C 1
ATOM 3238 O O . ILE A 1 421 ? -52.696 -1.132 50.131 1.00 95.12 421 ILE A O 1
ATOM 3242 N N . LEU A 1 422 ? -51.356 -2.615 49.089 1.00 94.81 422 LEU A N 1
ATOM 3243 C CA . LEU A 1 422 ? -50.221 -1.703 48.905 1.00 94.81 422 LEU A CA 1
ATOM 3244 C C . LEU A 1 422 ? -50.589 -0.497 48.041 1.00 94.81 422 LEU A C 1
ATOM 3246 O O . LEU A 1 422 ? -50.350 0.635 48.450 1.00 94.81 422 LEU A O 1
ATOM 3250 N N . VAL A 1 423 ? -51.232 -0.731 46.892 1.00 94.19 423 VAL A N 1
ATOM 3251 C CA . VAL A 1 423 ? -51.693 0.340 45.994 1.00 94.19 423 VAL A CA 1
ATOM 3252 C C . VAL A 1 423 ? -52.642 1.283 46.731 1.00 94.19 423 VAL A C 1
ATOM 3254 O O . VAL A 1 423 ? -52.412 2.485 46.737 1.00 94.19 423 VAL A O 1
ATOM 3257 N N . LYS A 1 424 ? -53.640 0.747 47.449 1.00 94.88 424 LYS A N 1
ATOM 3258 C CA . LYS A 1 424 ? -54.563 1.567 48.250 1.00 94.88 424 LYS A CA 1
ATOM 3259 C C . LYS A 1 424 ? -53.851 2.404 49.314 1.00 94.88 424 LYS A C 1
ATOM 3261 O O . LYS A 1 424 ? -54.274 3.527 49.573 1.00 94.88 424 LYS A O 1
ATOM 3266 N N . ALA A 1 425 ? -52.812 1.865 49.952 1.00 94.50 425 ALA A N 1
ATOM 3267 C CA . ALA A 1 425 ? -52.040 2.600 50.949 1.00 94.50 425 ALA A CA 1
ATOM 3268 C C . ALA A 1 425 ? -51.208 3.727 50.316 1.00 94.50 425 ALA A C 1
ATOM 3270 O O . ALA A 1 425 ? -51.168 4.824 50.866 1.00 94.50 425 ALA A O 1
ATOM 3271 N N . CYS A 1 426 ? -50.594 3.482 49.154 1.00 94.19 426 CYS A N 1
ATOM 3272 C CA . CYS A 1 426 ? -49.898 4.512 48.382 1.00 94.19 426 CYS A CA 1
ATOM 3273 C C . CYS A 1 426 ? -50.857 5.613 47.912 1.00 94.19 426 CYS A C 1
ATOM 3275 O O . CYS A 1 426 ? -50.585 6.786 48.160 1.00 94.19 426 CYS A O 1
ATOM 3277 N N . ASP A 1 427 ? -52.001 5.245 47.330 1.00 92.69 427 ASP A N 1
ATOM 3278 C CA . ASP A 1 427 ? -53.003 6.195 46.835 1.00 92.69 427 ASP A CA 1
ATOM 3279 C C . ASP A 1 427 ? -53.541 7.082 47.969 1.00 92.69 427 ASP A C 1
ATOM 3281 O O . ASP A 1 427 ? -53.638 8.299 47.818 1.00 92.69 427 ASP A O 1
ATOM 3285 N N . ALA A 1 428 ? -53.833 6.494 49.136 1.00 92.38 428 ALA A N 1
ATOM 3286 C CA . ALA A 1 428 ? -54.290 7.232 50.316 1.00 92.38 428 ALA A CA 1
ATOM 3287 C C . ALA A 1 428 ? -53.240 8.219 50.858 1.00 92.38 428 ALA A C 1
ATOM 3289 O O . ALA A 1 428 ? -53.605 9.228 51.458 1.00 92.38 428 ALA A O 1
ATOM 3290 N N . ALA A 1 429 ? -51.953 7.939 50.640 1.00 91.94 429 ALA A N 1
ATOM 3291 C CA . ALA A 1 429 ? -50.844 8.814 51.007 1.00 91.94 429 ALA A CA 1
ATOM 3292 C C . ALA A 1 429 ? -50.461 9.811 49.894 1.00 91.94 429 ALA A C 1
ATOM 3294 O O . ALA A 1 429 ? -49.557 10.614 50.092 1.00 91.94 429 ALA A O 1
ATOM 3295 N N . GLY A 1 430 ? -51.121 9.781 48.729 1.00 91.06 430 GLY A N 1
ATOM 3296 C CA . GLY A 1 430 ? -50.806 10.657 47.595 1.00 91.06 430 GLY A CA 1
ATOM 3297 C C . GLY A 1 430 ? -49.593 10.218 46.764 1.00 91.06 430 GLY A C 1
ATOM 3298 O O . GLY A 1 430 ? -49.032 11.034 46.032 1.00 91.06 430 GLY A O 1
ATOM 3299 N N . ALA A 1 431 ? -49.185 8.949 46.854 1.00 91.50 431 ALA A N 1
ATOM 3300 C CA . ALA A 1 431 ? -48.108 8.364 46.058 1.00 91.50 431 ALA A CA 1
ATOM 3301 C C . ALA A 1 431 ? -48.645 7.422 44.974 1.00 91.50 431 ALA A C 1
ATOM 3303 O O . ALA A 1 431 ? -49.578 6.656 45.191 1.00 91.50 431 ALA A O 1
ATOM 3304 N N . ARG A 1 432 ? -47.999 7.418 43.807 1.00 91.25 432 ARG A N 1
ATOM 3305 C CA . ARG A 1 432 ? -48.335 6.542 42.683 1.00 91.25 432 ARG A CA 1
ATOM 3306 C C . ARG A 1 432 ? -47.561 5.231 42.778 1.00 91.25 432 ARG A C 1
ATOM 3308 O O . ARG A 1 432 ? -46.338 5.224 42.640 1.00 91.25 432 ARG A O 1
ATOM 3315 N N . ALA A 1 433 ? -48.268 4.120 42.954 1.00 91.19 433 ALA A N 1
ATOM 3316 C CA . ALA A 1 433 ? -47.671 2.787 42.951 1.00 91.19 433 ALA A CA 1
ATOM 3317 C C . ALA A 1 433 ? -47.408 2.267 41.523 1.00 91.19 433 ALA A C 1
ATOM 3319 O O . ALA A 1 433 ? -48.250 2.387 40.632 1.00 91.19 433 ALA A O 1
ATOM 3320 N N . VAL A 1 434 ? -46.239 1.662 41.310 1.00 88.00 434 VAL A N 1
ATOM 3321 C CA . VAL A 1 434 ? -45.819 0.998 40.067 1.00 88.00 434 VAL A CA 1
ATOM 3322 C C . VAL A 1 434 ? -45.315 -0.399 40.409 1.00 88.00 434 VAL A C 1
ATOM 3324 O O . VAL A 1 434 ? -44.573 -0.568 41.373 1.00 88.00 434 VAL A O 1
ATOM 3327 N N . ARG A 1 435 ? -45.689 -1.397 39.609 1.00 82.19 435 ARG A N 1
ATOM 3328 C CA . ARG A 1 435 ? -45.238 -2.786 39.749 1.00 82.19 435 ARG A CA 1
ATOM 3329 C C . ARG A 1 435 ? -44.564 -3.239 38.456 1.00 82.19 435 ARG A C 1
ATOM 3331 O O . ARG A 1 435 ? -45.003 -2.850 37.374 1.00 82.19 435 ARG A O 1
ATOM 3338 N N . GLY A 1 436 ? -43.498 -4.032 38.575 1.00 65.06 436 GLY A N 1
ATOM 3339 C CA . GLY A 1 436 ? -42.655 -4.446 37.445 1.00 65.06 436 GLY A CA 1
ATOM 3340 C C . GLY A 1 436 ? -43.355 -5.285 36.364 1.00 65.06 436 GLY A C 1
ATOM 3341 O O . GLY A 1 436 ? -42.910 -5.287 35.225 1.00 65.06 436 GLY A O 1
ATOM 3342 N N . ASP A 1 437 ? -44.475 -5.945 36.670 1.00 62.03 437 ASP A N 1
ATOM 3343 C CA . ASP A 1 437 ? -45.266 -6.747 35.718 1.00 62.03 437 ASP A CA 1
ATOM 3344 C C . ASP A 1 437 ? -46.184 -5.921 34.800 1.00 62.03 437 ASP A C 1
ATOM 3346 O O . ASP A 1 437 ? -46.650 -6.435 33.786 1.00 62.03 437 ASP A O 1
ATOM 3350 N N . ASN A 1 438 ? -46.425 -4.641 35.103 1.00 53.56 438 ASN A N 1
ATOM 3351 C CA . ASN A 1 438 ? -47.211 -3.746 34.243 1.00 53.56 438 ASN A CA 1
ATOM 3352 C C . ASN A 1 438 ? -46.408 -3.193 33.045 1.00 53.56 438 ASN A C 1
ATOM 3354 O O . ASN A 1 438 ? -46.940 -2.409 32.257 1.00 53.56 438 ASN A O 1
ATOM 3358 N N . LEU A 1 439 ? -45.139 -3.587 32.897 1.00 53.84 439 LEU A N 1
ATOM 3359 C CA . LEU A 1 439 ? -44.206 -3.113 31.873 1.00 53.84 439 LEU A CA 1
ATOM 3360 C C . LEU A 1 439 ? -43.977 -4.204 30.813 1.00 53.84 439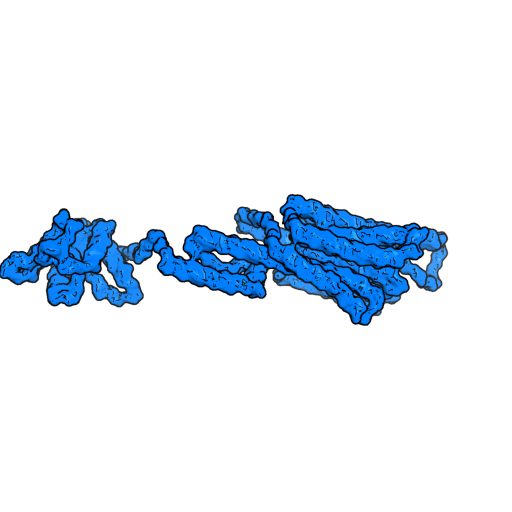 LEU A C 1
ATOM 3362 O O . LEU A 1 439 ? -42.883 -4.735 30.662 1.00 53.84 439 LEU A O 1
ATOM 3366 N N . PHE A 1 440 ? -45.025 -4.569 30.068 1.00 45.34 440 PHE A N 1
ATOM 3367 C CA . PHE A 1 440 ? -44.874 -5.390 28.860 1.00 45.34 440 PHE A CA 1
ATOM 3368 C C . PHE A 1 440 ? -44.413 -4.509 27.692 1.00 45.34 440 PHE A C 1
ATOM 3370 O O . PHE A 1 440 ? -45.200 -4.137 26.821 1.00 45.34 440 PHE A O 1
ATOM 3377 N N . THR A 1 441 ? -43.133 -4.149 27.686 1.00 49.47 441 THR A N 1
ATOM 3378 C CA . THR A 1 441 ? -42.472 -3.471 26.565 1.00 49.47 441 THR A CA 1
ATOM 3379 C C . THR A 1 441 ? -41.522 -4.431 25.831 1.00 49.47 441 THR A C 1
ATOM 3381 O O . THR A 1 441 ? -41.071 -5.405 26.422 1.00 49.47 441 THR A O 1
ATOM 3384 N N . PRO A 1 442 ? -41.186 -4.197 24.544 1.00 45.19 442 PRO A N 1
ATOM 3385 C CA . PRO A 1 442 ? -40.227 -5.020 23.787 1.00 45.19 442 PRO A CA 1
ATOM 3386 C C . PRO A 1 442 ? -38.772 -4.964 24.300 1.00 45.19 442 PRO A C 1
ATOM 3388 O O . PRO A 1 442 ? -37.878 -5.500 23.645 1.00 45.19 442 PRO A O 1
ATOM 3391 N N . THR A 1 443 ? -38.515 -4.250 25.398 1.00 52.22 443 THR A N 1
ATOM 3392 C CA . THR A 1 443 ? -37.202 -4.062 26.024 1.00 52.22 443 THR A CA 1
ATOM 3393 C C . THR A 1 443 ? -36.807 -5.247 26.906 1.00 52.22 443 THR A C 1
ATOM 3395 O O . THR A 1 443 ? -37.636 -6.064 27.296 1.00 52.22 443 THR A O 1
ATOM 3398 N N . ASP A 1 444 ? -35.515 -5.332 27.228 1.00 67.56 444 ASP A N 1
ATOM 3399 C CA . ASP A 1 444 ? -35.002 -6.252 28.243 1.00 67.56 444 ASP A CA 1
ATOM 3400 C C . ASP A 1 444 ? -35.686 -5.973 29.597 1.00 67.56 444 ASP A C 1
ATOM 3402 O O . ASP A 1 444 ? -35.627 -4.854 30.111 1.00 67.56 444 ASP A O 1
ATOM 3406 N N . ILE A 1 445 ? -36.353 -6.984 30.162 1.00 74.19 445 ILE A N 1
ATOM 3407 C CA . ILE A 1 445 ? -37.150 -6.887 31.398 1.00 74.19 445 ILE A CA 1
ATOM 3408 C C . ILE A 1 445 ? -36.307 -6.326 32.554 1.00 74.19 445 ILE A C 1
ATOM 3410 O O . ILE A 1 445 ? -36.802 -5.549 33.371 1.00 74.19 445 ILE A O 1
ATOM 3414 N N . LEU A 1 446 ? -35.020 -6.682 32.612 1.00 79.12 446 LEU A N 1
ATOM 3415 C CA . LEU A 1 446 ? -34.113 -6.225 33.665 1.00 79.12 446 LEU A CA 1
ATOM 3416 C C . LEU A 1 446 ? -33.787 -4.728 33.551 1.00 79.12 446 LEU A C 1
ATOM 3418 O O . LEU A 1 446 ? -33.676 -4.052 34.574 1.00 79.12 446 LEU A O 1
ATOM 3422 N N . GLU A 1 447 ? -33.690 -4.191 32.332 1.00 82.81 447 GLU A N 1
ATOM 3423 C CA . GLU A 1 447 ? -33.496 -2.755 32.104 1.00 82.81 447 GLU A CA 1
ATOM 3424 C C . GLU A 1 447 ? -34.726 -1.963 32.565 1.00 82.81 447 GLU A C 1
ATOM 3426 O O . GLU A 1 447 ? -34.589 -0.949 33.247 1.00 82.81 447 GLU A O 1
ATOM 3431 N N . ASP A 1 448 ? -35.937 -2.435 32.263 1.00 82.19 448 ASP A N 1
ATOM 3432 C CA . ASP A 1 448 ? -37.170 -1.746 32.664 1.00 82.19 448 ASP A CA 1
ATOM 3433 C C . ASP A 1 448 ? -37.367 -1.760 34.198 1.00 82.19 448 ASP A C 1
ATOM 3435 O O . ASP A 1 448 ? -37.784 -0.752 34.785 1.00 82.19 448 ASP A O 1
ATOM 3439 N N . ILE A 1 449 ? -36.987 -2.851 34.874 1.00 87.62 449 ILE A N 1
ATOM 3440 C CA . ILE A 1 449 ? -36.946 -2.935 36.343 1.00 87.62 449 ILE A CA 1
ATOM 3441 C C . ILE A 1 449 ? -35.921 -1.950 36.917 1.00 87.62 449 ILE A C 1
ATOM 3443 O O . ILE A 1 449 ? -36.253 -1.179 37.820 1.00 87.62 449 ILE A O 1
ATOM 3447 N N . TRP A 1 450 ? -34.697 -1.925 36.377 1.00 89.00 450 TRP A N 1
ATOM 3448 C CA . TRP A 1 450 ? -33.655 -0.978 36.783 1.00 89.00 450 TRP A CA 1
ATOM 3449 C C . TRP A 1 450 ? -34.137 0.474 36.692 1.00 89.00 450 TRP A C 1
ATOM 3451 O O . TRP A 1 450 ? -34.040 1.225 37.667 1.00 89.00 450 TRP A O 1
ATOM 3461 N N . GLN A 1 451 ? -34.710 0.856 35.549 1.00 89.12 451 GLN A N 1
ATOM 3462 C CA . GLN A 1 451 ? -35.217 2.209 35.324 1.00 89.12 451 GLN A CA 1
ATOM 3463 C C . GLN A 1 451 ? -36.356 2.550 36.293 1.00 89.12 451 GLN A C 1
ATOM 3465 O O . GLN A 1 451 ? -36.429 3.673 36.795 1.00 89.12 451 GLN A O 1
ATOM 3470 N N . SER A 1 452 ? -37.212 1.577 36.611 1.00 90.19 452 SER A N 1
ATOM 3471 C CA . SER A 1 452 ? -38.332 1.760 37.539 1.00 90.19 452 SER A CA 1
ATOM 3472 C C . SER A 1 452 ? -37.876 1.941 38.987 1.00 90.19 452 SER A C 1
ATOM 3474 O O . SER A 1 452 ? -38.334 2.869 39.654 1.00 90.19 452 SER A O 1
ATOM 3476 N N . ILE A 1 453 ? -36.931 1.120 39.462 1.00 92.25 453 ILE A N 1
ATOM 3477 C CA . ILE A 1 453 ? -36.335 1.267 40.799 1.00 92.25 453 ILE A CA 1
ATOM 3478 C C . ILE A 1 453 ? -35.598 2.605 40.893 1.00 92.25 453 ILE A C 1
ATOM 3480 O O . ILE A 1 453 ? -35.734 3.317 41.887 1.00 92.25 453 ILE A O 1
ATOM 3484 N N . HIS A 1 454 ? -34.845 2.982 39.856 1.00 91.56 454 HIS A N 1
ATOM 3485 C CA . HIS A 1 454 ? -34.146 4.261 39.829 1.00 91.56 454 HIS A CA 1
ATOM 3486 C C . HIS A 1 454 ? -35.114 5.453 39.883 1.00 91.56 454 HIS A C 1
ATOM 3488 O O . HIS A 1 454 ? -34.851 6.422 40.599 1.00 91.56 454 HIS A O 1
ATOM 3494 N N . ALA A 1 455 ? -36.231 5.399 39.157 1.00 89.75 455 ALA A N 1
ATOM 3495 C CA . ALA A 1 455 ? -37.211 6.483 39.112 1.00 89.75 455 ALA A CA 1
ATOM 3496 C C . ALA A 1 455 ? -38.054 6.613 40.396 1.00 89.75 455 ALA A C 1
ATOM 3498 O O . ALA A 1 455 ? -38.553 7.706 40.678 1.00 89.75 455 ALA A O 1
ATOM 3499 N N . ALA A 1 456 ? -38.208 5.535 41.167 1.00 92.25 456 ALA A N 1
ATOM 3500 C CA . ALA A 1 456 ? -38.999 5.522 42.395 1.00 92.25 456 ALA A CA 1
ATOM 3501 C C . ALA A 1 456 ? -38.393 6.393 43.507 1.00 92.25 456 ALA A C 1
ATOM 3503 O O . ALA A 1 456 ? -37.170 6.485 43.642 1.00 92.25 456 ALA A O 1
ATOM 3504 N N . ASP A 1 457 ? -39.245 7.008 44.325 1.00 93.25 457 ASP A N 1
ATOM 3505 C CA . ASP A 1 457 ? -38.826 7.690 45.557 1.00 93.25 457 ASP A CA 1
ATOM 3506 C C . ASP A 1 457 ? -38.559 6.703 46.677 1.00 93.25 457 ASP A C 1
ATOM 3508 O O . ASP A 1 457 ? -37.609 6.867 47.430 1.00 93.25 457 ASP A O 1
ATOM 3512 N N . PHE A 1 458 ? -39.379 5.659 46.760 1.00 94.69 458 PHE A N 1
ATOM 3513 C CA . PHE A 1 458 ? -39.237 4.590 47.733 1.00 94.69 458 PHE A CA 1
ATOM 3514 C C . PHE A 1 458 ? -39.717 3.265 47.147 1.00 94.69 458 PHE A C 1
ATOM 3516 O O . PHE A 1 458 ? -40.430 3.210 46.139 1.00 94.69 458 PHE A O 1
ATOM 3523 N N . VAL A 1 459 ? -39.297 2.180 47.785 1.00 96.00 459 VAL A N 1
ATOM 3524 C CA . VAL A 1 459 ? -39.603 0.813 47.367 1.00 96.00 459 VAL A CA 1
ATOM 3525 C C . VAL A 1 459 ? -40.343 0.097 48.488 1.00 96.00 459 VAL A C 1
ATOM 3527 O O . VAL A 1 459 ? -39.979 0.210 49.658 1.00 96.00 459 VAL A O 1
ATOM 3530 N N . ILE A 1 460 ? -41.370 -0.673 48.140 1.00 96.50 460 ILE A N 1
ATOM 3531 C CA . ILE A 1 460 ? -41.983 -1.641 49.053 1.00 96.50 460 ILE A CA 1
ATOM 3532 C C . ILE A 1 460 ? -41.623 -3.031 48.545 1.00 96.50 460 ILE A C 1
ATOM 3534 O O . ILE A 1 460 ? -41.983 -3.383 47.423 1.00 96.50 460 ILE A O 1
ATOM 3538 N N . ALA A 1 461 ? -40.915 -3.809 49.362 1.00 95.75 461 ALA A N 1
ATOM 3539 C CA . ALA A 1 461 ? -40.439 -5.139 49.004 1.00 95.75 461 ALA A CA 1
ATOM 3540 C C . ALA A 1 461 ? -41.061 -6.210 49.908 1.00 95.75 461 ALA A C 1
ATOM 3542 O O . ALA A 1 461 ? -40.731 -6.280 51.091 1.00 95.75 461 ALA A O 1
ATOM 3543 N N . ASP A 1 462 ? -41.935 -7.060 49.366 1.00 95.06 462 ASP A N 1
ATOM 3544 C CA . ASP A 1 462 ? -42.434 -8.248 50.068 1.00 95.06 462 ASP A CA 1
ATOM 3545 C C . ASP A 1 462 ? -41.513 -9.440 49.789 1.00 95.06 462 ASP A C 1
ATOM 3547 O O . ASP A 1 462 ? -41.474 -9.947 48.675 1.00 95.06 462 ASP A O 1
ATOM 3551 N N . ILE A 1 463 ? -40.763 -9.887 50.797 1.00 95.00 463 ILE A N 1
ATOM 3552 C CA . ILE A 1 463 ? -39.790 -10.988 50.684 1.00 95.00 463 ILE A CA 1
ATOM 3553 C C . ILE A 1 463 ? -40.364 -12.353 51.088 1.00 95.00 463 ILE A C 1
ATOM 3555 O O . ILE A 1 463 ? -39.616 -13.330 51.191 1.00 95.00 463 ILE A O 1
ATOM 3559 N N . THR A 1 464 ? -41.680 -12.445 51.295 1.00 93.00 464 THR A N 1
ATOM 3560 C CA . THR A 1 464 ? -42.363 -13.697 51.647 1.00 93.00 464 THR A CA 1
ATOM 3561 C C . THR A 1 464 ? -42.025 -14.815 50.656 1.00 93.00 464 THR A C 1
ATOM 3563 O O . THR A 1 464 ? -42.034 -14.622 49.439 1.00 93.00 464 THR A O 1
ATOM 3566 N N . GLY A 1 465 ? -41.722 -16.008 51.167 1.00 90.38 465 GLY A N 1
ATOM 3567 C CA . GLY A 1 465 ? -41.359 -17.169 50.350 1.00 90.38 465 GLY A CA 1
ATOM 3568 C C . GLY A 1 465 ? -39.970 -17.102 49.702 1.00 90.38 465 GLY A C 1
ATOM 3569 O O . GLY A 1 465 ? -39.659 -17.954 48.872 1.00 90.38 465 GLY A O 1
ATOM 3570 N N . ARG A 1 466 ? -39.123 -16.125 50.070 1.00 90.25 466 ARG A N 1
ATOM 3571 C CA . ARG A 1 466 ? -37.704 -16.021 49.658 1.00 90.25 466 ARG A CA 1
ATOM 3572 C C . ARG A 1 466 ? -37.504 -16.004 48.140 1.00 90.25 466 ARG A C 1
ATOM 3574 O O . ARG A 1 466 ? -36.582 -16.630 47.618 1.00 90.25 466 ARG A O 1
ATOM 3581 N N . ASN A 1 467 ? -38.373 -15.291 47.425 1.00 91.81 467 ASN A N 1
ATOM 3582 C CA . ASN A 1 467 ? -38.290 -15.208 45.971 1.00 91.81 467 ASN A CA 1
ATOM 3583 C C . ASN A 1 467 ? -36.954 -14.555 45.534 1.00 91.81 467 ASN A C 1
ATOM 3585 O O . ASN A 1 467 ? -36.678 -13.419 45.932 1.00 91.81 467 ASN A O 1
ATOM 3589 N N . PRO A 1 468 ? -36.130 -15.232 44.711 1.00 89.69 468 PRO A N 1
ATOM 3590 C CA . PRO A 1 468 ? -34.805 -14.735 44.346 1.00 89.69 468 PRO A CA 1
ATOM 3591 C C . PRO A 1 468 ? -34.855 -13.440 43.524 1.00 89.69 468 PRO A C 1
ATOM 3593 O O . PRO A 1 468 ? -33.975 -12.600 43.685 1.00 89.69 468 PRO A O 1
ATOM 3596 N N . ASN A 1 469 ? -35.895 -13.234 42.709 1.00 89.38 469 ASN A N 1
ATOM 3597 C CA . ASN A 1 469 ? -36.046 -12.015 41.908 1.00 89.38 469 ASN A CA 1
ATOM 3598 C C . ASN A 1 469 ? -36.341 -10.809 42.806 1.00 89.38 469 ASN A C 1
ATOM 3600 O O . ASN A 1 469 ? -35.706 -9.769 42.671 1.00 89.38 469 ASN A O 1
ATOM 3604 N N . VAL A 1 470 ? -37.223 -10.979 43.797 1.00 92.31 470 VAL A N 1
ATOM 3605 C CA . VAL A 1 470 ? -37.524 -9.935 44.793 1.00 92.31 470 VAL A CA 1
ATOM 3606 C C . VAL A 1 470 ? -36.262 -9.546 45.564 1.00 92.31 470 VAL A C 1
ATOM 3608 O O . VAL A 1 470 ? -35.999 -8.363 45.763 1.00 92.31 470 VAL A O 1
ATOM 3611 N N . LEU A 1 471 ? -35.454 -10.528 45.977 1.00 93.12 471 LEU A N 1
ATOM 3612 C CA . LEU A 1 471 ? -34.192 -10.266 46.676 1.00 93.12 471 LEU A CA 1
ATOM 3613 C C . LEU A 1 471 ? -33.166 -9.558 45.779 1.00 93.12 471 LEU A C 1
ATOM 3615 O O . LEU A 1 471 ? -32.441 -8.686 46.260 1.00 93.12 471 LEU A O 1
ATOM 3619 N N . TYR A 1 472 ? -33.123 -9.894 44.488 1.00 91.25 472 TYR A N 1
ATOM 3620 C CA . TYR A 1 472 ? -32.269 -9.224 43.506 1.00 91.25 472 TYR A CA 1
ATOM 3621 C C . TYR A 1 472 ? -32.663 -7.749 43.323 1.00 91.25 472 TYR A C 1
ATOM 3623 O O . TYR A 1 472 ? -31.826 -6.859 43.473 1.00 91.25 472 TYR A O 1
ATOM 3631 N N . GLU A 1 473 ? -33.949 -7.477 43.097 1.00 93.25 473 GLU A N 1
ATOM 3632 C CA . GLU A 1 473 ? -34.509 -6.125 42.967 1.00 93.25 473 GLU A CA 1
ATOM 3633 C C . GLU A 1 473 ? -34.316 -5.291 44.244 1.00 93.25 473 GLU A C 1
ATOM 3635 O O . GLU A 1 473 ? -33.914 -4.126 44.185 1.00 93.25 473 GLU A O 1
ATOM 3640 N N . LEU A 1 474 ? -34.507 -5.903 45.416 1.00 94.12 474 LEU A N 1
ATOM 3641 C CA . LEU A 1 474 ? -34.216 -5.294 46.714 1.00 94.12 474 LEU A CA 1
ATOM 3642 C C . LEU A 1 474 ? -32.729 -4.924 46.854 1.00 94.12 474 LEU A C 1
ATOM 3644 O O . LEU A 1 474 ? -32.398 -3.853 47.364 1.00 94.12 474 LEU A O 1
ATOM 3648 N N . GLY A 1 475 ? -31.825 -5.777 46.368 1.00 93.00 475 GLY A N 1
ATOM 3649 C CA . GLY A 1 475 ? -30.390 -5.491 46.322 1.00 93.00 475 GLY A CA 1
ATOM 3650 C C . GLY A 1 475 ? -30.052 -4.276 45.450 1.00 93.00 475 GLY A C 1
ATOM 3651 O O . GLY A 1 475 ? -29.243 -3.435 45.856 1.00 93.00 475 GLY A O 1
ATOM 3652 N N . ILE A 1 476 ? -30.711 -4.128 44.295 1.00 92.56 476 ILE A N 1
ATOM 3653 C CA . ILE A 1 476 ? -30.574 -2.941 43.432 1.00 92.56 476 ILE A CA 1
ATOM 3654 C C . ILE A 1 476 ? -31.077 -1.693 44.168 1.00 92.56 476 ILE A C 1
ATOM 3656 O O . ILE A 1 476 ? -30.363 -0.690 44.223 1.00 92.56 476 ILE A O 1
ATOM 3660 N N . ALA A 1 477 ? -32.256 -1.759 44.794 1.00 94.00 477 ALA A N 1
ATOM 3661 C CA . ALA A 1 477 ? -32.832 -0.645 45.551 1.00 94.00 477 ALA A CA 1
ATOM 3662 C C . ALA A 1 477 ? -31.914 -0.174 46.693 1.00 94.00 477 ALA A C 1
ATOM 3664 O O . ALA A 1 477 ? -31.678 1.027 46.846 1.00 94.00 477 ALA A O 1
ATOM 3665 N N . HIS A 1 478 ? -31.330 -1.111 47.447 1.00 93.56 478 HIS A N 1
ATOM 3666 C CA . HIS A 1 478 ? -30.350 -0.804 48.490 1.00 93.56 478 HIS A CA 1
ATOM 3667 C C . HIS A 1 478 ? -29.075 -0.169 47.933 1.00 93.56 478 HIS A C 1
ATOM 3669 O O . HIS A 1 478 ? -28.557 0.778 48.523 1.00 93.56 478 HIS A O 1
ATOM 3675 N N . THR A 1 479 ? -28.577 -0.659 46.796 1.00 92.50 479 THR A N 1
ATOM 3676 C CA . THR A 1 479 ? -27.378 -0.106 46.145 1.00 92.50 479 THR A CA 1
ATOM 3677 C C . THR A 1 479 ? -27.604 1.339 45.692 1.00 92.50 479 THR A C 1
ATOM 3679 O O . THR A 1 479 ? -26.701 2.166 45.790 1.00 92.50 479 THR A O 1
ATOM 3682 N N . LEU A 1 480 ? -28.825 1.661 45.255 1.00 92.12 480 LEU A N 1
ATOM 3683 C CA . LEU A 1 480 ? -29.259 3.012 44.893 1.00 92.12 480 LEU A CA 1
ATOM 3684 C C . LEU A 1 480 ? -29.662 3.881 46.095 1.00 92.12 480 LEU A C 1
ATOM 3686 O O . LEU A 1 480 ? -30.145 4.995 45.896 1.00 92.12 480 LEU A O 1
ATOM 3690 N N . ALA A 1 481 ? -29.487 3.381 47.322 1.00 92.75 481 ALA A N 1
ATOM 3691 C CA . ALA A 1 481 ? -29.871 4.048 48.564 1.00 92.75 481 ALA A CA 1
ATOM 3692 C C . ALA A 1 481 ? -31.342 4.506 48.592 1.00 92.75 481 ALA A C 1
ATOM 3694 O O . ALA A 1 481 ? -31.674 5.518 49.209 1.00 92.75 481 ALA A O 1
ATOM 3695 N N . LYS A 1 482 ? -32.236 3.758 47.932 1.00 93.50 482 LYS A N 1
ATOM 3696 C CA . LYS A 1 482 ? -33.672 4.027 47.998 1.00 93.50 482 LYS A CA 1
ATOM 3697 C C . LYS A 1 482 ? -34.189 3.716 49.407 1.00 93.50 482 LYS A C 1
ATOM 3699 O O . LYS A 1 482 ? -33.811 2.684 49.965 1.00 93.50 482 LYS A O 1
ATOM 3704 N N . PRO A 1 483 ? -35.063 4.551 49.988 1.00 94.38 483 PRO A N 1
ATOM 3705 C CA . PRO A 1 483 ? -35.871 4.164 51.136 1.00 94.38 483 PRO A CA 1
ATOM 3706 C C . PRO A 1 483 ? -36.660 2.890 50.811 1.00 94.38 483 PRO A C 1
ATOM 3708 O O . PRO A 1 483 ? -37.352 2.834 49.792 1.00 94.38 483 PRO A O 1
ATOM 3711 N N . VAL A 1 484 ? -36.548 1.861 51.656 1.00 94.75 484 VAL A N 1
ATOM 3712 C CA . VAL A 1 484 ? -37.242 0.584 51.443 1.00 94.75 484 VAL A CA 1
ATOM 3713 C C . VAL A 1 484 ? -38.065 0.185 52.661 1.00 94.75 484 VAL A C 1
ATOM 3715 O O . VAL A 1 484 ? -37.541 0.082 53.771 1.00 94.75 484 VAL A O 1
ATOM 3718 N N . LEU A 1 485 ? -39.343 -0.118 52.435 1.00 95.75 485 LEU A N 1
ATOM 3719 C CA . LEU A 1 485 ? -40.200 -0.827 53.379 1.00 95.75 485 LEU A CA 1
ATOM 3720 C C . LEU A 1 485 ? -40.177 -2.323 53.055 1.00 95.75 485 LEU A C 1
ATOM 3722 O O . LEU A 1 485 ? -40.719 -2.750 52.037 1.00 95.75 485 LEU A O 1
ATOM 3726 N N . ILE A 1 486 ? -39.562 -3.121 53.928 1.00 96.19 486 ILE A N 1
ATOM 3727 C CA . ILE A 1 486 ? -39.474 -4.575 53.752 1.00 96.19 486 ILE A CA 1
ATOM 3728 C C . ILE A 1 486 ? -40.631 -5.244 54.499 1.00 96.19 486 ILE A C 1
ATOM 3730 O O . ILE A 1 486 ? -40.847 -4.980 55.684 1.00 96.19 486 ILE A O 1
ATOM 3734 N N . LEU A 1 487 ? -41.357 -6.124 53.815 1.00 95.31 487 LEU A N 1
ATOM 3735 C CA . LEU A 1 487 ? -42.498 -6.875 54.329 1.00 95.31 487 LEU A CA 1
ATOM 3736 C C . LEU A 1 487 ? -42.198 -8.371 54.297 1.00 95.31 487 LEU A C 1
ATOM 3738 O O . LEU A 1 487 ? -41.536 -8.855 53.383 1.00 95.31 487 LEU A O 1
ATOM 3742 N N . SER A 1 488 ? -42.722 -9.114 55.265 1.00 94.12 488 SER A N 1
ATOM 3743 C CA . SER A 1 488 ? -42.731 -10.577 55.205 1.00 94.12 488 SER A CA 1
ATOM 3744 C C . SER A 1 488 ? -43.912 -11.146 55.986 1.00 94.12 488 SER A C 1
ATOM 3746 O O . SER A 1 488 ? -44.300 -10.597 57.019 1.00 94.12 488 SER A O 1
ATOM 3748 N N . ARG A 1 489 ? -44.474 -12.272 55.539 1.00 91.44 489 ARG A N 1
ATOM 3749 C CA . ARG A 1 489 ? -45.463 -13.030 56.324 1.00 91.44 489 ARG A CA 1
ATOM 3750 C C . ARG A 1 489 ? -44.824 -13.815 57.455 1.00 91.44 489 ARG A C 1
ATOM 3752 O O . ARG A 1 489 ? -45.429 -13.947 58.513 1.00 91.44 489 ARG A O 1
ATOM 3759 N N . LEU A 1 490 ? -43.629 -14.360 57.235 1.00 90.62 490 LEU A N 1
ATOM 3760 C CA . LEU A 1 490 ? -42.959 -15.254 58.175 1.00 90.62 490 LEU A CA 1
ATOM 3761 C C . LEU A 1 490 ? -41.557 -14.744 58.499 1.00 90.62 490 LEU A C 1
ATOM 3763 O O . LEU A 1 490 ? -40.808 -14.314 57.622 1.00 90.62 490 LEU A O 1
ATOM 3767 N N . ALA A 1 491 ? -41.163 -14.853 59.767 1.00 89.50 491 ALA A N 1
ATOM 3768 C CA . ALA A 1 491 ? -39.802 -14.520 60.186 1.00 89.50 491 ALA A CA 1
ATOM 3769 C C . ALA A 1 491 ? -38.749 -15.444 59.540 1.00 89.50 491 ALA A C 1
ATOM 3771 O O . ALA A 1 491 ? -37.629 -15.013 59.289 1.00 89.50 491 ALA A O 1
ATOM 3772 N N . SER A 1 492 ? -39.118 -16.690 59.212 1.00 91.19 492 SER A N 1
ATOM 3773 C CA . SER A 1 492 ? -38.254 -17.666 58.526 1.00 91.19 492 SER A CA 1
ATOM 3774 C C . SER A 1 492 ? -37.875 -17.271 57.097 1.00 91.19 492 SER A C 1
ATOM 3776 O O . SER A 1 492 ? -36.907 -17.805 56.547 1.00 91.19 492 SER A O 1
ATOM 3778 N N . ASP A 1 493 ? -38.633 -16.356 56.492 1.00 91.25 493 ASP A N 1
ATOM 3779 C CA . ASP A 1 493 ? -38.386 -15.886 55.131 1.00 91.25 493 ASP A CA 1
ATOM 3780 C C . ASP A 1 493 ? -37.347 -14.762 55.091 1.00 91.25 493 ASP A C 1
ATOM 3782 O O . ASP A 1 493 ? -36.870 -14.418 54.014 1.00 91.25 493 ASP A O 1
ATOM 3786 N N . ILE A 1 494 ? -36.959 -14.208 56.245 1.00 92.69 494 ILE A N 1
ATOM 3787 C CA . ILE A 1 494 ? -35.972 -13.133 56.340 1.00 92.69 494 ILE A CA 1
ATOM 3788 C C . ILE A 1 494 ? -34.563 -13.735 56.190 1.00 92.69 494 ILE A C 1
ATOM 3790 O O . ILE A 1 494 ? -34.119 -14.482 57.066 1.00 92.69 494 ILE A O 1
ATOM 3794 N N . PRO A 1 495 ? -33.822 -13.430 55.105 1.00 90.62 495 PRO A N 1
ATOM 3795 C CA . PRO A 1 495 ? -32.431 -13.844 54.965 1.00 90.62 495 PRO A CA 1
ATOM 3796 C C . PRO A 1 495 ? -31.552 -13.186 56.030 1.00 90.62 495 PRO A C 1
ATOM 3798 O O . PRO A 1 495 ? -31.829 -12.072 56.477 1.00 90.62 495 PRO A O 1
ATOM 3801 N N . ILE A 1 496 ? -30.444 -13.841 56.384 1.00 89.00 496 ILE A N 1
ATOM 3802 C CA . ILE A 1 496 ? -29.516 -13.344 57.410 1.00 89.00 496 ILE A CA 1
ATOM 3803 C C . ILE A 1 496 ? -28.985 -11.936 57.094 1.00 89.00 496 ILE A C 1
ATOM 3805 O O . ILE A 1 496 ? -28.857 -11.113 57.996 1.00 89.00 496 ILE A O 1
ATOM 3809 N N . ASP A 1 497 ? -28.793 -11.626 55.809 1.00 85.62 497 ASP A N 1
ATOM 3810 C CA . ASP A 1 497 ? -28.319 -10.322 55.329 1.00 85.62 497 ASP A CA 1
ATOM 3811 C C . ASP A 1 497 ? -29.313 -9.175 55.598 1.00 85.62 497 ASP A C 1
ATOM 3813 O O . ASP A 1 497 ? -28.927 -8.006 55.633 1.00 85.62 497 ASP A O 1
ATOM 3817 N N . LEU A 1 498 ? -30.595 -9.495 55.818 1.00 89.31 498 LEU A N 1
ATOM 3818 C CA . LEU A 1 498 ? -31.662 -8.538 56.134 1.00 89.31 498 LEU A CA 1
ATOM 3819 C C . LEU A 1 498 ? -32.074 -8.565 57.612 1.00 89.31 498 LEU A C 1
ATOM 3821 O O . LEU A 1 498 ? -32.913 -7.763 58.015 1.00 89.31 498 LEU A O 1
ATOM 3825 N N . ALA A 1 499 ? -31.481 -9.430 58.440 1.00 83.94 499 ALA A N 1
ATOM 3826 C CA . ALA A 1 499 ? -31.888 -9.611 59.836 1.00 83.94 499 ALA A CA 1
ATOM 3827 C C . ALA A 1 499 ? -31.690 -8.356 60.707 1.00 83.94 499 ALA A C 1
ATOM 3829 O O . ALA A 1 499 ? -32.403 -8.159 61.687 1.00 83.94 499 ALA A O 1
ATOM 3830 N N . THR A 1 500 ? -30.737 -7.490 60.351 1.00 85.06 500 THR A N 1
ATOM 3831 C CA . THR A 1 500 ? -30.480 -6.213 61.042 1.00 85.06 500 THR A CA 1
ATOM 3832 C C . THR A 1 500 ? -31.373 -5.072 60.551 1.00 85.06 500 THR A C 1
ATOM 3834 O O . THR A 1 500 ? -31.327 -3.969 61.097 1.00 85.06 500 THR A O 1
ATOM 3837 N N . ARG A 1 501 ? -32.182 -5.306 59.510 1.00 87.75 501 ARG A N 1
ATOM 3838 C CA . ARG A 1 501 ? -33.098 -4.317 58.939 1.00 87.75 501 ARG A CA 1
ATOM 3839 C C . ARG A 1 501 ? -34.477 -4.443 59.568 1.00 87.75 501 ARG A C 1
ATOM 3841 O O . ARG A 1 501 ? -34.902 -5.508 60.007 1.00 87.75 501 ARG A O 1
ATOM 3848 N N . ARG A 1 502 ? -35.205 -3.328 59.589 1.00 89.25 502 ARG A N 1
ATOM 3849 C CA . ARG A 1 502 ? -36.589 -3.309 60.056 1.00 89.25 502 ARG A CA 1
ATOM 3850 C C . ARG A 1 502 ? -37.480 -3.978 59.007 1.00 89.25 502 ARG A C 1
ATOM 3852 O O . ARG A 1 502 ? -37.757 -3.383 57.971 1.00 89.25 502 ARG A O 1
ATOM 3859 N N . VAL A 1 503 ? -37.922 -5.200 59.296 1.00 93.19 503 VAL A N 1
ATOM 3860 C CA . VAL A 1 503 ? -38.894 -5.944 58.483 1.00 93.19 503 VAL A CA 1
ATOM 3861 C C . VAL A 1 503 ? -40.256 -5.905 59.168 1.00 93.19 503 VAL A C 1
ATOM 3863 O O . VAL A 1 503 ? -40.387 -6.264 60.339 1.00 93.19 503 VAL A O 1
ATOM 3866 N N . THR A 1 504 ? -41.281 -5.474 58.442 1.00 93.56 504 THR A N 1
ATOM 3867 C CA . THR A 1 504 ? -42.658 -5.456 58.934 1.00 93.56 504 THR A CA 1
ATOM 3868 C C . THR A 1 504 ? -43.289 -6.824 58.713 1.00 93.56 504 THR A C 1
ATOM 3870 O O . THR A 1 504 ? -43.594 -7.211 57.584 1.00 93.56 504 THR A O 1
ATOM 3873 N N . LEU A 1 505 ? -43.495 -7.553 59.810 1.00 93.00 505 LEU A N 1
ATOM 3874 C CA . LEU A 1 505 ? -44.208 -8.825 59.787 1.00 93.00 505 LEU A CA 1
ATOM 3875 C C . LEU A 1 505 ? -45.723 -8.605 59.779 1.00 93.00 505 LEU A C 1
ATOM 3877 O O . LEU A 1 505 ? -46.255 -7.892 60.639 1.00 93.00 505 LEU A O 1
ATOM 3881 N N . TYR A 1 506 ? -46.422 -9.248 58.845 1.00 90.81 506 TYR A N 1
ATOM 3882 C CA . TYR A 1 506 ? -47.881 -9.183 58.720 1.00 90.81 506 TYR A CA 1
ATOM 3883 C C . TYR A 1 506 ? -48.531 -10.572 58.776 1.00 90.81 506 TYR A C 1
ATOM 3885 O O . TYR A 1 506 ? -47.878 -11.587 58.544 1.00 90.81 506 TYR A O 1
ATOM 3893 N N . GLY A 1 507 ? -49.817 -10.624 59.128 1.00 85.62 507 GLY A N 1
ATOM 3894 C CA . GLY A 1 507 ? -50.555 -11.877 59.321 1.00 85.62 507 GLY A CA 1
ATOM 3895 C C . GLY A 1 507 ? -50.224 -12.604 60.628 1.00 85.62 507 GLY A C 1
ATOM 3896 O O . GLY A 1 507 ? -50.455 -13.803 60.728 1.00 85.62 507 GLY A O 1
ATOM 3897 N N . GLN A 1 508 ? -49.669 -11.886 61.612 1.00 79.31 508 GLN A N 1
ATOM 3898 C CA . GLN A 1 508 ? -49.322 -12.425 62.939 1.00 79.31 508 GLN A CA 1
ATOM 3899 C C . GLN A 1 508 ? -50.490 -12.350 63.940 1.00 79.31 508 GLN A C 1
ATOM 3901 O O . GLN A 1 508 ? -50.479 -13.018 64.970 1.00 79.31 508 GLN A O 1
ATOM 3906 N N . SER A 1 509 ? -51.491 -11.517 63.652 1.00 74.56 509 SER A N 1
ATOM 3907 C CA . SER A 1 509 ? -52.686 -11.327 64.477 1.00 74.56 509 SER A CA 1
ATOM 3908 C C . SER A 1 509 ? -53.725 -12.412 64.165 1.00 74.56 509 SER A C 1
ATOM 3910 O O . SER A 1 509 ? -53.862 -12.805 63.012 1.00 74.56 509 SER A O 1
ATOM 3912 N N . ALA A 1 510 ? -54.504 -12.862 65.156 1.00 63.28 510 ALA A N 1
ATOM 3913 C CA . ALA A 1 510 ? -55.496 -13.941 64.998 1.00 63.28 510 ALA A CA 1
ATOM 3914 C C . ALA A 1 510 ? -56.700 -13.615 64.068 1.00 63.28 510 ALA A C 1
ATOM 3916 O O . ALA A 1 510 ? -57.595 -14.445 63.925 1.00 63.28 510 ALA A O 1
ATOM 3917 N N . GLY A 1 511 ? -56.741 -12.417 63.469 1.00 71.94 511 GLY A N 1
ATOM 3918 C CA . GLY A 1 511 ? -57.774 -11.948 62.532 1.00 71.94 511 GLY A CA 1
ATOM 3919 C C . GLY A 1 511 ? -57.388 -12.102 61.051 1.00 71.94 511 GLY A C 1
ATOM 3920 O O . GLY A 1 511 ? -56.469 -12.845 60.711 1.00 71.94 511 GLY A O 1
ATOM 3921 N N . ASP A 1 512 ? -58.080 -11.390 60.148 1.00 85.75 512 ASP A N 1
ATOM 3922 C CA . ASP A 1 512 ? -57.742 -11.392 58.715 1.00 85.75 512 ASP A CA 1
ATOM 3923 C C . ASP A 1 512 ? -56.377 -10.719 58.487 1.00 85.75 512 ASP A C 1
ATOM 3925 O O . ASP A 1 512 ? -56.168 -9.542 58.795 1.00 85.75 512 ASP A O 1
ATOM 3929 N N . TRP A 1 513 ? -55.433 -11.464 57.906 1.00 89.00 513 TRP A N 1
ATOM 3930 C CA . TRP A 1 513 ? -54.088 -10.976 57.594 1.00 89.00 513 TRP A CA 1
ATOM 3931 C C . TRP A 1 513 ? -54.101 -9.745 56.676 1.00 89.00 513 TRP A C 1
ATOM 3933 O O . TRP A 1 513 ? -53.143 -8.969 56.686 1.00 89.00 513 TRP A O 1
ATOM 3943 N N . ARG A 1 514 ? -55.174 -9.551 55.896 1.00 91.06 514 ARG A N 1
ATOM 3944 C CA . ARG A 1 514 ? -55.368 -8.378 55.032 1.00 91.06 514 ARG A CA 1
ATOM 3945 C C . ARG A 1 514 ? -55.567 -7.096 55.833 1.00 91.06 514 ARG A C 1
ATOM 3947 O O . ARG A 1 514 ? -55.004 -6.065 55.470 1.00 91.06 514 ARG A O 1
ATOM 3954 N N . GLU A 1 515 ? -56.330 -7.159 56.921 1.00 89.38 515 GLU A N 1
ATOM 3955 C CA . GLU A 1 515 ? -56.558 -6.015 57.809 1.00 89.38 515 GLU A CA 1
ATOM 3956 C C . GLU A 1 515 ? -55.287 -5.671 58.590 1.00 89.38 515 GLU A C 1
ATOM 3958 O O . GLU A 1 515 ? -54.906 -4.503 58.659 1.00 89.38 515 GLU A O 1
ATOM 3963 N N . ASP A 1 516 ? -54.580 -6.691 59.093 1.00 90.75 516 ASP A N 1
ATOM 3964 C CA . ASP A 1 516 ? -53.289 -6.520 59.776 1.00 90.75 516 ASP A CA 1
ATOM 3965 C C . ASP A 1 516 ? -52.253 -5.843 58.862 1.00 90.75 516 ASP A C 1
ATOM 3967 O O . ASP A 1 516 ? -51.577 -4.895 59.271 1.00 90.75 516 ASP A O 1
ATOM 3971 N N . LEU A 1 517 ? -52.162 -6.283 57.600 1.00 92.81 517 LEU A N 1
ATOM 3972 C CA . LEU A 1 517 ? -51.291 -5.674 56.594 1.00 92.81 517 LEU A CA 1
ATOM 3973 C C . LEU A 1 517 ? -51.673 -4.213 56.322 1.00 92.81 517 LEU A C 1
ATOM 3975 O O . LEU A 1 517 ? -50.806 -3.339 56.347 1.00 92.81 517 LEU A O 1
ATOM 3979 N N . ALA A 1 518 ? -52.958 -3.936 56.085 1.00 91.25 518 ALA A N 1
ATOM 3980 C CA . ALA A 1 518 ? -53.439 -2.587 55.797 1.00 91.25 518 ALA A CA 1
ATOM 3981 C C . ALA A 1 518 ? -53.155 -1.619 56.958 1.00 91.25 518 ALA A C 1
ATOM 3983 O O . ALA A 1 518 ? -52.636 -0.524 56.731 1.00 91.25 518 ALA A O 1
ATOM 3984 N N . HIS A 1 519 ? -53.422 -2.045 58.196 1.00 91.12 519 HIS A N 1
ATOM 3985 C CA . HIS A 1 519 ? -53.201 -1.242 59.397 1.00 91.12 519 HIS A CA 1
ATOM 3986 C C . HIS A 1 519 ? -51.718 -0.911 59.621 1.00 91.12 519 HIS A C 1
ATOM 3988 O O . HIS A 1 519 ? -51.383 0.205 60.015 1.00 91.12 519 HIS A O 1
ATOM 3994 N N . LYS A 1 520 ? -50.812 -1.855 59.335 1.00 91.31 520 LYS A N 1
ATOM 3995 C CA . LYS A 1 520 ? -49.362 -1.658 59.497 1.00 91.31 520 LYS A CA 1
ATOM 3996 C C . LYS A 1 520 ? -48.738 -0.813 58.388 1.00 91.31 520 LYS A C 1
ATOM 3998 O O . LYS A 1 520 ? -47.793 -0.072 58.653 1.00 91.31 520 LYS A O 1
ATOM 4003 N N . ILE A 1 521 ? -49.234 -0.924 57.156 1.00 93.44 521 ILE A N 1
ATOM 4004 C CA . ILE A 1 521 ? -48.617 -0.272 55.993 1.00 93.44 521 ILE A CA 1
ATOM 4005 C C . ILE A 1 521 ? -49.032 1.183 55.836 1.00 93.44 521 ILE A C 1
ATOM 4007 O O . ILE A 1 521 ? -48.181 1.995 55.485 1.00 93.44 521 ILE A O 1
ATOM 4011 N N . GLN A 1 522 ? -50.281 1.542 56.135 1.00 91.75 522 GLN A N 1
ATOM 4012 C CA . GLN A 1 522 ? -50.754 2.929 56.029 1.00 91.75 522 GLN A CA 1
ATOM 4013 C C . GLN A 1 522 ? -49.834 3.958 56.721 1.00 91.75 522 GLN A C 1
ATOM 4015 O O . GLN A 1 522 ? -49.378 4.878 56.039 1.00 91.75 522 GLN A O 1
ATOM 4020 N N . PRO A 1 523 ? -49.488 3.820 58.018 1.00 92.44 523 PRO A N 1
ATOM 4021 C CA . PRO A 1 523 ? -48.605 4.782 58.676 1.00 92.44 523 PRO A CA 1
ATOM 4022 C C . PRO A 1 523 ? -47.165 4.723 58.147 1.00 92.44 523 PRO A C 1
ATOM 4024 O O . PRO A 1 523 ? -46.494 5.750 58.092 1.00 92.44 523 PRO A O 1
ATOM 4027 N N . ALA A 1 524 ? -46.684 3.544 57.735 1.00 92.38 524 ALA A N 1
ATOM 4028 C CA . ALA A 1 524 ? -45.333 3.382 57.200 1.00 92.38 524 ALA A CA 1
ATOM 4029 C C . ALA A 1 524 ? -45.166 4.074 55.838 1.00 92.38 524 ALA A C 1
ATOM 4031 O O . ALA A 1 524 ? -44.160 4.738 55.604 1.00 92.38 524 ALA A O 1
ATOM 4032 N N . VAL A 1 525 ? -46.163 3.953 54.958 1.00 92.69 525 VAL A N 1
ATOM 4033 C CA . VAL A 1 525 ? -46.171 4.619 53.649 1.00 92.69 525 VAL A CA 1
ATOM 4034 C C . VAL A 1 525 ? -46.357 6.124 53.810 1.00 92.69 525 VAL A C 1
ATOM 4036 O O . VAL A 1 525 ? -45.640 6.878 53.164 1.00 92.69 525 VAL A O 1
ATOM 4039 N N . ALA A 1 526 ? -47.243 6.576 54.702 1.00 91.44 526 ALA A N 1
ATOM 4040 C CA . ALA A 1 526 ? -47.418 8.004 54.971 1.00 91.44 526 ALA A CA 1
ATOM 4041 C C . ALA A 1 526 ? -46.121 8.671 55.465 1.00 91.44 526 ALA A C 1
ATOM 4043 O O . ALA A 1 526 ? -45.791 9.765 55.015 1.00 91.44 526 ALA A O 1
ATOM 4044 N N . ALA A 1 527 ? -45.363 7.996 56.337 1.00 90.69 527 ALA A N 1
ATOM 4045 C CA . ALA A 1 527 ? -44.056 8.476 56.783 1.00 90.69 527 ALA A CA 1
ATOM 4046 C C . ALA A 1 527 ? -43.054 8.577 55.620 1.00 90.69 527 ALA A C 1
ATOM 4048 O O . ALA A 1 527 ? -42.437 9.620 55.440 1.00 90.69 527 ALA A O 1
ATOM 4049 N N . LEU A 1 528 ? -42.954 7.535 54.783 1.00 90.69 528 LEU A N 1
ATOM 4050 C CA . LEU A 1 528 ? -42.063 7.544 53.617 1.00 90.69 528 LEU A CA 1
ATOM 4051 C C . LEU A 1 528 ? -42.414 8.648 52.618 1.00 90.69 528 LEU A C 1
ATOM 4053 O O . LEU A 1 528 ? -41.516 9.277 52.075 1.00 90.69 528 LEU A O 1
ATOM 4057 N N . VAL A 1 529 ? -43.703 8.898 52.380 1.00 89.50 529 VAL A N 1
ATOM 4058 C CA . VAL A 1 529 ? -44.144 9.977 51.489 1.00 89.50 529 VAL A CA 1
ATOM 4059 C C . VAL A 1 529 ? -43.806 11.351 52.067 1.00 89.50 529 VAL A C 1
ATOM 4061 O O . VAL A 1 529 ? -43.330 12.202 51.321 1.00 89.50 529 VAL A O 1
ATOM 4064 N N . GLY A 1 530 ? -43.997 11.551 53.375 1.00 84.00 530 GLY A N 1
ATOM 4065 C CA . GLY A 1 530 ? -43.634 12.798 54.055 1.00 84.00 530 GLY A CA 1
ATOM 4066 C C . GLY A 1 530 ? -42.133 13.100 54.026 1.00 84.00 530 GLY A C 1
ATOM 4067 O O . GLY A 1 530 ? -41.758 14.263 53.962 1.00 84.00 530 GLY A O 1
ATOM 4068 N N . ASP A 1 531 ? -41.284 12.071 54.003 1.00 79.12 531 ASP A N 1
ATOM 4069 C CA . ASP A 1 531 ? -39.829 12.223 53.863 1.00 79.12 531 ASP A CA 1
ATOM 4070 C C . ASP A 1 531 ? -39.388 12.530 52.412 1.00 79.12 531 ASP A C 1
ATOM 4072 O O . ASP A 1 531 ? -38.239 12.914 52.185 1.00 79.12 531 ASP A O 1
ATOM 4076 N N . CYS A 1 532 ? -40.270 12.339 51.420 1.00 70.38 532 CYS A N 1
ATOM 4077 C CA . CYS A 1 532 ? -39.988 12.574 49.995 1.00 70.38 532 CYS A CA 1
ATOM 4078 C C . CYS A 1 532 ? -40.424 13.962 49.491 1.00 70.38 532 CYS A C 1
ATOM 4080 O O . CYS A 1 532 ? -39.996 14.368 48.407 1.00 70.38 532 CYS A O 1
ATOM 4082 N N . SER A 1 533 ? -41.306 14.646 50.229 1.00 55.94 533 SER A N 1
ATOM 4083 C CA . SER A 1 533 ? -41.794 16.011 49.964 1.00 55.94 533 SER A CA 1
ATOM 4084 C C . SER A 1 533 ? -40.944 17.057 50.665 1.00 55.94 533 SER A C 1
ATOM 4086 O O . SER A 1 533 ? -40.637 18.084 50.020 1.00 55.94 533 SER A O 1
#

Foldseek 3Di:
DDPVLVVVVVVLVVVLVVLVVQCVVFVCPPVGCPVQVLVLLVLLQVLLVLLQVLLVVDDPPVNLLSPLLSLLSNLLSLLSNLDDPPDDPPPDDDDDPDPPVSNVVSNVSSLVSNLSSLQSLLVSLQSLLVRLCVVAPQDPLNVVLLVVVLVVLVVVLCVVLCVLLVVPCVDPSSVSVSSSLVSLSSSLSSLLSSLSSVDDPLSLQLSLLSLLLSLLVLLVSDPDRDPCSSSSNSVSSSSNSSSSVVVSVVVVVVVVVCVVDPDDDDDDDHFDPVLSVLSVVCVVVLVCLCVLVVPPDDPSVSVSCSSSSNSVSSSVSSVLRVLLRVLVVLVVVQVVVCVVVQNDHDQCCPDDPSSNVNCVVVVVSVVVVVVSVVSVVCCVPPDPPPPPPVEDDADDADDDWAEEEEQEDPPDPCPVLLVVLLQVLCVVLRYHYDYLVVPPDPDDSVHSLLNRLLRHQAYEQEQEPNDVVSVVSVVSNVVSVHHYAYEYQDPVSQDPVCPPPDYHHFPPDPDPSSVRSNVVVNVVSNVSSVVSD

Radius of gyration: 43.6 Å; chains: 1; bounding box: 100×45×120 Å

Sequence (533 aa):
MTESTRLQVAAIAALYTLWLLVWIVLGDEPGGLRHHHWDQAAAAAVAAVAALSMAWSTGRPYRGFLALHTIAFLSLAGSWLIYAEGSTPAADQVPLPDPYLLALGSGLLSDALYALCAFSMLCAWSYLALALWHRRALTPQTLVVFTVLMTGLGAIFTGFYTTLYATKLDTPLGRLDAATAVLEFAVVVAGLLCVLLRVPALVVWTLVASVILIAGDMAYSMDVVPPVIDAVWMFGQLLWFAAIMGMRRREASERARAASAGGETADAEGRSGLSGILILLSLGSALLSPLVWFVPSAATWKVFFSVLFIVALMVTLVWITDRFDDAVAFLRRYVQQVLRSRLLSDDWRGAPPGIRNALQSTRLGTLLDEFRGEATRLRRDVLFLGRERLYGPPRERAAGSPVCFIVMPFGQEWSADVHRILVKACDAAGARAVRGDNLFTPTDILEDIWQSIHAADFVIADITGRNPNVLYELGIAHTLAKPVLILSRLASDIPIDLATRRVTLYGQSAGDWREDLAHKIQPAVAALVGDCS